Protein AF-0000000067531380 (afdb_homodimer)

Structure (mmCIF, N/CA/C/O backbone):
data_AF-0000000067531380-model_v1
#
loop_
_entity.id
_entity.type
_entity.pdbx_description
1 polymer 'Glycerophosphodiester phosphodiesterase 1'
#
loop_
_atom_site.group_PDB
_atom_site.id
_atom_site.type_symbol
_atom_site.label_atom_id
_atom_site.label_alt_id
_atom_site.label_comp_id
_atom_site.label_asym_id
_atom_site.label_entity_id
_atom_site.label_seq_id
_atom_site.pdbx_PDB_ins_code
_atom_site.Cartn_x
_atom_site.Cartn_y
_atom_site.Cartn_z
_atom_site.occupancy
_atom_site.B_iso_or_equiv
_atom_site.auth_seq_id
_atom_site.auth_comp_id
_atom_site.auth_asym_id
_atom_site.auth_atom_id
_atom_site.pdbx_PDB_model_num
ATOM 1 N N . MET A 1 1 ? -0.054 -13.461 19.922 1 54.12 1 MET A N 1
ATOM 2 C CA . MET A 1 1 ? -1.195 -12.734 20.469 1 54.12 1 MET A CA 1
ATOM 3 C C . MET A 1 1 ? -1.823 -11.828 19.422 1 54.12 1 MET A C 1
ATOM 5 O O . MET A 1 1 ? -3.039 -11.844 19.219 1 54.12 1 MET A O 1
ATOM 9 N N . HIS A 1 2 ? -1.004 -11.156 18.625 1 65.19 2 HIS A N 1
ATOM 10 C CA . HIS A 1 2 ? -1.51 -10.219 17.625 1 65.19 2 HIS A CA 1
ATOM 11 C C . HIS A 1 2 ? -2.289 -10.945 16.531 1 65.19 2 HIS A C 1
ATOM 13 O O . HIS A 1 2 ? -3.359 -10.492 16.125 1 65.19 2 HIS A O 1
ATOM 19 N N . ARG A 1 3 ? -1.945 -12.219 16.359 1 79.62 3 ARG A N 1
ATOM 20 C CA . ARG A 1 3 ? -2.572 -12.977 15.281 1 79.62 3 ARG A CA 1
ATOM 21 C C . ARG A 1 3 ? -3.961 -13.461 15.688 1 79.62 3 ARG A C 1
ATOM 23 O O . ARG A 1 3 ? -4.906 -13.391 14.898 1 79.62 3 ARG A O 1
ATOM 30 N N . ILE A 1 4 ? -4.055 -13.734 16.953 1 83.81 4 ILE A N 1
ATOM 31 C CA . ILE A 1 4 ? -5.328 -14.266 17.406 1 83.81 4 ILE A CA 1
ATOM 32 C C . ILE A 1 4 ? -6.359 -13.141 17.5 1 83.81 4 ILE A C 1
ATOM 34 O O . ILE A 1 4 ? -7.52 -13.328 17.125 1 83.81 4 ILE A O 1
ATOM 38 N N . ILE A 1 5 ? -5.887 -12.016 17.953 1 88 5 ILE A N 1
ATOM 39 C CA . ILE A 1 5 ? -6.777 -10.867 18.078 1 88 5 ILE A CA 1
ATOM 40 C C . ILE A 1 5 ? -7.258 -10.445 16.688 1 88 5 ILE A C 1
ATOM 42 O O . ILE A 1 5 ? -8.445 -10.164 16.5 1 88 5 ILE A O 1
ATOM 46 N N . GLU A 1 6 ? -6.359 -10.477 15.789 1 90.88 6 GLU A N 1
ATOM 47 C CA . GLU A 1 6 ? -6.723 -10.117 14.422 1 90.88 6 GLU A CA 1
ATOM 48 C C . GLU A 1 6 ? -7.738 -11.102 13.844 1 90.88 6 GLU A C 1
ATOM 50 O O . GLU A 1 6 ? -8.688 -10.695 13.164 1 90.88 6 GLU A O 1
ATOM 55 N N . LEU A 1 7 ? -7.574 -12.352 14.164 1 93 7 LEU A N 1
ATOM 56 C CA . LEU A 1 7 ? -8.484 -13.383 13.68 1 93 7 LEU A CA 1
ATOM 57 C C . LEU A 1 7 ? -9.883 -13.203 14.258 1 93 7 LEU A C 1
ATOM 59 O O . LEU A 1 7 ? -10.875 -13.336 13.547 1 93 7 LEU A O 1
ATOM 63 N N . ILE A 1 8 ? -9.922 -12.867 15.531 1 94.5 8 ILE A N 1
ATOM 64 C CA . ILE A 1 8 ? -11.203 -12.664 16.203 1 94.5 8 ILE A CA 1
ATOM 65 C C . ILE A 1 8 ? -11.914 -11.453 15.602 1 94.5 8 ILE A C 1
ATOM 67 O O . ILE A 1 8 ? -13.102 -11.516 15.297 1 94.5 8 ILE A O 1
ATOM 71 N N . LEU A 1 9 ? -11.148 -10.398 15.391 1 93.69 9 LEU A N 1
ATOM 72 C CA . LEU A 1 9 ? -11.719 -9.18 14.836 1 93.69 9 LEU A CA 1
ATOM 73 C C . LEU A 1 9 ? -12.211 -9.414 13.406 1 93.69 9 LEU A C 1
ATOM 75 O O . LEU A 1 9 ? -13.289 -8.938 13.031 1 93.69 9 LEU A O 1
ATOM 79 N N . ASN A 1 10 ? -11.453 -10.141 12.641 1 96 10 ASN A N 1
ATOM 80 C CA . ASN A 1 10 ? -11.859 -10.461 11.273 1 96 10 ASN A CA 1
ATOM 81 C C . ASN A 1 10 ? -13.094 -11.359 11.25 1 96 10 ASN A C 1
ATOM 83 O O . ASN A 1 10 ? -13.953 -11.219 10.383 1 96 10 ASN A O 1
ATOM 87 N N . SER A 1 11 ? -13.164 -12.266 12.203 1 97.25 11 SER A N 1
ATOM 88 C CA . SER A 1 11 ? -14.32 -13.148 12.297 1 97.25 11 SER A CA 1
ATOM 89 C C . SER A 1 11 ? -15.578 -12.375 12.672 1 97.25 11 SER A C 1
ATOM 91 O O . SER A 1 11 ? -16.656 -12.656 12.156 1 97.25 11 SER A O 1
ATOM 93 N N . ALA A 1 12 ? -15.398 -11.422 13.578 1 96.69 12 ALA A N 1
ATOM 94 C CA . ALA A 1 12 ? -16.516 -10.547 13.93 1 96.69 12 ALA A CA 1
ATOM 95 C C . ALA A 1 12 ? -17 -9.773 12.711 1 96.69 12 ALA A C 1
ATOM 97 O O . ALA A 1 12 ? -18.219 -9.648 12.492 1 96.69 12 ALA A O 1
ATOM 98 N N . LEU A 1 13 ? -16.078 -9.289 11.961 1 95.88 13 LEU A N 1
ATOM 99 C CA . LEU A 1 13 ? -16.422 -8.539 10.758 1 95.88 13 LEU A CA 1
ATOM 100 C C . LEU A 1 13 ? -17.172 -9.43 9.766 1 95.88 13 LEU A C 1
ATOM 102 O O . LEU A 1 13 ? -18.156 -9 9.164 1 95.88 13 LEU A O 1
ATOM 106 N N . LEU A 1 14 ? -16.688 -10.648 9.602 1 96.94 14 LEU A N 1
ATOM 107 C CA . LEU A 1 14 ? -17.359 -11.586 8.719 1 96.94 14 LEU A CA 1
ATOM 108 C C . LEU A 1 14 ? -18.781 -11.867 9.203 1 96.94 14 LEU A C 1
ATOM 110 O O . LEU A 1 14 ? -19.719 -11.898 8.406 1 96.94 14 LEU A O 1
ATOM 114 N N . TRP A 1 15 ? -18.922 -12.008 10.484 1 96.62 15 TRP A N 1
ATOM 115 C CA . TRP A 1 15 ? -20.25 -12.25 11.047 1 96.62 15 TRP A CA 1
ATOM 116 C C . TRP A 1 15 ? -21.188 -11.086 10.75 1 96.62 15 TRP A C 1
ATOM 118 O O . TRP A 1 15 ? -22.344 -11.297 10.375 1 96.62 15 TRP A O 1
ATOM 128 N N . ILE A 1 16 ? -20.672 -9.891 10.922 1 96.44 16 ILE A N 1
ATOM 129 C CA . ILE A 1 16 ? -21.469 -8.695 10.672 1 96.44 16 ILE A CA 1
ATOM 130 C C . ILE A 1 16 ? -21.984 -8.711 9.234 1 96.44 16 ILE A C 1
ATOM 132 O O . ILE A 1 16 ? -23.188 -8.523 9 1 96.44 16 ILE A O 1
ATOM 136 N N . PHE A 1 17 ? -21.172 -9.008 8.305 1 95.75 17 PHE A N 1
ATOM 137 C CA . PHE A 1 17 ? -21.562 -8.992 6.902 1 95.75 17 PHE A CA 1
ATOM 138 C C . PHE A 1 17 ? -22.531 -10.125 6.598 1 95.75 17 PHE A C 1
ATOM 140 O O . PHE A 1 17 ? -23.484 -9.945 5.832 1 95.75 17 PHE A O 1
ATOM 147 N N . LEU A 1 18 ? -22.312 -11.297 7.199 1 95.38 18 LEU A N 1
ATOM 148 C CA . LEU A 1 18 ? -23.203 -12.422 6.992 1 95.38 18 LEU A CA 1
ATOM 149 C C . LEU A 1 18 ? -24.594 -12.125 7.551 1 95.38 18 LEU A C 1
ATOM 151 O O . LEU A 1 18 ? -25.609 -12.453 6.922 1 95.38 18 LEU A O 1
ATOM 155 N N . GLN A 1 19 ? -24.609 -11.5 8.672 1 94.12 19 GLN A N 1
ATOM 156 C CA . GLN A 1 19 ? -25.875 -11.148 9.297 1 94.12 19 GLN A CA 1
ATOM 157 C C . GLN A 1 19 ? -26.641 -10.117 8.469 1 94.12 19 GLN A C 1
ATOM 159 O O . GLN A 1 19 ? -27.859 -10.203 8.32 1 94.12 19 GLN A O 1
ATOM 164 N N . VAL A 1 20 ? -25.938 -9.156 8.008 1 93.81 20 VAL A N 1
ATOM 165 C CA . VAL A 1 20 ? -26.547 -8.125 7.18 1 93.81 20 VAL A CA 1
ATOM 166 C C . VAL A 1 20 ? -27.078 -8.75 5.891 1 93.81 20 VAL A C 1
ATOM 168 O O . VAL A 1 20 ? -28.203 -8.43 5.457 1 93.81 20 VAL A O 1
ATOM 171 N N . LEU A 1 21 ? -26.266 -9.602 5.305 1 94.5 21 LEU A N 1
ATOM 172 C CA . LEU A 1 21 ? -26.703 -10.273 4.082 1 94.5 21 LEU A CA 1
ATOM 173 C C . LEU A 1 21 ? -27.984 -11.055 4.312 1 94.5 21 LEU A C 1
ATOM 175 O O . LEU A 1 21 ? -28.922 -10.984 3.506 1 94.5 21 LEU A O 1
ATOM 179 N N . LEU A 1 22 ? -28.047 -11.758 5.391 1 94.12 22 LEU A N 1
ATOM 180 C CA . LEU A 1 22 ? -29.234 -12.547 5.719 1 94.12 22 LEU A CA 1
ATOM 181 C C . LEU A 1 22 ? -30.438 -11.641 5.949 1 94.12 22 LEU A C 1
ATOM 183 O O . LEU A 1 22 ? -31.531 -11.93 5.465 1 94.12 22 LEU A O 1
ATOM 187 N N . SER A 1 23 ? -30.172 -10.555 6.676 1 93.06 23 SER A N 1
ATOM 188 C CA . SER A 1 23 ? -31.25 -9.609 6.957 1 93.06 23 SER A CA 1
ATOM 189 C C . SER A 1 23 ? -31.797 -8.984 5.676 1 93.06 23 SER A C 1
ATOM 191 O O . SER A 1 23 ? -33 -8.812 5.52 1 93.06 23 SER A O 1
ATOM 193 N N . VAL A 1 24 ? -30.953 -8.664 4.801 1 94.12 24 VAL A N 1
ATOM 194 C CA . VAL A 1 24 ? -31.344 -8.07 3.529 1 94.12 24 VAL A CA 1
ATOM 195 C C . VAL A 1 24 ? -32.156 -9.078 2.707 1 94.12 24 VAL A C 1
ATOM 197 O O . VAL A 1 24 ? -33.188 -8.742 2.123 1 94.12 24 VAL A O 1
ATOM 200 N N . LEU A 1 25 ? -31.641 -10.32 2.721 1 95.25 25 LEU A N 1
ATOM 201 C CA . LEU A 1 25 ? -32.312 -11.367 1.969 1 95.25 25 LEU A CA 1
ATOM 202 C C . LEU A 1 25 ? -33.719 -11.602 2.518 1 95.25 25 LEU A C 1
ATOM 204 O O . LEU A 1 25 ? -34.688 -11.734 1.75 1 95.25 25 LEU A O 1
ATOM 208 N N . ILE A 1 26 ? -33.844 -11.578 3.787 1 95.25 26 ILE A N 1
ATOM 209 C CA . ILE A 1 26 ? -35.156 -11.781 4.418 1 95.25 26 ILE A CA 1
ATOM 210 C C . ILE A 1 26 ? -36.062 -10.609 4.082 1 95.25 26 ILE A C 1
ATOM 212 O O . ILE A 1 26 ? -37.219 -10.812 3.713 1 95.25 26 ILE A O 1
ATOM 216 N N . THR A 1 27 ? -35.562 -9.422 4.152 1 94.69 27 THR A N 1
ATOM 217 C CA . THR A 1 27 ? -36.344 -8.227 3.904 1 94.69 27 THR A CA 1
ATOM 218 C C . THR A 1 27 ? -36.812 -8.18 2.453 1 94.69 27 THR A C 1
ATOM 220 O O . THR A 1 27 ? -37.969 -7.836 2.182 1 94.69 27 THR A O 1
ATOM 223 N N . VAL A 1 28 ? -35.969 -8.594 1.572 1 94.94 28 VAL A N 1
ATOM 224 C CA . VAL A 1 28 ? -36.281 -8.484 0.152 1 94.94 28 VAL A CA 1
ATOM 225 C C . VAL A 1 28 ? -37.156 -9.68 -0.283 1 94.94 28 VAL A C 1
ATOM 227 O O . VAL A 1 28 ? -38.156 -9.508 -0.953 1 94.94 28 VAL A O 1
ATOM 230 N N . LEU A 1 29 ? -36.781 -10.852 0.151 1 95.12 29 LEU A N 1
ATOM 231 C CA . LEU A 1 29 ? -37.375 -12.055 -0.412 1 95.12 29 LEU A CA 1
ATOM 232 C C . LEU A 1 29 ? -38.594 -12.492 0.403 1 95.12 29 LEU A C 1
ATOM 234 O O . LEU A 1 29 ? -39.469 -13.148 -0.121 1 95.12 29 LEU A O 1
ATOM 238 N N . TYR A 1 30 ? -38.562 -12.148 1.627 1 94.25 30 TYR A N 1
ATOM 239 C CA . TYR A 1 30 ? -39.656 -12.609 2.484 1 94.25 30 TYR A CA 1
ATOM 240 C C . TYR A 1 30 ? -40.625 -11.484 2.791 1 94.25 30 TYR A C 1
ATOM 242 O O . TYR A 1 30 ? -41.844 -11.656 2.691 1 94.25 30 TYR A O 1
ATOM 250 N N . GLU A 1 31 ? -40.094 -10.305 3.045 1 95 31 GLU A N 1
ATOM 251 C CA . GLU A 1 31 ? -40.938 -9.172 3.422 1 95 31 GLU A CA 1
ATOM 252 C C . GLU A 1 31 ? -41.281 -8.312 2.211 1 95 31 GLU A C 1
ATOM 254 O O . GLU A 1 31 ? -42.188 -7.484 2.268 1 95 31 GLU A O 1
ATOM 259 N N . PHE A 1 32 ? -40.594 -8.445 1.207 1 95.44 32 PHE A N 1
ATOM 260 C CA . PHE A 1 32 ? -40.812 -7.699 -0.028 1 95.44 32 PHE A CA 1
ATOM 261 C C . PHE A 1 32 ? -40.781 -6.195 0.232 1 95.44 32 PHE A C 1
ATOM 263 O O . PHE A 1 32 ? -41.656 -5.461 -0.225 1 95.44 32 PHE A O 1
ATOM 270 N N . CYS A 1 33 ? -39.812 -5.809 1.093 1 94.69 33 CYS A N 1
ATOM 271 C CA . CYS A 1 33 ? -39.594 -4.406 1.426 1 94.69 33 CYS A CA 1
ATOM 272 C C . CYS A 1 33 ? -38.156 -3.984 1.072 1 94.69 33 CYS A C 1
ATOM 274 O O . CYS A 1 33 ? -37.312 -4.832 0.823 1 94.69 33 CYS A O 1
ATOM 276 N N . ILE A 1 34 ? -38.094 -2.688 0.989 1 94.62 34 ILE A N 1
ATOM 277 C CA . ILE A 1 34 ? -36.75 -2.139 0.806 1 94.62 34 ILE A CA 1
ATOM 278 C C . ILE A 1 34 ? -35.969 -2.184 2.129 1 94.62 34 ILE A C 1
ATOM 280 O O . ILE A 1 34 ? -36.438 -1.633 3.133 1 94.62 34 ILE A O 1
ATOM 284 N N . PRO A 1 35 ? -34.844 -2.824 2.096 1 94.19 35 PRO A N 1
ATOM 285 C CA . PRO A 1 35 ? -34.094 -2.939 3.346 1 94.19 35 PRO A CA 1
ATOM 286 C C . PRO A 1 35 ? -33.625 -1.588 3.875 1 94.19 35 PRO A C 1
ATOM 288 O O . PRO A 1 35 ? -33.312 -0.686 3.09 1 94.19 35 PRO A O 1
ATOM 291 N N . TRP A 1 36 ? -33.469 -1.487 5.137 1 92.62 36 TRP A N 1
ATOM 292 C CA . TRP A 1 36 ? -33.094 -0.243 5.805 1 92.62 36 TRP A CA 1
ATOM 293 C C . TRP A 1 36 ? -31.688 0.198 5.391 1 92.62 36 TRP A C 1
ATOM 295 O O . TRP A 1 36 ? -31.344 1.379 5.496 1 92.62 36 TRP A O 1
ATOM 305 N N . ILE A 1 37 ? -30.875 -0.721 4.969 1 94.5 37 ILE A N 1
ATOM 306 C CA . ILE A 1 37 ? -29.531 -0.368 4.527 1 94.5 37 ILE A CA 1
ATOM 307 C C . ILE A 1 37 ? -29.609 0.636 3.379 1 94.5 37 ILE A C 1
ATOM 309 O O . ILE A 1 37 ? -28.75 1.514 3.252 1 94.5 37 ILE A O 1
ATOM 313 N N . VAL A 1 38 ? -30.625 0.581 2.547 1 95.44 38 VAL A N 1
ATOM 314 C CA . VAL A 1 38 ? -30.797 1.504 1.432 1 95.44 38 VAL A CA 1
ATOM 315 C C . VAL A 1 38 ? -31.141 2.896 1.962 1 95.44 38 VAL A C 1
ATOM 317 O O . VAL A 1 38 ? -30.5 3.883 1.579 1 95.44 38 VAL A O 1
ATOM 320 N N . TRP A 1 39 ? -32.062 2.941 2.904 1 95.44 39 TRP A N 1
ATOM 321 C CA . TRP A 1 39 ? -32.5 4.219 3.465 1 95.44 39 TRP A CA 1
ATOM 322 C C . TRP A 1 39 ? -31.391 4.848 4.297 1 95.44 39 TRP A C 1
ATOM 324 O O . TRP A 1 39 ? -31.125 6.051 4.195 1 95.44 39 TRP A O 1
ATOM 334 N N . GLY A 1 40 ? -30.781 3.984 5.141 1 96.12 40 GLY A N 1
ATOM 335 C CA . GLY A 1 40 ? -29.688 4.48 5.949 1 96.12 40 GLY A CA 1
ATOM 336 C C . GLY A 1 40 ? -28.531 5.031 5.121 1 96.12 40 GLY A C 1
ATOM 337 O O . GLY A 1 40 ? -27.984 6.082 5.441 1 96.12 40 GLY A O 1
ATOM 338 N N . SER A 1 41 ? -28.219 4.344 4.074 1 96.38 41 SER A N 1
ATOM 339 C CA . SER A 1 41 ? -27.156 4.797 3.182 1 96.38 41 SER A CA 1
ATOM 340 C C . SER A 1 41 ? -27.516 6.125 2.525 1 96.38 41 SER A C 1
ATOM 342 O O . SER A 1 41 ? -26.672 7.008 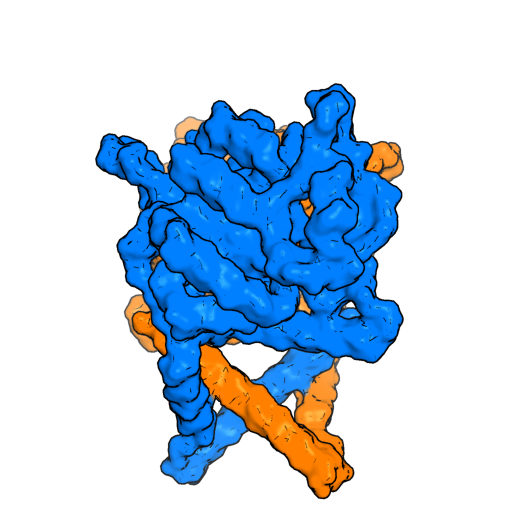2.393 1 96.38 41 SER A O 1
ATOM 344 N N . LEU A 1 42 ? -28.766 6.223 2.1 1 96.75 42 LEU A N 1
ATOM 345 C CA . LEU A 1 42 ? -29.234 7.453 1.463 1 96.75 42 LEU A CA 1
ATOM 346 C C . LEU A 1 42 ? -29.141 8.633 2.428 1 96.75 42 LEU A C 1
ATOM 348 O O . LEU A 1 42 ? -28.719 9.727 2.045 1 96.75 42 LEU A O 1
ATOM 352 N N . ILE A 1 43 ? -29.516 8.398 3.645 1 97.44 43 ILE A N 1
ATOM 353 C CA . ILE A 1 43 ? -29.453 9.438 4.664 1 97.44 43 ILE A CA 1
ATOM 354 C C . ILE A 1 43 ? -28.016 9.891 4.867 1 97.44 43 ILE A C 1
ATOM 356 O O . ILE A 1 43 ? -27.734 11.086 4.941 1 97.44 43 ILE A O 1
ATOM 360 N N . ILE A 1 44 ? -27.125 8.938 4.898 1 97.25 44 ILE A N 1
ATOM 361 C CA . ILE A 1 44 ? -25.703 9.242 5.117 1 97.25 44 ILE A CA 1
ATOM 362 C C . ILE A 1 44 ? -25.156 10.016 3.924 1 97.25 44 ILE A C 1
ATOM 364 O O . ILE A 1 44 ? -24.453 11.008 4.094 1 97.25 44 ILE A O 1
ATOM 368 N N . VAL A 1 45 ? -25.547 9.586 2.73 1 96.75 45 VAL A N 1
ATOM 369 C CA . VAL A 1 45 ? -25.062 10.266 1.528 1 96.75 45 VAL A CA 1
ATOM 370 C C . VAL A 1 45 ? -25.547 11.711 1.527 1 96.75 45 VAL A C 1
ATOM 372 O O . VAL A 1 45 ? -24.781 12.625 1.225 1 96.75 45 VAL A O 1
ATOM 375 N N . ILE A 1 46 ? -26.781 11.906 1.878 1 96.81 46 ILE A N 1
ATOM 376 C CA . ILE A 1 46 ? -27.359 13.25 1.908 1 96.81 46 ILE A CA 1
ATOM 377 C C . ILE A 1 46 ? -26.656 14.086 2.971 1 96.81 46 ILE A C 1
ATOM 379 O O . ILE A 1 46 ? -26.297 15.242 2.725 1 96.81 46 ILE A O 1
ATOM 383 N N . ALA A 1 47 ? -26.422 13.5 4.09 1 97.06 47 ALA A N 1
ATOM 384 C CA . ALA A 1 47 ? -25.719 14.203 5.164 1 97.06 47 ALA A CA 1
ATOM 385 C C . ALA A 1 47 ? -24.312 14.602 4.73 1 97.06 47 ALA A C 1
ATOM 387 O O . ALA A 1 47 ? -23.844 15.711 5.027 1 97.06 47 ALA A O 1
ATOM 388 N N . LEU A 1 48 ? -23.656 13.727 4.043 1 96 48 LEU A N 1
ATOM 389 C CA . LEU A 1 48 ? -22.297 13.992 3.557 1 96 48 LEU A CA 1
ATOM 390 C C . LEU A 1 48 ? -22.312 15.133 2.543 1 96 48 LEU A C 1
ATOM 392 O O . LEU A 1 48 ? -21.438 16.016 2.582 1 96 48 LEU A O 1
ATOM 396 N N . ARG A 1 49 ? -23.281 15.148 1.7 1 94.5 49 ARG A N 1
ATOM 397 C CA . ARG A 1 49 ? -23.375 16.203 0.688 1 94.5 49 ARG A CA 1
ATOM 398 C C . ARG A 1 49 ? -23.672 17.547 1.327 1 94.5 49 ARG A C 1
ATOM 400 O O . ARG A 1 49 ? -23.188 18.578 0.857 1 94.5 49 ARG A O 1
ATOM 407 N N . LEU A 1 50 ? -24.375 17.5 2.385 1 96.19 50 LEU A N 1
ATOM 408 C CA . LEU A 1 50 ? -24.766 18.75 3.057 1 96.19 50 LEU A CA 1
ATOM 409 C C . LEU A 1 50 ? -23.594 19.297 3.871 1 96.19 50 LEU A C 1
ATOM 411 O O . LEU A 1 50 ? -23.5 20.516 4.066 1 96.19 50 LEU A O 1
ATOM 415 N N . THR A 1 51 ? -22.719 18.438 4.281 1 96.44 51 THR A N 1
ATOM 416 C CA . THR A 1 51 ? -21.641 18.859 5.176 1 96.44 51 THR A CA 1
ATOM 417 C C . THR A 1 51 ? -20.359 19.125 4.398 1 96.44 51 THR A C 1
ATOM 419 O O . THR A 1 51 ? -19.438 19.766 4.906 1 96.44 51 THR A O 1
ATOM 422 N N . ARG A 1 52 ? -20.328 18.688 3.27 1 97 52 ARG A N 1
ATOM 423 C CA . ARG A 1 52 ? -19.109 18.734 2.482 1 97 52 ARG A CA 1
ATOM 424 C C . ARG A 1 52 ? -18.781 20.172 2.072 1 97 52 ARG A C 1
ATOM 426 O O . ARG A 1 52 ? -19.688 20.969 1.825 1 97 52 ARG A O 1
ATOM 433 N N . VAL A 1 53 ? -17.484 20.484 2.084 1 98 53 VAL A N 1
ATOM 434 C CA . VAL A 1 53 ? -16.953 21.688 1.44 1 98 53 VAL A CA 1
ATOM 435 C C . VAL A 1 53 ? -16.438 21.344 0.046 1 98 53 VAL A C 1
ATOM 437 O O . VAL A 1 53 ? -15.594 20.453 -0.108 1 98 53 VAL A O 1
ATOM 440 N N . SER A 1 54 ? -16.969 21.953 -0.973 1 96.12 54 SER A N 1
ATOM 441 C CA . SER A 1 54 ? -16.547 21.672 -2.338 1 96.12 54 SER A CA 1
ATOM 442 C C . SER A 1 54 ? -15.055 21.922 -2.516 1 96.12 54 SER A C 1
ATOM 444 O O . SER A 1 54 ? -14.508 22.875 -1.969 1 96.12 54 SER A O 1
ATOM 446 N N . PRO A 1 55 ? -14.453 21.016 -3.277 1 96.69 55 PRO A N 1
ATOM 447 C CA . PRO A 1 55 ? -13.055 21.312 -3.59 1 96.69 55 PRO A CA 1
ATOM 448 C C . PRO A 1 55 ? -12.867 22.656 -4.281 1 96.69 55 PRO A C 1
ATOM 450 O O . PRO A 1 55 ? -13.797 23.156 -4.918 1 96.69 55 PRO A O 1
ATOM 453 N N . PRO A 1 56 ? -11.68 23.219 -4.105 1 97.88 56 PRO A N 1
ATOM 454 C CA . PRO A 1 56 ? -11.445 24.469 -4.816 1 97.88 56 PRO A CA 1
ATOM 455 C C . PRO A 1 56 ? -11.508 24.312 -6.332 1 97.88 56 PRO A C 1
ATOM 457 O O . PRO A 1 56 ? -11.219 23.234 -6.859 1 97.88 56 PRO A O 1
ATOM 460 N N . PRO A 1 57 ? -11.945 25.406 -7.008 1 96.19 57 PRO A N 1
ATOM 461 C CA . PRO A 1 57 ? -11.891 25.359 -8.469 1 96.19 57 PRO A CA 1
ATOM 462 C C . PRO A 1 57 ? -10.508 24.984 -8.992 1 96.19 57 PRO A C 1
ATOM 464 O O . PRO A 1 57 ? -9.492 25.375 -8.406 1 96.19 57 PRO A O 1
ATOM 467 N N . MET A 1 58 ? -10.5 24.344 -10.039 1 94.12 58 MET A N 1
ATOM 468 C CA . MET A 1 58 ? -9.273 23.781 -10.609 1 94.12 58 MET A CA 1
ATOM 469 C C . MET A 1 58 ? -8.273 24.875 -10.93 1 94.12 58 MET A C 1
ATOM 471 O O . MET A 1 58 ? -7.062 24.672 -10.852 1 94.12 58 MET A O 1
ATOM 475 N N . LYS A 1 59 ? -8.758 26 -11.25 1 95.06 59 LYS A N 1
ATOM 476 C CA . LYS A 1 59 ? -7.859 27.109 -11.555 1 95.06 59 LYS A CA 1
ATOM 477 C C . LYS A 1 59 ? -6.949 27.422 -10.367 1 95.06 59 LYS A C 1
ATOM 479 O O . LYS A 1 59 ? -5.762 27.703 -10.547 1 95.06 59 LYS A O 1
ATOM 484 N N . PHE A 1 60 ? -7.492 27.359 -9.133 1 96.12 60 PHE A N 1
ATOM 485 C CA . PHE A 1 60 ? -6.707 27.625 -7.938 1 96.12 60 PHE A CA 1
ATOM 486 C C . PHE A 1 60 ? -5.707 26.5 -7.688 1 96.12 60 PHE A C 1
ATOM 488 O O . PHE A 1 60 ? -4.543 26.766 -7.363 1 96.12 60 PHE A O 1
ATOM 495 N N . VAL A 1 61 ? -6.168 25.297 -7.891 1 97.19 61 VAL A N 1
ATOM 496 C CA . VAL A 1 61 ? -5.309 24.141 -7.676 1 97.19 61 VAL A CA 1
ATOM 497 C C . VAL A 1 61 ? -4.141 24.172 -8.656 1 97.19 61 VAL A C 1
ATOM 499 O O . VAL A 1 61 ? -2.992 23.938 -8.273 1 97.19 61 VAL A O 1
ATOM 502 N N . GLN A 1 62 ? -4.391 24.531 -9.867 1 95.25 62 GLN A N 1
ATOM 503 C CA . GLN A 1 62 ? -3.363 24.578 -10.898 1 95.25 62 GLN A CA 1
ATOM 504 C C . GLN A 1 62 ? -2.359 25.688 -10.625 1 95.25 62 GLN A C 1
ATOM 506 O O . GLN A 1 62 ? -1.167 25.547 -10.898 1 95.25 62 GLN A O 1
ATOM 511 N N . GLU A 1 63 ? -2.857 26.75 -10.133 1 95.94 63 GLU A N 1
ATOM 512 C CA . GLU A 1 63 ? -1.966 27.859 -9.812 1 95.94 63 GLU A CA 1
ATOM 513 C C . GLU A 1 63 ? -1.025 27.5 -8.672 1 95.94 63 GLU A C 1
ATOM 515 O O . GLU A 1 63 ? 0.142 27.906 -8.664 1 95.94 63 GLU A O 1
ATOM 520 N N . VAL A 1 64 ? -1.492 26.75 -7.711 1 97.62 64 VAL A N 1
ATOM 521 C CA . VAL A 1 64 ? -0.723 26.438 -6.512 1 97.62 64 VAL A CA 1
ATOM 522 C C . VAL A 1 64 ? 0.157 25.219 -6.773 1 97.62 64 VAL A C 1
ATOM 524 O O . VAL A 1 64 ? 1.369 25.25 -6.551 1 97.62 64 VAL A O 1
ATOM 527 N N . LEU A 1 65 ? -0.427 24.141 -7.359 1 97.19 65 LEU A N 1
ATOM 528 C CA . LEU A 1 65 ? 0.259 22.859 -7.453 1 97.19 65 LEU A CA 1
ATOM 529 C C . LEU A 1 65 ? 0.864 22.672 -8.844 1 97.19 65 LEU A C 1
ATOM 531 O O . LEU A 1 65 ? 1.752 21.844 -9.023 1 97.19 65 LEU A O 1
ATOM 535 N N . GLY A 1 66 ? 0.402 23.391 -9.797 1 96.38 66 GLY A N 1
ATOM 536 C CA . GLY A 1 66 ? 0.833 23.172 -11.164 1 96.38 66 GLY A CA 1
ATOM 537 C C . GLY A 1 66 ? 0.266 21.891 -11.766 1 96.38 66 GLY A C 1
ATOM 538 O O . GLY A 1 66 ? -0.733 21.359 -11.273 1 96.38 66 GLY A O 1
ATOM 539 N N . VAL A 1 67 ? 0.884 21.484 -12.789 1 94.25 67 VAL A N 1
ATOM 540 C CA . VAL A 1 67 ? 0.433 20.266 -13.477 1 94.25 67 VAL A CA 1
ATOM 541 C C . VAL A 1 67 ? 0.719 19.047 -12.609 1 94.25 67 VAL A C 1
ATOM 543 O O . VAL A 1 67 ? 1.702 19.016 -11.867 1 94.25 67 VAL A O 1
ATOM 546 N N . ASN A 1 68 ? -0.162 18.125 -12.719 1 93.94 68 ASN A N 1
ATOM 547 C CA . ASN A 1 68 ? 0.047 16.844 -12.039 1 93.94 68 ASN A CA 1
ATOM 548 C C . ASN A 1 68 ? 1.191 16.047 -12.664 1 93.94 68 ASN A C 1
ATOM 550 O O . ASN A 1 68 ? 1.142 15.719 -13.852 1 93.94 68 ASN A O 1
ATOM 554 N N . PRO A 1 69 ? 2.17 15.805 -11.875 1 93.31 69 PRO A N 1
ATOM 555 C CA . PRO A 1 69 ? 3.303 15.07 -12.438 1 93.31 69 PRO A CA 1
ATOM 556 C C . PRO A 1 69 ? 2.895 13.727 -13.047 1 93.31 69 PRO A C 1
ATOM 558 O O . PRO A 1 69 ? 3.559 13.234 -13.961 1 93.31 69 PRO A O 1
ATOM 561 N N . LEU A 1 70 ? 1.898 13.141 -12.625 1 90.5 70 LEU A N 1
ATOM 562 C CA . LEU A 1 70 ? 1.409 11.859 -13.125 1 90.5 70 LEU A CA 1
ATOM 563 C C . LEU A 1 70 ? 1.004 11.961 -14.586 1 90.5 70 LEU A C 1
ATOM 565 O O . LEU A 1 70 ? 1.025 10.969 -15.312 1 90.5 70 LEU A O 1
ATOM 569 N N . LEU A 1 71 ? 0.625 13.125 -14.977 1 87.5 71 LEU A N 1
ATOM 570 C CA . LEU A 1 71 ? 0.052 13.328 -16.297 1 87.5 71 LEU A CA 1
ATOM 571 C C . LEU A 1 71 ? 1.105 13.836 -17.281 1 87.5 71 LEU A C 1
ATOM 573 O O . LEU A 1 71 ? 0.816 14.039 -18.469 1 87.5 71 LEU A O 1
ATOM 577 N N . LEU A 1 72 ? 2.168 14.078 -16.75 1 81.94 72 LEU A N 1
ATOM 578 C CA . LEU A 1 72 ? 3.223 14.586 -17.625 1 81.94 72 LEU A CA 1
ATOM 579 C C . LEU A 1 72 ? 3.775 13.477 -18.516 1 81.94 72 LEU A C 1
ATOM 581 O O . LEU A 1 72 ? 4.023 12.359 -18.047 1 81.94 72 LEU A O 1
ATOM 585 N N . ASN A 1 73 ? 3.176 13.352 -19.797 1 63.03 73 ASN A N 1
ATOM 586 C CA . ASN A 1 73 ? 3.633 12.383 -20.797 1 63.03 73 ASN A CA 1
ATOM 587 C C . ASN A 1 73 ? 5.141 12.477 -21.016 1 63.03 73 ASN A C 1
ATOM 589 O O . ASN A 1 73 ? 5.727 13.547 -20.875 1 63.03 73 ASN A O 1
ATOM 593 N N . LYS A 1 74 ? 5.832 11.227 -21 1 53.69 74 LYS A N 1
ATOM 594 C CA . LYS A 1 74 ? 7.246 11.195 -21.375 1 53.69 74 LYS A CA 1
ATOM 595 C C . LYS A 1 74 ? 7.523 12.07 -22.578 1 53.69 74 LYS A C 1
ATOM 597 O O . LYS A 1 74 ? 8.68 12.297 -22.953 1 53.69 74 LYS A O 1
ATOM 602 N N . ASP A 1 75 ? 6.57 12.164 -23.469 1 48.38 75 ASP A N 1
ATOM 603 C CA . ASP A 1 75 ? 6.922 12.828 -24.719 1 48.38 75 ASP A CA 1
ATOM 604 C C . ASP A 1 75 ? 7.195 14.312 -24.5 1 48.38 75 ASP A C 1
ATOM 606 O O . ASP A 1 75 ? 6.359 15.031 -23.938 1 48.38 75 ASP A O 1
ATOM 610 N N . ASN A 1 76 ? 8.297 14.711 -24.219 1 45.28 76 ASN A N 1
ATOM 611 C CA . ASN A 1 76 ? 8.945 16.016 -24.266 1 45.28 76 ASN A CA 1
ATOM 612 C C . ASN A 1 76 ? 8.227 16.969 -25.219 1 45.28 76 ASN A C 1
ATOM 614 O O . ASN A 1 76 ? 8.82 17.438 -26.188 1 45.28 76 ASN A O 1
ATOM 618 N N . SER A 1 77 ? 7.035 16.828 -25.516 1 43.38 77 SER A N 1
ATOM 619 C CA . SER A 1 77 ? 6.652 17.859 -26.484 1 43.38 77 SER A CA 1
ATOM 620 C C . SER A 1 77 ? 6.805 19.25 -25.891 1 43.38 77 SER A C 1
ATOM 622 O O . SER A 1 77 ? 6.723 19.438 -24.672 1 43.38 77 SER A O 1
ATOM 624 N N . GLU A 1 78 ? 7.281 20.234 -26.578 1 49 78 GLU A N 1
ATOM 625 C CA . GLU A 1 78 ? 7.633 21.641 -26.406 1 49 78 GLU A CA 1
ATOM 626 C C . GLU A 1 78 ? 6.602 22.359 -25.547 1 49 78 GLU A C 1
ATOM 628 O O . GLU A 1 78 ? 6.902 23.391 -24.953 1 49 78 GLU A O 1
ATOM 633 N N . LYS A 1 79 ? 5.418 22.031 -25.734 1 48.66 79 LYS A N 1
ATOM 634 C CA . LYS A 1 79 ? 4.383 22.891 -25.141 1 48.66 79 LYS A CA 1
ATOM 635 C C . LYS A 1 79 ? 4.344 22.75 -23.625 1 48.66 79 LYS A C 1
ATOM 637 O O . LYS A 1 79 ? 3.992 23.688 -22.922 1 48.66 79 LYS A O 1
ATOM 642 N N . HIS A 1 80 ? 4.52 21.516 -23.031 1 55.06 80 HIS A N 1
ATOM 643 C CA . HIS A 1 80 ? 4.344 21.297 -21.594 1 55.06 80 HIS A CA 1
ATOM 644 C C . HIS A 1 80 ? 5.543 21.812 -20.797 1 55.06 80 HIS A C 1
ATOM 646 O O . HIS A 1 80 ? 5.52 21.812 -19.578 1 55.06 80 HIS A O 1
ATOM 652 N N . LYS A 1 81 ? 6.621 22.109 -21.531 1 54.66 81 LYS A N 1
ATOM 653 C CA . LYS A 1 81 ? 7.855 22.578 -20.922 1 54.66 81 LYS A CA 1
ATOM 654 C C . LYS A 1 81 ? 7.625 23.906 -20.188 1 54.66 81 LYS A C 1
ATOM 656 O O . LYS A 1 81 ? 8.32 24.203 -19.219 1 54.66 81 LYS A O 1
ATOM 661 N N . GLU A 1 82 ? 6.527 24.484 -20.5 1 65.81 82 GLU A N 1
ATOM 662 C CA . GLU A 1 82 ? 6.453 25.828 -19.938 1 65.81 82 GLU A CA 1
ATOM 663 C C . GLU A 1 82 ? 5.539 25.875 -18.719 1 65.81 82 GLU A C 1
ATOM 665 O O . GLU A 1 82 ? 5.531 26.859 -17.984 1 65.81 82 GLU A O 1
ATOM 670 N N . GLN A 1 83 ? 4.945 24.688 -18.344 1 83.44 83 GLN A N 1
ATOM 671 C CA . GLN A 1 83 ? 3.979 24.812 -17.25 1 83.44 83 GLN A CA 1
ATOM 672 C C . GLN A 1 83 ? 4.59 24.359 -15.93 1 83.44 83 GLN A C 1
ATOM 674 O O . GLN A 1 83 ? 5.371 23.406 -15.891 1 83.44 83 GLN A O 1
ATOM 679 N N . TYR A 1 84 ? 4.312 25.094 -14.859 1 91.81 84 TYR A N 1
ATOM 680 C CA . TYR A 1 84 ? 4.816 24.797 -13.523 1 91.81 84 TYR A CA 1
ATOM 681 C C . TYR A 1 84 ? 4.359 23.406 -13.07 1 91.81 84 TYR A C 1
ATOM 683 O O . TYR A 1 84 ? 3.211 23.031 -13.297 1 91.81 84 TYR A O 1
ATOM 691 N N . CYS A 1 85 ? 5.352 22.625 -12.562 1 93.25 85 CYS A N 1
ATOM 692 C CA . CYS A 1 85 ? 5.094 21.328 -11.953 1 93.25 85 CYS A CA 1
ATOM 693 C C . CYS A 1 85 ? 5.82 21.203 -10.617 1 93.25 85 CYS A C 1
ATOM 695 O O . CYS A 1 85 ? 7.043 21.328 -10.562 1 93.25 85 CYS A O 1
ATOM 697 N N . MET A 1 86 ? 5.062 21.094 -9.602 1 94.75 86 MET A N 1
ATOM 698 C CA . MET A 1 86 ? 5.672 20.922 -8.289 1 94.75 86 MET A CA 1
ATOM 699 C C . MET A 1 86 ? 6.246 19.516 -8.133 1 94.75 86 MET A C 1
ATOM 701 O O . MET A 1 86 ? 5.512 18.562 -7.84 1 94.75 86 MET A O 1
ATOM 705 N N . ARG A 1 87 ? 7.508 19.391 -8.25 1 93.38 87 ARG A N 1
ATOM 706 C CA . ARG A 1 87 ? 8.133 18.078 -8.195 1 93.38 87 ARG A CA 1
ATOM 707 C C . ARG A 1 87 ? 8.773 17.828 -6.836 1 93.38 87 ARG A C 1
ATOM 709 O O . ARG A 1 87 ? 8.68 16.734 -6.281 1 93.38 87 ARG A O 1
ATOM 716 N N . VAL A 1 88 ? 9.375 18.922 -6.375 1 96.56 88 VAL A N 1
ATOM 717 C CA . VAL A 1 88 ? 10.141 18.812 -5.137 1 96.56 88 VAL A CA 1
ATOM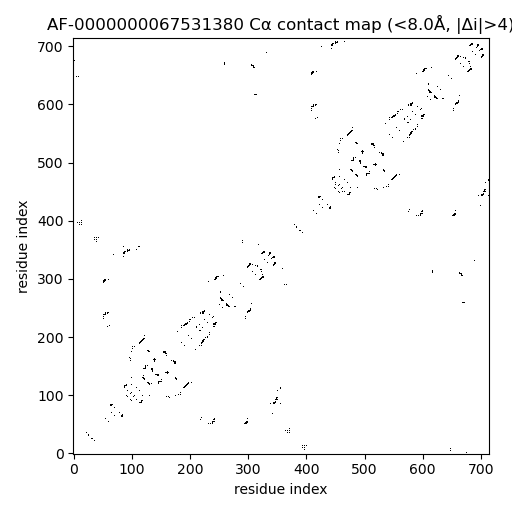 718 C C . VAL A 1 88 ? 9.727 19.938 -4.184 1 96.56 88 VAL A C 1
ATOM 720 O O . VAL A 1 88 ? 9.547 21.078 -4.605 1 96.56 88 VAL A O 1
ATOM 723 N N . VAL A 1 89 ? 9.531 19.594 -2.965 1 98.06 89 VAL A N 1
ATOM 724 C CA . VAL A 1 89 ? 9.25 20.562 -1.907 1 98.06 89 VAL A CA 1
ATOM 725 C C . VAL A 1 89 ? 10.312 20.453 -0.819 1 98.06 89 VAL A C 1
ATOM 727 O O . VAL A 1 89 ? 10.625 19.359 -0.345 1 98.06 89 VAL A O 1
ATOM 730 N N . ALA A 1 90 ? 10.883 21.578 -0.472 1 98.12 90 ALA A N 1
ATOM 731 C CA . ALA A 1 90 ? 11.852 21.594 0.623 1 98.12 90 ALA A CA 1
ATOM 732 C C . ALA A 1 90 ? 11.148 21.484 1.975 1 98.12 90 ALA A C 1
ATOM 734 O O . ALA A 1 90 ? 10.602 22.469 2.484 1 98.12 90 ALA A O 1
ATOM 735 N N . HIS A 1 91 ? 11.203 20.281 2.557 1 98.56 91 HIS A N 1
ATOM 736 C CA . HIS A 1 91 ? 10.578 20 3.842 1 98.56 91 HIS A CA 1
ATOM 737 C C . HIS A 1 91 ? 11.234 20.781 4.965 1 98.56 91 HIS A C 1
ATOM 739 O O . HIS A 1 91 ? 12.438 20.688 5.188 1 98.56 91 HIS A O 1
ATOM 745 N N . ARG A 1 92 ? 10.461 21.641 5.574 1 98.31 92 ARG A N 1
ATOM 746 C CA . ARG A 1 92 ? 10.953 22.562 6.598 1 98.31 92 ARG A CA 1
ATOM 747 C C . ARG A 1 92 ? 12.078 23.438 6.059 1 98.31 92 ARG A C 1
ATOM 749 O O . ARG A 1 92 ? 13.023 23.75 6.781 1 98.31 92 ARG A O 1
ATOM 756 N N . GLY A 1 93 ? 12.086 23.656 4.777 1 97.06 93 GLY A N 1
ATOM 757 C CA . GLY A 1 93 ? 13.102 24.453 4.105 1 97.06 93 GLY A CA 1
ATOM 758 C C . GLY A 1 93 ? 14.375 23.688 3.811 1 97.06 93 GLY A C 1
ATOM 759 O O . GLY A 1 93 ? 15.43 24.281 3.594 1 97.06 93 GLY A O 1
ATOM 760 N N . GLY A 1 94 ? 14.32 22.375 3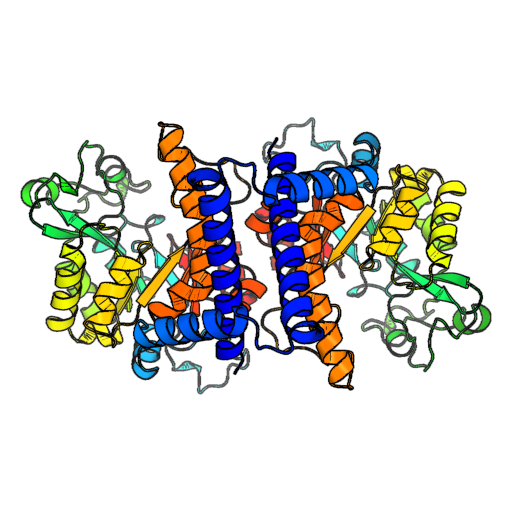.838 1 96.31 94 GLY A N 1
ATOM 761 C CA . GLY A 1 94 ? 15.539 21.594 3.713 1 96.31 94 GLY A CA 1
ATOM 762 C C . GLY A 1 94 ? 16.297 21.438 5.023 1 96.31 94 GLY A C 1
ATOM 763 O O . GLY A 1 94 ? 17.469 21.781 5.109 1 96.31 94 GLY A O 1
ATOM 764 N N . GLY A 1 95 ? 15.688 20.875 5.957 1 94.38 95 GLY A N 1
ATOM 765 C CA . GLY A 1 95 ? 16.094 20.891 7.352 1 94.38 95 GLY A CA 1
ATOM 766 C C . GLY A 1 95 ? 17.422 20.203 7.602 1 94.38 95 GLY A C 1
ATOM 767 O O . GLY A 1 95 ? 18.047 20.391 8.641 1 94.38 95 GLY A O 1
ATOM 768 N N . LEU A 1 96 ? 17.891 19.391 6.672 1 94.5 96 LEU A N 1
ATOM 769 C CA . LEU A 1 96 ? 19.188 18.75 6.828 1 94.5 96 LEU A CA 1
ATOM 770 C C . LEU A 1 96 ? 20.312 19.656 6.348 1 94.5 96 LEU A C 1
ATOM 772 O O . LEU A 1 96 ? 21.469 19.516 6.773 1 94.5 96 LEU A O 1
ATOM 776 N N . ASP A 1 97 ? 20.016 20.641 5.52 1 94.69 97 ASP A N 1
ATOM 777 C CA . ASP A 1 97 ? 21 21.516 4.918 1 94.69 97 ASP A CA 1
ATOM 778 C C . ASP A 1 97 ? 21.156 22.812 5.715 1 94.69 97 ASP A C 1
ATOM 780 O O . ASP A 1 97 ? 22.25 23.359 5.828 1 94.69 97 ASP A O 1
ATOM 784 N N . TYR A 1 98 ? 20.094 23.359 6.227 1 96.25 98 TYR A N 1
ATOM 785 C CA . TYR A 1 98 ? 20 24.609 6.984 1 96.25 98 TYR A CA 1
ATOM 786 C C . TYR A 1 98 ? 19.078 24.453 8.18 1 96.25 98 TYR A C 1
ATOM 788 O O . TYR A 1 98 ? 18.328 23.484 8.273 1 96.25 98 TYR A O 1
ATOM 796 N N . PRO A 1 99 ? 19.172 25.406 9.117 1 97.12 99 PRO A N 1
ATOM 797 C CA . PRO A 1 99 ? 18.234 25.312 10.234 1 97.12 99 PRO A CA 1
ATOM 798 C C . PRO A 1 99 ? 16.766 25.266 9.781 1 97.12 99 PRO A C 1
ATOM 800 O O . PRO A 1 99 ? 16.328 26.141 9.031 1 97.12 99 PRO A O 1
ATOM 803 N N . GLU A 1 100 ? 16.078 24.203 10.203 1 98 100 GLU A N 1
ATOM 804 C CA . GLU A 1 100 ? 14.711 23.984 9.742 1 98 100 GLU A CA 1
ATOM 805 C C . GLU A 1 100 ? 13.82 25.172 10.07 1 98 100 GLU A C 1
ATOM 807 O O . GLU A 1 100 ? 14.016 25.859 11.078 1 98 100 GLU A O 1
ATOM 812 N N . ASN A 1 101 ? 12.859 25.453 9.195 1 98.25 101 ASN A N 1
ATOM 813 C CA . ASN A 1 101 ? 11.828 26.469 9.43 1 98.25 101 ASN A CA 1
ATOM 814 C C . ASN A 1 101 ? 12.43 27.844 9.68 1 98.25 101 ASN A C 1
ATOM 816 O O . ASN A 1 101 ? 12.008 28.547 10.586 1 98.25 101 ASN A O 1
ATOM 820 N N . SER A 1 102 ? 13.453 28.172 8.852 1 97.69 102 SER A N 1
ATOM 821 C CA . SER A 1 102 ? 14.141 29.453 8.984 1 97.69 102 SER A CA 1
ATOM 822 C C . SER A 1 102 ? 14.148 30.219 7.66 1 97.69 102 SER A C 1
ATOM 824 O O . SER A 1 102 ? 14.023 29.609 6.594 1 97.69 102 SER A O 1
ATOM 826 N N . LEU A 1 103 ? 14.289 31.516 7.809 1 97.12 103 LEU A N 1
ATOM 827 C CA . LEU A 1 103 ? 14.383 32.344 6.605 1 97.12 103 LEU A CA 1
ATOM 828 C C . LEU A 1 103 ? 15.625 31.984 5.797 1 97.12 103 LEU A C 1
ATOM 830 O O . LEU A 1 103 ? 15.594 31.984 4.566 1 97.12 103 LEU A O 1
ATOM 834 N N . LEU A 1 104 ? 16.656 31.641 6.512 1 96.06 104 LEU A N 1
ATOM 835 C CA . LEU A 1 104 ? 17.891 31.234 5.855 1 96.06 104 LEU A CA 1
ATOM 836 C C . LEU A 1 104 ? 17.656 29.984 5.004 1 96.06 104 LEU A C 1
ATOM 838 O O . LEU A 1 104 ? 18.141 29.906 3.871 1 96.06 104 LEU A O 1
ATOM 842 N N . ALA A 1 105 ? 16.984 29.031 5.551 1 96.88 105 ALA A N 1
ATOM 843 C CA . ALA A 1 105 ? 16.688 27.797 4.824 1 96.88 105 ALA A CA 1
ATOM 844 C C . ALA A 1 105 ? 15.852 28.094 3.582 1 96.88 105 ALA A C 1
ATOM 846 O O . ALA A 1 105 ? 16.062 27.5 2.525 1 96.88 105 ALA A O 1
ATOM 847 N N . PHE A 1 106 ? 14.914 29.031 3.686 1 97.44 106 PHE A N 1
ATOM 848 C CA . PHE A 1 106 ? 14.039 29.375 2.572 1 97.44 106 PHE A CA 1
ATOM 849 C C . PHE A 1 106 ? 14.812 30.078 1.464 1 97.44 106 PHE A C 1
ATOM 851 O O . PHE A 1 106 ? 14.625 29.766 0.282 1 97.44 106 PHE A O 1
ATOM 858 N N . ARG A 1 107 ? 15.664 30.938 1.868 1 95.44 107 ARG A N 1
ATOM 859 C CA . ARG A 1 107 ? 16.516 31.609 0.891 1 95.44 107 ARG A CA 1
ATOM 860 C C . ARG A 1 107 ? 17.422 30.609 0.184 1 95.44 107 ARG A C 1
ATOM 862 O O . ARG A 1 107 ? 17.625 30.703 -1.029 1 95.44 107 ARG A O 1
ATOM 869 N N . ASN A 1 108 ? 17.938 29.688 0.964 1 94.31 108 ASN A N 1
ATOM 870 C CA . ASN A 1 108 ? 18.781 28.656 0.364 1 94.31 108 ASN A CA 1
ATOM 871 C C . ASN A 1 108 ? 18 27.812 -0.641 1 94.31 108 ASN A C 1
ATOM 873 O O . ASN A 1 108 ? 18.531 27.484 -1.707 1 94.31 108 ASN A O 1
ATOM 877 N N . SER A 1 109 ? 16.812 27.406 -0.261 1 94.75 109 SER A N 1
ATOM 878 C CA . SER A 1 109 ? 15.977 26.609 -1.155 1 94.75 109 SER A CA 1
ATOM 879 C C . SER A 1 109 ? 15.758 27.328 -2.484 1 94.75 109 SER A C 1
ATOM 881 O O . SER A 1 109 ? 15.875 26.719 -3.551 1 94.75 109 SER A O 1
ATOM 883 N N . LYS A 1 110 ? 15.484 28.578 -2.408 1 94 110 LYS A N 1
ATOM 884 C CA . LYS A 1 110 ? 15.32 29.375 -3.617 1 94 110 LYS A CA 1
ATOM 885 C C . LYS A 1 110 ? 16.609 29.406 -4.43 1 94 110 LYS A C 1
ATOM 887 O O . LYS A 1 110 ? 16.594 29.25 -5.652 1 94 110 LYS A O 1
ATOM 892 N N . GLY A 1 111 ? 17.641 29.656 -3.746 1 93.19 111 GLY A N 1
ATOM 893 C CA . GLY A 1 111 ? 18.938 29.719 -4.402 1 93.19 111 GLY A CA 1
ATOM 894 C C . GLY A 1 111 ? 19.297 28.438 -5.137 1 93.19 111 GLY A C 1
ATOM 895 O O . GLY A 1 111 ? 19.969 28.469 -6.164 1 93.19 111 GLY A O 1
ATOM 896 N N . LYS A 1 112 ? 18.797 27.344 -4.656 1 93 112 LYS A N 1
ATOM 897 C CA . LYS A 1 112 ? 19.094 26.047 -5.254 1 93 112 LYS A CA 1
ATOM 898 C C . LYS A 1 112 ? 18.094 25.719 -6.359 1 93 112 LYS A C 1
ATOM 900 O O . LYS A 1 112 ? 18.172 24.641 -6.961 1 93 112 LYS A O 1
ATOM 905 N N . GLY A 1 113 ? 17.125 26.547 -6.5 1 92.06 113 GLY A N 1
ATOM 906 C CA . GLY A 1 113 ? 16.172 26.359 -7.578 1 92.06 113 GLY A CA 1
ATOM 907 C C . GLY A 1 113 ? 14.914 25.641 -7.145 1 92.06 113 GLY A C 1
ATOM 908 O O . GLY A 1 113 ? 14.07 25.297 -7.977 1 92.06 113 GLY A O 1
ATOM 909 N N . CYS A 1 114 ? 14.805 25.391 -5.898 1 93.81 114 CYS A N 1
ATOM 910 C CA . CYS A 1 114 ? 13.586 24.766 -5.383 1 93.81 114 CYS A CA 1
ATOM 911 C C . CYS A 1 114 ? 12.508 25.828 -5.133 1 93.81 114 CYS A C 1
ATOM 913 O O . CYS A 1 114 ? 12.633 26.641 -4.227 1 93.81 114 CYS A O 1
ATOM 915 N N . ASN A 1 115 ? 11.445 25.75 -5.824 1 93.5 115 ASN A N 1
ATOM 916 C CA . ASN A 1 115 ? 10.453 26.828 -5.809 1 93.5 115 ASN A CA 1
ATOM 917 C C . ASN A 1 115 ? 9.266 26.469 -4.918 1 93.5 115 ASN A C 1
ATOM 919 O O . ASN A 1 115 ? 8.219 27.141 -4.98 1 93.5 115 ASN A O 1
ATOM 923 N N . ALA A 1 116 ? 9.398 25.406 -4.16 1 97.69 116 ALA A N 1
ATOM 924 C CA . ALA A 1 116 ? 8.352 25.047 -3.203 1 97.69 116 ALA A CA 1
ATOM 925 C C . ALA A 1 116 ? 8.953 24.688 -1.847 1 97.69 116 ALA A C 1
ATOM 927 O O . ALA A 1 116 ? 9.945 23.953 -1.77 1 97.69 116 ALA A O 1
ATOM 928 N N . ILE A 1 117 ? 8.383 25.234 -0.826 1 98.12 117 ILE A N 1
ATOM 929 C CA . ILE A 1 117 ? 8.859 24.969 0.526 1 98.12 117 ILE A CA 1
ATOM 930 C C . ILE A 1 117 ? 7.684 24.547 1.409 1 98.12 117 ILE A C 1
ATOM 932 O O . ILE A 1 117 ? 6.531 24.875 1.121 1 98.12 117 ILE A O 1
ATOM 936 N N . GLU A 1 118 ? 7.953 23.75 2.367 1 98.81 118 GLU A N 1
ATOM 937 C CA . GLU A 1 118 ? 7.012 23.453 3.439 1 98.81 118 GLU A CA 1
ATOM 938 C C . GLU A 1 118 ? 7.48 24.031 4.77 1 98.81 118 GLU A C 1
ATOM 940 O O . GLU A 1 118 ? 8.664 23.953 5.109 1 98.81 118 GLU A O 1
ATOM 945 N N . LEU A 1 119 ? 6.656 24.703 5.441 1 98.75 119 LEU A N 1
ATOM 946 C CA . LEU A 1 119 ? 6.973 25.234 6.758 1 98.75 119 LEU A CA 1
ATOM 947 C C . LEU A 1 119 ? 5.953 24.781 7.793 1 98.75 119 LEU A C 1
ATOM 949 O O . LEU A 1 119 ? 4.812 24.469 7.449 1 98.75 119 LEU A O 1
ATOM 953 N N . ASP A 1 120 ? 6.344 24.734 9.062 1 98.81 120 ASP A N 1
ATOM 954 C CA . ASP A 1 120 ? 5.496 24.359 10.195 1 98.81 120 ASP A CA 1
ATOM 955 C C . ASP A 1 120 ? 5.094 25.578 11.016 1 98.81 120 ASP A C 1
ATOM 957 O O . ASP A 1 120 ? 5.906 26.469 11.25 1 98.81 120 ASP A O 1
ATOM 961 N N . ILE A 1 121 ? 3.861 25.578 11.453 1 98.69 121 ILE A N 1
ATOM 962 C CA . ILE A 1 121 ? 3.412 26.734 12.211 1 98.69 121 ILE A CA 1
ATOM 963 C C . ILE A 1 121 ? 2.871 26.281 13.57 1 98.69 121 ILE A C 1
ATOM 965 O O . ILE A 1 121 ? 2.193 25.25 13.664 1 98.69 121 ILE A O 1
ATOM 969 N N . ARG A 1 122 ? 3.215 27.016 14.562 1 98.69 122 ARG A N 1
ATOM 970 C CA . ARG A 1 122 ? 2.668 26.922 15.914 1 98.69 122 ARG A CA 1
ATOM 971 C C . ARG A 1 122 ? 2.371 28.312 16.469 1 98.69 122 ARG A C 1
ATOM 973 O O . ARG A 1 122 ? 2.857 29.312 15.953 1 98.69 122 ARG A O 1
ATOM 980 N N . LEU A 1 123 ? 1.584 28.312 17.516 1 98.69 123 LEU A N 1
ATOM 981 C CA . LEU A 1 123 ? 1.267 29.562 18.188 1 98.69 123 LEU A CA 1
ATOM 982 C C . LEU A 1 123 ? 1.979 29.672 19.531 1 98.69 123 LEU A C 1
ATOM 984 O O . LEU A 1 123 ? 2.049 28.688 20.281 1 98.69 123 LEU A O 1
ATOM 988 N N . THR A 1 124 ? 2.504 30.844 19.75 1 98.62 124 THR A N 1
ATOM 989 C CA . THR A 1 124 ? 3.033 31.156 21.078 1 98.62 124 THR A CA 1
ATOM 990 C C . THR A 1 124 ? 1.901 31.328 22.078 1 98.62 124 THR A C 1
ATOM 992 O O . THR A 1 124 ? 0.725 31.312 21.719 1 98.62 124 THR A O 1
ATOM 995 N N . LYS A 1 125 ? 2.295 31.484 23.312 1 98.25 125 LYS A N 1
ATOM 996 C CA . LYS A 1 125 ? 1.328 31.719 24.391 1 98.25 125 LYS A CA 1
ATOM 997 C C . LYS A 1 125 ? 0.457 32.938 24.078 1 98.25 125 LYS A C 1
ATOM 999 O O . LYS A 1 125 ? -0.743 32.938 24.375 1 98.25 125 LYS A O 1
ATOM 1004 N N . ASP A 1 126 ? 0.966 33.938 23.469 1 97.94 126 ASP A N 1
ATOM 1005 C CA . ASP A 1 126 ? 0.271 35.188 23.156 1 97.94 126 ASP A CA 1
ATOM 1006 C C . ASP A 1 126 ? -0.304 35.156 21.75 1 97.94 126 ASP A C 1
ATOM 1008 O O . ASP A 1 126 ? -0.522 36.219 21.141 1 97.94 126 ASP A O 1
ATOM 1012 N N . ASN A 1 127 ? -0.417 34 21.109 1 97.88 127 ASN A N 1
ATOM 1013 C CA . ASN A 1 127 ? -1.121 33.719 19.859 1 97.88 127 ASN A CA 1
ATOM 1014 C C . ASN A 1 127 ? -0.385 34.312 18.656 1 97.88 127 ASN A C 1
ATOM 1016 O O . ASN A 1 127 ? -1.014 34.781 17.703 1 97.88 127 ASN A O 1
ATOM 1020 N N . ILE A 1 128 ? 0.891 34.406 18.797 1 98.44 128 ILE A N 1
ATOM 1021 C CA . ILE A 1 128 ? 1.711 34.844 17.656 1 98.44 128 ILE A CA 1
ATOM 1022 C C . ILE A 1 128 ? 2.143 33.625 16.859 1 98.44 128 ILE A C 1
ATOM 1024 O O . ILE A 1 128 ? 2.732 32.688 17.406 1 98.44 128 ILE A O 1
ATOM 1028 N N . PRO A 1 129 ? 1.783 33.594 15.547 1 98.75 129 PRO A N 1
ATOM 1029 C CA . PRO A 1 129 ? 2.191 32.438 14.719 1 98.75 129 PRO A CA 1
ATOM 1030 C C . PRO A 1 129 ? 3.684 32.469 14.398 1 98.75 129 PRO A C 1
ATOM 1032 O O . PRO A 1 129 ? 4.191 33.438 13.836 1 98.75 129 PRO A O 1
ATOM 1035 N N . ILE A 1 130 ? 4.395 31.391 14.734 1 98.81 130 ILE A N 1
ATOM 1036 C CA . ILE A 1 130 ? 5.828 31.25 14.492 1 98.81 130 ILE A CA 1
ATOM 1037 C C . ILE A 1 130 ? 6.094 29.953 13.711 1 98.81 130 ILE A C 1
ATOM 1039 O O . ILE A 1 130 ? 5.246 29.062 13.664 1 98.81 130 ILE A O 1
ATOM 1043 N N . LEU A 1 131 ? 7.215 29.922 13.039 1 98.75 131 LEU A N 1
ATOM 1044 C CA . LEU A 1 131 ? 7.652 28.703 12.375 1 98.75 131 LEU A CA 1
ATOM 1045 C C . LEU A 1 131 ? 8.359 27.766 13.352 1 98.75 131 LEU A C 1
ATOM 1047 O O . LEU A 1 131 ? 9.469 28.062 13.805 1 98.75 131 LEU A O 1
ATOM 1051 N N . PHE A 1 132 ? 7.695 26.719 13.664 1 98.62 132 PHE A N 1
ATOM 1052 C CA . PHE A 1 132 ? 8.242 25.75 14.609 1 98.62 132 PHE A CA 1
ATOM 1053 C C . PHE A 1 132 ? 7.527 24.406 14.5 1 98.62 132 PHE A C 1
ATOM 1055 O O . PHE A 1 132 ? 6.297 24.359 14.438 1 98.62 132 PHE A O 1
ATOM 1062 N N . HIS A 1 133 ? 8.281 23.344 14.5 1 98.06 133 HIS A N 1
ATOM 1063 C CA . HIS A 1 133 ? 7.699 22.016 14.273 1 98.06 133 HIS A CA 1
ATOM 1064 C C . HIS A 1 133 ? 7.262 21.375 15.586 1 98.06 133 HIS A C 1
ATOM 1066 O O . HIS A 1 133 ? 6.113 20.953 15.719 1 98.06 133 HIS A O 1
ATOM 1072 N N . ASP A 1 134 ? 8.148 21.344 16.578 1 97 134 ASP A N 1
ATOM 1073 C CA . ASP A 1 134 ? 7.945 20.594 17.812 1 97 134 ASP A CA 1
ATOM 1074 C C . ASP A 1 134 ? 7.109 21.391 18.812 1 97 134 ASP A C 1
ATOM 1076 O O . ASP A 1 134 ? 7.129 22.609 18.812 1 97 134 ASP A O 1
ATOM 1080 N N . PRO A 1 135 ? 6.484 20.656 19.719 1 97.12 135 PRO A N 1
ATOM 1081 C CA . PRO A 1 135 ? 5.773 21.391 20.781 1 97.12 135 PRO A CA 1
ATOM 1082 C C . PRO A 1 135 ? 6.719 21.969 21.828 1 97.12 135 PRO A C 1
ATOM 1084 O O . PRO A 1 135 ? 6.352 22.906 22.547 1 97.12 135 PRO A O 1
ATOM 1087 N N . THR A 1 136 ? 7.895 21.391 21.844 1 97.56 136 THR A N 1
ATOM 1088 C CA . THR A 1 136 ? 8.898 21.844 22.812 1 97.56 136 THR A CA 1
ATOM 1089 C C . THR A 1 136 ? 10.141 22.359 22.078 1 97.56 136 THR A C 1
ATOM 1091 O O . THR A 1 136 ? 10.367 22.016 20.922 1 97.56 136 THR A O 1
ATOM 1094 N N . ILE A 1 137 ? 10.969 23.141 22.781 1 97.88 137 ILE A N 1
ATOM 1095 C CA . ILE A 1 137 ? 12.031 23.844 22.094 1 97.88 137 ILE A CA 1
ATOM 1096 C C . ILE A 1 137 ? 13.367 23.141 22.328 1 97.88 137 ILE A C 1
ATOM 1098 O O . ILE A 1 137 ? 14.398 23.547 21.797 1 97.88 137 ILE A O 1
ATOM 1102 N N . GLU A 1 138 ? 13.383 22.031 23.062 1 96.94 138 GLU A N 1
ATOM 1103 C CA . GLU A 1 138 ? 14.609 21.375 23.516 1 96.94 138 GLU A CA 1
ATOM 1104 C C . GLU A 1 138 ? 15.445 20.891 22.344 1 96.94 138 GLU A C 1
ATOM 1106 O O . GLU A 1 138 ? 16.656 21.094 22.312 1 96.94 138 GLU A O 1
ATOM 1111 N N . ARG A 1 139 ? 14.812 20.266 21.375 1 95.81 139 ARG A N 1
ATOM 1112 C CA . ARG A 1 139 ? 15.539 19.641 20.266 1 95.81 139 ARG A CA 1
ATOM 1113 C C . ARG A 1 139 ? 16.359 20.672 19.5 1 95.81 139 ARG A C 1
ATOM 1115 O O . ARG A 1 139 ? 17.516 20.422 19.156 1 95.81 139 ARG A O 1
ATOM 1122 N N . LEU A 1 140 ? 15.828 21.875 19.281 1 96.69 140 LEU A N 1
ATOM 1123 C CA . LEU A 1 140 ? 16.469 22.859 18.406 1 96.69 140 LEU A CA 1
ATOM 1124 C C . LEU A 1 140 ? 17.359 23.797 19.219 1 96.69 140 LEU A C 1
ATOM 1126 O O . LEU A 1 140 ? 18.375 24.297 18.703 1 96.69 140 LEU A O 1
ATOM 1130 N N . THR A 1 141 ? 17.016 24.078 20.484 1 96.31 141 THR A N 1
ATOM 1131 C CA . THR A 1 141 ? 17.656 25.188 21.172 1 96.31 141 THR A CA 1
ATOM 1132 C C . THR A 1 141 ? 18.469 24.688 22.375 1 96.31 141 THR A C 1
ATOM 1134 O O . THR A 1 141 ? 19.25 25.438 22.953 1 96.31 141 THR A O 1
ATOM 1137 N N . GLY A 1 142 ? 18.266 23.469 22.797 1 95.19 142 GLY A N 1
ATOM 1138 C CA . GLY A 1 142 ? 18.938 22.938 23.969 1 95.19 142 GLY A CA 1
ATOM 1139 C C . GLY A 1 142 ? 18.297 23.406 25.281 1 95.19 142 GLY A C 1
ATOM 1140 O O . GLY A 1 142 ? 18.672 22.922 26.359 1 95.19 142 GLY A O 1
ATOM 1141 N N . GLN A 1 143 ? 17.359 24.234 25.125 1 95.94 143 GLN A N 1
ATOM 1142 C CA . GLN A 1 143 ? 16.656 24.734 26.312 1 95.94 143 GLN A CA 1
ATOM 1143 C C . GLN A 1 143 ? 15.328 24.016 26.516 1 95.94 143 GLN A C 1
ATOM 1145 O O . GLN A 1 143 ? 14.82 23.375 25.594 1 95.94 143 GLN A O 1
ATOM 1150 N N . THR A 1 144 ? 14.844 24.125 27.734 1 96.81 144 THR A N 1
ATOM 1151 C CA . THR A 1 144 ? 13.57 23.484 28.031 1 96.81 144 THR A CA 1
ATOM 1152 C C . THR A 1 144 ? 12.43 24.5 27.938 1 96.81 144 THR A C 1
ATOM 1154 O O . THR A 1 144 ? 12.57 25.656 28.328 1 96.81 144 THR A O 1
ATOM 1157 N N . GLY A 1 145 ? 11.328 24.047 27.359 1 97.56 145 GLY A N 1
ATOM 1158 C CA . GLY A 1 145 ? 10.141 24.891 27.266 1 97.56 145 GLY A CA 1
ATOM 1159 C C . GLY A 1 145 ? 9.117 24.359 26.281 1 97.56 145 GLY A C 1
ATOM 1160 O O . GLY A 1 145 ? 9.445 23.547 25.406 1 97.56 145 GLY A O 1
ATOM 1161 N N . THR A 1 146 ? 7.906 24.797 26.547 1 98.12 146 THR A N 1
ATOM 1162 C CA . THR A 1 146 ? 6.801 24.469 25.641 1 98.12 146 THR A CA 1
ATOM 1163 C C . THR A 1 146 ? 6.363 25.719 24.875 1 98.12 146 THR A C 1
ATOM 1165 O O . THR A 1 146 ? 6.078 26.75 25.469 1 98.12 146 THR A O 1
ATOM 1168 N N . VAL A 1 147 ? 6.281 25.609 23.578 1 98.5 147 VAL A N 1
ATOM 1169 C CA . VAL A 1 147 ? 6.016 26.75 22.703 1 98.5 147 VAL A CA 1
ATOM 1170 C C . VAL A 1 147 ? 4.703 27.422 23.109 1 98.5 147 VAL A C 1
ATOM 1172 O O . VAL A 1 147 ? 4.645 28.641 23.266 1 98.5 147 VAL A O 1
ATOM 1175 N N . SER A 1 148 ? 3.658 26.625 23.406 1 98.12 148 SER A N 1
ATOM 1176 C CA . SER A 1 148 ? 2.326 27.141 23.688 1 98.12 148 SER A CA 1
ATOM 1177 C C . SER A 1 148 ? 2.283 27.844 25.047 1 98.12 148 SER A C 1
ATOM 1179 O O . SER A 1 148 ? 1.314 28.531 25.375 1 98.12 148 SER A O 1
ATOM 1181 N N . GLU A 1 149 ? 3.359 27.703 25.828 1 98.31 149 GLU A N 1
ATOM 1182 C CA . GLU A 1 149 ? 3.418 28.297 27.156 1 98.31 149 GLU A CA 1
ATOM 1183 C C . GLU A 1 149 ? 4.438 29.422 27.219 1 98.31 149 GLU A C 1
ATOM 1185 O O . GLU A 1 149 ? 4.715 29.953 28.297 1 98.31 149 GLU A O 1
ATOM 1190 N N . MET A 1 150 ? 5.023 29.719 26.078 1 98.44 150 MET A N 1
ATOM 1191 C CA . MET A 1 150 ? 6.035 30.766 26.031 1 98.44 150 MET A CA 1
ATOM 1192 C C . MET A 1 150 ? 5.586 31.906 25.109 1 98.44 150 MET A C 1
ATOM 1194 O O . MET A 1 150 ? 4.957 31.656 24.078 1 98.44 150 MET A O 1
ATOM 1198 N N . THR A 1 151 ? 5.926 33.094 25.516 1 98.44 151 THR A N 1
ATOM 1199 C CA . THR A 1 151 ? 5.586 34.25 24.703 1 98.44 151 THR A CA 1
ATOM 1200 C C . THR A 1 151 ? 6.602 34.438 23.578 1 98.44 151 THR A C 1
ATOM 1202 O O . THR A 1 151 ? 7.676 33.844 23.594 1 98.44 151 THR A O 1
ATOM 1205 N N . TRP A 1 152 ? 6.203 35.344 22.641 1 98.31 152 TRP A N 1
ATOM 1206 C CA . TRP A 1 152 ? 7.117 35.688 21.547 1 98.31 152 TRP A CA 1
ATOM 1207 C C . TRP A 1 152 ? 8.398 36.312 22.094 1 98.31 152 TRP A C 1
ATOM 1209 O O . TRP A 1 152 ? 9.5 35.969 21.641 1 98.31 152 TRP A O 1
ATOM 1219 N N . GLU A 1 153 ? 8.289 37.125 23.062 1 97.94 153 GLU A N 1
ATOM 1220 C CA . GLU A 1 153 ? 9.438 37.812 23.656 1 97.94 153 GLU A CA 1
ATOM 1221 C C . GLU A 1 153 ? 10.438 36.812 24.234 1 97.94 153 GLU A C 1
ATOM 1223 O O . GLU A 1 153 ? 11.648 37.031 24.141 1 97.94 153 GLU A O 1
ATOM 1228 N N . GLU A 1 154 ? 9.945 35.719 24.719 1 97.56 154 GLU A N 1
ATOM 1229 C CA . GLU A 1 154 ? 10.797 34.688 25.297 1 97.56 154 GLU A CA 1
ATOM 1230 C C . GLU A 1 154 ? 11.453 33.844 24.203 1 97.56 154 GLU A C 1
ATOM 1232 O O . GLU A 1 154 ? 12.57 33.375 24.391 1 97.56 154 GLU A O 1
ATOM 1237 N N . LEU A 1 155 ? 10.773 33.719 23.094 1 98.19 155 LEU A N 1
ATOM 1238 C CA . LEU A 1 155 ? 11.188 32.781 22.078 1 98.19 155 LEU A CA 1
ATOM 1239 C C . LEU A 1 155 ? 12.055 33.438 21.016 1 98.19 155 LEU A C 1
ATOM 1241 O O . LEU A 1 155 ? 12.906 32.812 20.406 1 98.19 155 LEU A O 1
ATOM 1245 N N . ARG A 1 156 ? 11.891 34.719 20.797 1 96.81 156 ARG A N 1
ATOM 1246 C CA . ARG A 1 156 ? 12.422 35.438 19.625 1 96.81 156 ARG A CA 1
ATOM 1247 C C . ARG A 1 156 ? 13.945 35.469 19.656 1 96.81 156 ARG A C 1
ATOM 1249 O O . ARG A 1 156 ? 14.586 35.562 18.609 1 96.81 156 ARG A O 1
ATOM 1256 N N . GLU A 1 157 ? 14.539 35.281 20.828 1 93.81 157 GLU A N 1
ATOM 1257 C CA . GLU A 1 157 ? 15.992 35.406 20.938 1 93.81 157 GLU A CA 1
ATOM 1258 C C . GLU A 1 157 ? 16.672 34.031 20.891 1 93.81 157 GLU A C 1
ATOM 1260 O O . GLU A 1 157 ? 17.891 33.969 20.844 1 93.81 157 GLU A O 1
ATOM 1265 N N . LEU A 1 158 ? 15.898 33.031 20.844 1 96.56 158 LEU A N 1
ATOM 1266 C CA . LEU A 1 158 ? 16.453 31.672 20.891 1 96.56 158 LEU A CA 1
ATOM 1267 C C . LEU A 1 158 ? 17.141 31.328 19.562 1 96.56 158 LEU A C 1
ATOM 1269 O O . LEU A 1 158 ? 16.641 31.688 18.5 1 96.56 158 LEU A O 1
ATOM 1273 N N . ASP A 1 159 ? 18.25 30.625 19.719 1 96.69 159 ASP A N 1
ATOM 1274 C CA . ASP A 1 159 ? 19.016 30.156 18.562 1 96.69 159 ASP A CA 1
ATOM 1275 C C . ASP A 1 159 ? 18.625 28.75 18.172 1 96.69 159 ASP A C 1
ATOM 1277 O O . ASP A 1 159 ? 18.828 27.797 18.922 1 96.69 159 ASP A O 1
ATOM 1281 N N . ILE A 1 160 ? 18.188 28.531 16.922 1 97.25 160 ILE A N 1
ATOM 1282 C CA . ILE A 1 160 ? 17.672 27.25 16.5 1 97.25 160 ILE A CA 1
ATOM 1283 C C . ILE A 1 160 ? 18.75 26.453 15.781 1 97.25 160 ILE A C 1
ATOM 1285 O O . ILE A 1 160 ? 18.484 25.375 15.25 1 97.25 160 ILE A O 1
ATOM 1289 N N . THR A 1 161 ? 19.969 26.953 15.75 1 96.19 161 THR A N 1
ATOM 1290 C CA . THR A 1 161 ? 21.078 26.234 15.133 1 96.19 161 THR A CA 1
ATOM 1291 C C . THR A 1 161 ? 21.812 25.391 16.156 1 96.19 161 THR A C 1
ATOM 1293 O O . THR A 1 161 ? 22.719 24.609 15.805 1 96.19 161 THR A O 1
ATOM 1296 N N . TYR A 1 162 ? 21.422 25.484 17.359 1 92.44 162 TYR A N 1
ATOM 1297 C CA . TYR A 1 162 ? 22.172 24.938 18.484 1 92.44 162 TYR A CA 1
ATOM 1298 C C . TYR A 1 162 ? 22.484 23.469 18.266 1 92.44 162 TYR A C 1
ATOM 1300 O O . TYR A 1 162 ? 23.625 23.031 18.422 1 92.44 162 TYR A O 1
ATOM 1308 N N . ASN A 1 163 ? 21.547 22.688 17.828 1 91.38 163 ASN A N 1
ATOM 1309 C CA . ASN A 1 163 ? 21.719 21.25 17.703 1 91.38 163 ASN A CA 1
ATOM 1310 C C . ASN A 1 163 ? 21.781 20.812 16.234 1 91.38 163 ASN A C 1
ATOM 1312 O O . ASN A 1 163 ? 21.656 19.641 15.922 1 91.38 163 ASN A O 1
ATOM 1316 N N . HIS A 1 164 ? 21.906 21.75 15.391 1 93.62 164 HIS A N 1
ATOM 1317 C CA . HIS A 1 164 ? 21.969 21.406 13.977 1 93.62 164 HIS A CA 1
ATOM 1318 C C . HIS A 1 164 ? 23.281 20.672 13.648 1 93.62 164 HIS A C 1
ATOM 1320 O O . HIS A 1 164 ? 24.344 21.031 14.156 1 93.62 164 HIS A O 1
ATOM 1326 N N . PRO A 1 165 ? 23.203 19.703 12.82 1 90.31 165 PRO A N 1
ATOM 1327 C CA . PRO A 1 165 ? 24.422 18.938 12.484 1 90.31 165 PRO A CA 1
ATOM 1328 C C . PRO A 1 165 ? 25.516 19.812 11.875 1 90.31 165 PRO A C 1
ATOM 1330 O O . PRO A 1 165 ? 26.703 19.516 12.023 1 90.31 165 PRO A O 1
ATOM 1333 N N . LEU A 1 166 ? 25.141 20.891 11.203 1 92.56 166 LEU A N 1
ATOM 1334 C CA . LEU A 1 166 ? 26.094 21.797 10.578 1 92.56 166 LEU A CA 1
ATOM 1335 C C . LEU A 1 166 ? 26.172 23.109 11.336 1 92.56 166 LEU A C 1
ATOM 1337 O O . LEU A 1 166 ? 26.328 24.172 10.734 1 92.56 166 LEU A O 1
ATOM 1341 N N . ARG A 1 167 ? 26.047 23.094 12.547 1 91.56 167 ARG A N 1
ATOM 1342 C CA . ARG A 1 167 ? 25.984 24.281 13.383 1 91.56 167 ARG A CA 1
ATOM 1343 C C . ARG A 1 167 ? 27.188 25.188 13.141 1 91.56 167 ARG A C 1
ATOM 1345 O O . ARG A 1 167 ? 27.062 26.422 13.18 1 91.56 167 ARG A O 1
ATOM 1352 N N . ASP A 1 168 ? 28.312 24.641 12.812 1 92.31 168 ASP A N 1
ATOM 1353 C CA . ASP A 1 168 ? 29.547 25.406 12.641 1 92.31 168 ASP A CA 1
ATOM 1354 C C . ASP A 1 168 ? 29.469 26.312 11.414 1 92.31 168 ASP A C 1
ATOM 1356 O O . ASP A 1 168 ? 30.203 27.281 11.312 1 92.31 168 ASP A O 1
ATOM 1360 N N . LYS A 1 169 ? 28.531 25.984 10.562 1 92.44 169 LYS A N 1
ATOM 1361 C CA . LYS A 1 169 ? 28.359 26.781 9.352 1 92.44 169 LYS A CA 1
ATOM 1362 C C . LYS A 1 169 ? 27.5 28.016 9.617 1 92.44 169 LYS A C 1
ATOM 1364 O O . LYS A 1 169 ? 27.453 28.922 8.789 1 92.44 169 LYS A O 1
ATOM 1369 N N . PHE A 1 170 ? 26.859 28 10.766 1 93.69 170 PHE A N 1
ATOM 1370 C CA . PHE A 1 170 ? 25.938 29.078 11.094 1 93.69 170 PHE A CA 1
ATOM 1371 C C . PHE A 1 170 ? 26.406 29.844 12.312 1 93.69 170 PHE A C 1
ATOM 1373 O O . PHE A 1 170 ? 25.719 29.891 13.336 1 93.69 170 PHE A O 1
ATOM 1380 N N . SER A 1 171 ? 27.5 30.547 12.164 1 89.44 171 SER A N 1
ATOM 1381 C CA . SER A 1 171 ? 28.172 31.203 13.273 1 89.44 171 SER A CA 1
ATOM 1382 C C . SER A 1 171 ? 27.312 32.312 13.867 1 89.44 171 SER A C 1
ATOM 1384 O O . SER A 1 171 ? 27.359 32.562 15.07 1 89.44 171 SER A O 1
ATOM 1386 N N . ASP A 1 172 ? 26.484 32.938 13.055 1 91.56 172 ASP A N 1
ATOM 1387 C CA . ASP A 1 172 ? 25.656 34.031 13.531 1 91.56 172 ASP A CA 1
ATOM 1388 C C . ASP A 1 172 ? 24.359 33.5 14.141 1 91.56 172 ASP A C 1
ATOM 1390 O O . ASP A 1 172 ? 23.562 34.281 14.688 1 91.56 172 ASP A O 1
ATOM 1394 N N . GLY A 1 173 ? 24.172 32.219 13.984 1 93.25 173 GLY A N 1
ATOM 1395 C CA . GLY A 1 173 ? 22.938 31.641 14.477 1 93.25 173 GLY A CA 1
ATOM 1396 C C . GLY A 1 173 ? 21.734 31.938 13.594 1 93.25 173 GLY A C 1
ATOM 1397 O O . GLY A 1 173 ? 21.891 32.531 12.516 1 93.25 173 GLY A O 1
ATOM 1398 N N . GLU A 1 174 ? 20.625 31.406 13.953 1 96 174 GLU A N 1
ATOM 1399 C CA . GLU A 1 174 ? 19.344 31.656 13.305 1 96 174 GLU A CA 1
ATOM 1400 C C . GLU A 1 174 ? 18.203 31.703 14.336 1 96 174 GLU A C 1
ATOM 1402 O O . GLU A 1 174 ? 18.188 30.906 15.273 1 96 174 GLU A O 1
ATOM 1407 N N . ARG A 1 175 ? 17.344 32.688 14.148 1 96.38 175 ARG A N 1
ATOM 1408 C CA . ARG A 1 175 ? 16.234 32.844 15.094 1 96.38 175 ARG A CA 1
ATOM 1409 C C . ARG A 1 175 ? 14.953 32.219 14.547 1 96.38 175 ARG A C 1
ATOM 1411 O O . ARG A 1 175 ? 14.867 31.906 13.367 1 96.38 175 ARG A O 1
ATOM 1418 N N . ILE A 1 176 ? 14.062 32.062 15.469 1 98.25 176 ILE A N 1
ATOM 1419 C CA . ILE A 1 176 ? 12.727 31.609 15.086 1 98.25 176 ILE A CA 1
ATOM 1420 C C . ILE A 1 176 ? 12.047 32.656 14.219 1 98.25 176 ILE A C 1
ATOM 1422 O O . ILE A 1 176 ? 12.094 33.844 14.523 1 98.25 176 ILE A O 1
ATOM 1426 N N . ALA A 1 177 ? 11.516 32.25 13.156 1 98.38 177 ALA A N 1
ATOM 1427 C CA . ALA A 1 177 ? 10.883 33.156 12.219 1 98.38 177 ALA A CA 1
ATOM 1428 C C . ALA A 1 177 ? 9.398 33.344 12.531 1 98.38 177 ALA A C 1
ATOM 1430 O O . ALA A 1 177 ? 8.742 32.375 12.977 1 98.38 177 ALA A O 1
ATOM 1431 N N . LEU A 1 178 ? 8.914 34.531 12.289 1 98.56 178 LEU A N 1
ATOM 1432 C CA . LEU A 1 178 ? 7.477 34.781 12.273 1 98.56 178 LEU A CA 1
ATOM 1433 C C . LEU A 1 178 ? 6.852 34.281 10.977 1 98.56 178 LEU A C 1
ATOM 1435 O O . LEU A 1 178 ? 7.477 34.375 9.914 1 98.56 178 LEU A O 1
ATOM 1439 N N . LEU A 1 179 ? 5.609 33.844 11.055 1 98.75 179 LEU A N 1
ATOM 1440 C CA . LEU A 1 179 ? 4.906 33.406 9.852 1 98.75 179 LEU A CA 1
ATOM 1441 C C . LEU A 1 179 ? 4.875 34.531 8.812 1 98.75 179 LEU A C 1
ATOM 1443 O O . LEU A 1 179 ? 5.137 34.312 7.633 1 98.75 179 LEU A O 1
ATOM 1447 N N . GLU A 1 180 ? 4.602 35.688 9.258 1 98 180 GLU A N 1
ATOM 1448 C CA . GLU A 1 180 ? 4.469 36.844 8.344 1 98 180 GLU A CA 1
ATOM 1449 C C . GLU A 1 180 ? 5.773 37.094 7.594 1 98 180 GLU A C 1
ATOM 1451 O O . GLU A 1 180 ? 5.762 37.344 6.387 1 98 180 GLU A O 1
ATOM 1456 N N . ASP A 1 181 ? 6.863 37.062 8.305 1 98 181 ASP A N 1
ATOM 1457 C CA . ASP A 1 181 ? 8.164 37.281 7.672 1 98 181 ASP A CA 1
ATOM 1458 C C . ASP A 1 181 ? 8.438 36.188 6.617 1 98 181 ASP A C 1
ATOM 1460 O O . ASP A 1 181 ? 8.953 36.5 5.539 1 98 181 ASP A O 1
ATOM 1464 N N . ALA A 1 182 ? 8.125 35 6.965 1 98.31 182 ALA A N 1
ATOM 1465 C CA . ALA A 1 182 ? 8.328 33.906 6.043 1 98.31 182 ALA A CA 1
ATOM 1466 C C . ALA A 1 182 ? 7.465 34.062 4.793 1 98.31 182 ALA A C 1
ATOM 1468 O O . ALA A 1 182 ? 7.93 33.812 3.676 1 98.31 182 ALA A O 1
ATOM 1469 N N . LEU A 1 183 ? 6.211 34.438 4.977 1 98.5 183 LEU A N 1
ATOM 1470 C CA . LEU A 1 183 ? 5.305 34.594 3.85 1 98.5 183 LEU A CA 1
ATOM 1471 C C . LEU A 1 183 ? 5.812 35.719 2.918 1 98.5 183 LEU A C 1
ATOM 1473 O O . LEU A 1 183 ? 5.824 35.531 1.696 1 98.5 183 LEU A O 1
ATOM 1477 N N . GLN A 1 184 ? 6.23 36.75 3.506 1 97.56 184 GLN A N 1
ATOM 1478 C CA . GLN A 1 184 ? 6.758 37.844 2.701 1 97.56 184 GLN A CA 1
ATOM 1479 C C . GLN A 1 184 ? 7.973 37.406 1.895 1 97.56 184 GLN A C 1
ATOM 1481 O O . GLN A 1 184 ? 8.062 37.688 0.696 1 97.56 184 GLN A O 1
ATOM 1486 N N . GLU A 1 185 ? 8.828 36.719 2.568 1 96.31 185 GLU A N 1
ATOM 1487 C CA . GLU A 1 185 ? 10.039 36.219 1.912 1 96.31 185 GLU A CA 1
ATOM 1488 C C . GLU A 1 185 ? 9.688 35.312 0.74 1 96.31 185 GLU A C 1
ATOM 1490 O O . GLU A 1 185 ? 10.211 35.469 -0.365 1 96.31 185 GLU A O 1
ATOM 1495 N N . CYS A 1 186 ? 8.82 34.375 0.924 1 97 186 CYS A N 1
ATOM 1496 C CA . CYS A 1 186 ? 8.492 33.375 -0.067 1 97 186 CYS A CA 1
ATOM 1497 C C . CYS A 1 186 ? 7.668 33.938 -1.204 1 97 186 CYS A C 1
ATOM 1499 O O . CYS A 1 186 ? 7.902 33.625 -2.373 1 97 186 CYS A O 1
ATOM 1501 N N . LEU A 1 187 ? 6.73 34.812 -0.88 1 97.06 187 LEU A N 1
ATOM 1502 C CA . LEU A 1 187 ? 5.871 35.406 -1.9 1 97.06 187 LEU A CA 1
ATOM 1503 C C . LEU A 1 187 ? 6.66 36.375 -2.787 1 97.06 187 LEU A C 1
ATOM 1505 O O . LEU A 1 187 ? 6.43 36.438 -3.996 1 97.06 187 LEU A O 1
ATOM 1509 N N . ASN A 1 188 ? 7.562 37.062 -2.166 1 95.12 188 ASN A N 1
ATOM 1510 C CA . ASN A 1 188 ? 8.414 37.969 -2.934 1 95.12 188 ASN A CA 1
ATOM 1511 C C . ASN A 1 188 ? 9.297 37.188 -3.914 1 95.12 188 ASN A C 1
ATOM 1513 O O . ASN A 1 188 ? 9.656 37.719 -4.969 1 95.12 188 ASN A O 1
ATOM 1517 N N . SER A 1 189 ? 9.586 36 -3.6 1 94.12 189 SER A N 1
ATOM 1518 C CA . SER A 1 189 ? 10.445 35.188 -4.449 1 94.12 189 SER A CA 1
ATOM 1519 C C . SER A 1 189 ? 9.617 34.219 -5.316 1 94.12 189 SER A C 1
ATOM 1521 O O . SER A 1 189 ? 10.164 33.312 -5.938 1 94.12 189 SER A O 1
ATOM 1523 N N . GLU A 1 190 ? 8.375 34.281 -5.262 1 94.38 190 GLU A N 1
ATOM 1524 C CA . GLU A 1 190 ? 7.43 33.531 -6.078 1 94.38 190 GLU A CA 1
ATOM 1525 C C . GLU A 1 190 ? 7.484 32.031 -5.754 1 94.38 190 GLU A C 1
ATOM 1527 O O . GLU A 1 190 ? 7.262 31.203 -6.633 1 94.38 190 GLU A O 1
ATOM 1532 N N . GLN A 1 191 ? 7.875 31.75 -4.574 1 96.06 191 GLN A N 1
ATOM 1533 C CA . GLN A 1 191 ? 7.898 30.359 -4.152 1 96.06 191 GLN A CA 1
ATOM 1534 C C . GLN A 1 191 ? 6.504 29.875 -3.754 1 96.06 191 GLN A C 1
ATOM 1536 O O . GLN A 1 191 ? 5.707 30.656 -3.223 1 96.06 191 GLN A O 1
ATOM 1541 N N . ARG A 1 192 ? 6.223 28.641 -4.059 1 98.06 192 ARG A N 1
ATOM 1542 C CA . ARG A 1 192 ? 5.043 28 -3.498 1 98.06 192 ARG A CA 1
ATOM 1543 C C . ARG A 1 192 ? 5.281 27.594 -2.049 1 98.06 192 ARG A C 1
ATOM 1545 O O . ARG A 1 192 ? 6.402 27.25 -1.672 1 98.06 192 ARG A O 1
ATOM 1552 N N . ILE A 1 193 ? 4.211 27.688 -1.263 1 98.69 193 ILE A N 1
ATOM 1553 C CA . ILE A 1 193 ? 4.355 27.469 0.173 1 98.69 193 ILE A CA 1
ATOM 1554 C C . ILE A 1 193 ? 3.324 26.453 0.648 1 98.69 193 ILE A C 1
ATOM 1556 O O . ILE A 1 193 ? 2.121 26.625 0.446 1 98.69 193 ILE A O 1
ATOM 1560 N N . ILE A 1 194 ? 3.801 25.344 1.222 1 98.88 194 ILE A N 1
ATOM 1561 C CA . ILE A 1 194 ? 2.93 24.484 2.014 1 98.88 194 ILE A CA 1
ATOM 1562 C C . ILE A 1 194 ? 2.969 24.906 3.477 1 98.88 194 ILE A C 1
ATOM 1564 O O . ILE A 1 194 ? 4 24.797 4.141 1 98.88 194 ILE A O 1
ATOM 1568 N N . ILE A 1 195 ? 1.917 25.453 3.934 1 98.88 195 ILE A N 1
ATOM 1569 C CA . ILE A 1 195 ? 1.772 25.859 5.324 1 98.88 195 ILE A CA 1
ATOM 1570 C C . ILE A 1 195 ? 1.234 24.703 6.152 1 98.88 195 ILE A C 1
ATOM 1572 O O . ILE A 1 195 ? 0.028 24.438 6.168 1 98.88 195 ILE A O 1
ATOM 1576 N N . ASP A 1 196 ? 2.121 24.031 6.809 1 98.88 196 ASP A N 1
ATOM 1577 C CA . ASP A 1 196 ? 1.729 22.875 7.602 1 98.88 196 ASP A CA 1
ATOM 1578 C C . ASP A 1 196 ? 1.398 23.266 9.039 1 98.88 196 ASP A C 1
ATOM 1580 O O . ASP A 1 196 ? 2.291 23.641 9.805 1 98.88 196 ASP A O 1
ATOM 1584 N N . ILE A 1 197 ? 0.182 23.125 9.391 1 98.88 197 ILE A N 1
ATOM 1585 C CA . ILE A 1 197 ? -0.303 23.578 10.688 1 98.88 197 ILE A CA 1
ATOM 1586 C C . ILE A 1 197 ? -0.098 22.484 11.727 1 98.88 197 ILE A C 1
ATOM 1588 O O . ILE A 1 197 ? -0.738 21.422 11.656 1 98.88 197 ILE A O 1
ATOM 1592 N N . LYS A 1 198 ? 0.793 22.781 12.641 1 98.19 198 LYS A N 1
ATOM 1593 C CA . LYS A 1 198 ? 1.06 21.859 13.742 1 98.19 198 LYS A CA 1
ATOM 1594 C C . LYS A 1 198 ? 0.25 22.234 14.977 1 98.19 198 LYS A C 1
ATOM 1596 O O . LYS A 1 198 ? 0.126 21.438 15.906 1 98.19 198 LYS A O 1
ATOM 1601 N N . GLU A 1 199 ? -0.344 23.391 14.914 1 94.38 199 GLU A N 1
ATOM 1602 C CA . GLU A 1 199 ? -1.108 23.938 16.031 1 94.38 199 GLU A CA 1
ATOM 1603 C C . GLU A 1 199 ? -2.443 23.203 16.188 1 94.38 199 GLU A C 1
ATOM 1605 O O . GLU A 1 199 ? -3.105 22.891 15.195 1 94.38 199 GLU A O 1
ATOM 1610 N N . ALA A 1 200 ? -2.855 23.062 17.484 1 92.75 200 ALA A N 1
ATOM 1611 C CA . ALA A 1 200 ? -4.121 22.375 17.766 1 92.75 200 ALA A CA 1
ATOM 1612 C C . ALA A 1 200 ? -5.199 23.391 18.172 1 92.75 200 ALA A C 1
ATOM 1614 O O . ALA A 1 200 ? -6.395 23.094 18.078 1 92.75 200 ALA A O 1
ATOM 1615 N N . ARG A 1 201 ? -4.781 24.531 18.625 1 96.06 201 ARG A N 1
ATOM 1616 C CA . ARG A 1 201 ? -5.754 25.531 19.031 1 96.06 201 ARG A CA 1
ATOM 1617 C C . ARG A 1 201 ? -6.5 26.094 17.828 1 96.06 201 ARG A C 1
ATOM 1619 O O . ARG A 1 201 ? -5.898 26.328 16.766 1 96.06 201 ARG A O 1
ATOM 1626 N N . MET A 1 202 ? -7.711 26.375 18 1 96.88 202 MET A N 1
ATOM 1627 C CA . MET A 1 202 ? -8.578 26.766 16.891 1 96.88 202 MET A CA 1
ATOM 1628 C C . MET A 1 202 ? -8.32 28.219 16.5 1 96.88 202 MET A C 1
ATOM 1630 O O . MET A 1 202 ? -8.75 28.672 15.438 1 96.88 202 MET A O 1
ATOM 1634 N N . ASP A 1 203 ? -7.605 28.938 17.281 1 97.88 203 ASP A N 1
ATOM 1635 C CA . ASP A 1 203 ? -7.242 30.312 16.953 1 97.88 203 ASP A CA 1
ATOM 1636 C C . ASP A 1 203 ? -6.465 30.375 15.641 1 97.88 203 ASP A C 1
ATOM 1638 O O . ASP A 1 203 ? -6.504 31.391 14.938 1 97.88 203 ASP A O 1
ATOM 1642 N N . ILE A 1 204 ? -5.855 29.281 15.359 1 98.56 204 ILE A N 1
ATOM 1643 C CA . ILE A 1 204 ? -5.02 29.219 14.164 1 98.56 204 ILE A CA 1
ATOM 1644 C C . ILE A 1 204 ? -5.879 29.391 12.914 1 98.56 204 ILE A C 1
ATOM 1646 O O . ILE A 1 204 ? -5.406 29.891 11.891 1 98.56 204 ILE A O 1
ATOM 1650 N N . VAL A 1 205 ? -7.141 29.031 12.984 1 98.75 205 VAL A N 1
ATOM 1651 C CA . VAL A 1 205 ? -8.047 29.109 11.844 1 98.75 205 VAL A CA 1
ATOM 1652 C C . VAL A 1 205 ? -8.18 30.562 11.391 1 98.75 205 VAL A C 1
ATOM 1654 O O . VAL A 1 205 ? -7.945 30.875 10.227 1 98.75 205 VAL A O 1
ATOM 1657 N N . GLN A 1 206 ? -8.469 31.438 12.32 1 98.56 206 GLN A N 1
ATOM 1658 C CA . GLN A 1 206 ? -8.633 32.844 11.984 1 98.56 206 GLN A CA 1
ATOM 1659 C C . GLN A 1 206 ? -7.312 33.469 11.531 1 98.56 206 GLN A C 1
ATOM 1661 O O . GLN A 1 206 ? -7.289 34.312 10.641 1 98.56 206 GLN A O 1
ATOM 1666 N N . ILE A 1 207 ? -6.266 33.062 12.117 1 98.56 207 ILE A N 1
ATOM 1667 C CA . ILE A 1 207 ? -4.945 33.562 11.781 1 98.56 207 ILE A CA 1
ATOM 1668 C C . ILE A 1 207 ? -4.621 33.25 10.328 1 98.56 207 ILE A C 1
ATOM 1670 O O . ILE A 1 207 ? -4.164 34.125 9.578 1 98.56 207 ILE A O 1
ATOM 1674 N N . ILE A 1 208 ? -4.883 32.031 9.906 1 98.81 208 ILE A N 1
ATOM 1675 C CA . ILE A 1 208 ? -4.637 31.625 8.523 1 98.81 208 ILE A CA 1
ATOM 1676 C C . ILE A 1 208 ? -5.531 32.438 7.586 1 98.81 208 ILE A C 1
ATOM 1678 O O . ILE A 1 208 ? -5.07 32.938 6.559 1 98.81 208 ILE A O 1
ATOM 1682 N N . LEU A 1 209 ? -6.789 32.594 7.961 1 98.75 209 LEU A N 1
ATOM 1683 C CA . LEU A 1 209 ? -7.727 33.375 7.141 1 98.75 209 LEU A CA 1
ATOM 1684 C C . LEU A 1 209 ? -7.281 34.812 7.016 1 98.75 209 LEU A C 1
ATOM 1686 O O . LEU A 1 209 ? -7.352 35.406 5.934 1 98.75 209 LEU A O 1
ATOM 1690 N N . ASP A 1 210 ? -6.785 35.344 8.094 1 98.62 210 ASP A N 1
ATOM 1691 C CA . ASP A 1 210 ? -6.289 36.719 8.086 1 98.62 210 ASP A CA 1
ATOM 1692 C C . ASP A 1 210 ? -5.062 36.844 7.184 1 98.62 210 ASP A C 1
ATOM 1694 O O . ASP A 1 210 ? -4.883 37.875 6.516 1 98.62 210 ASP A O 1
ATOM 1698 N N . MET A 1 211 ? -4.184 35.875 7.195 1 98.69 211 MET A N 1
ATOM 1699 C CA . MET A 1 211 ? -3.014 35.875 6.32 1 98.69 211 MET A CA 1
ATOM 1700 C C . MET A 1 211 ? -3.43 35.906 4.852 1 98.69 211 MET A C 1
ATOM 1702 O O . MET A 1 211 ? -2.859 36.625 4.047 1 98.69 211 MET A O 1
ATOM 1706 N N . TYR A 1 212 ? -4.441 35.062 4.48 1 98.56 212 TYR A N 1
ATOM 1707 C CA . TYR A 1 212 ? -4.914 35.031 3.104 1 98.56 212 TYR A CA 1
ATOM 1708 C C . TYR A 1 212 ? -5.566 36.344 2.709 1 98.56 212 TYR A C 1
ATOM 1710 O O . TYR A 1 212 ? -5.504 36.75 1.546 1 98.56 212 TYR A O 1
ATOM 1718 N N . LYS A 1 213 ? -6.203 37 3.656 1 98.5 213 LYS A N 1
ATOM 1719 C CA . LYS A 1 213 ? -6.785 38.312 3.402 1 98.5 213 LYS A CA 1
ATOM 1720 C C . LYS A 1 213 ? -5.695 39.375 3.189 1 98.5 213 LYS A C 1
ATOM 1722 O O . LYS A 1 213 ? -5.781 40.188 2.266 1 98.5 213 LYS A O 1
ATOM 1727 N N . LYS A 1 214 ? -4.723 39.281 3.988 1 98.38 214 LYS A N 1
ATOM 1728 C CA . LYS A 1 214 ? -3.635 40.281 3.941 1 98.38 214 LYS A CA 1
ATOM 1729 C C . LYS A 1 214 ? -2.75 40.031 2.719 1 98.38 214 LYS A C 1
ATOM 1731 O O . LYS A 1 214 ? -2.258 41 2.121 1 98.38 214 LYS A O 1
ATOM 1736 N N . TYR A 1 215 ? -2.521 38.781 2.357 1 98.31 215 TYR A N 1
ATOM 1737 C CA . TYR A 1 215 ? -1.69 38.406 1.219 1 98.31 215 TYR A CA 1
ATOM 1738 C C . TYR A 1 215 ? -2.48 37.594 0.215 1 98.31 215 TYR A C 1
ATOM 1740 O O . TYR A 1 215 ? -2.312 36.375 0.141 1 98.31 215 TYR A O 1
ATOM 1748 N N . PRO A 1 216 ? -3.162 38.188 -0.666 1 97.81 216 PRO A N 1
ATOM 1749 C CA . PRO A 1 216 ? -4.031 37.469 -1.601 1 97.81 216 PRO A CA 1
ATOM 1750 C C . PRO A 1 216 ? -3.254 36.531 -2.539 1 97.81 216 PRO A C 1
ATOM 1752 O O . PRO A 1 216 ? -3.818 35.562 -3.074 1 97.81 216 PRO A O 1
ATOM 1755 N N . LYS A 1 217 ? -2.01 36.812 -2.686 1 98.06 217 LYS A N 1
ATOM 1756 C CA . LYS A 1 217 ? -1.166 35.969 -3.535 1 98.06 217 LYS A CA 1
ATOM 1757 C C . LYS A 1 217 ? -1.094 34.531 -3.002 1 98.06 217 LYS A C 1
ATOM 1759 O O . LYS A 1 217 ? -0.706 33.625 -3.727 1 98.06 217 LYS A O 1
ATOM 1764 N N . LEU A 1 218 ? -1.505 34.344 -1.803 1 98.5 218 LEU A N 1
ATOM 1765 C CA . LEU A 1 218 ? -1.525 33.031 -1.195 1 98.5 218 LEU A CA 1
ATOM 1766 C C . LEU A 1 218 ? -2.512 32.125 -1.915 1 98.5 218 LEU A C 1
ATOM 1768 O O . LEU A 1 218 ? -2.316 30.906 -1.967 1 98.5 218 LEU A O 1
ATOM 1772 N N . PHE A 1 219 ? -3.521 32.656 -2.514 1 98.12 219 PHE A N 1
ATOM 1773 C CA . PHE A 1 219 ? -4.484 31.859 -3.252 1 98.12 219 PHE A CA 1
ATOM 1774 C C . PHE A 1 219 ? -3.838 31.234 -4.484 1 98.12 219 PHE A C 1
ATOM 1776 O O . PHE A 1 219 ? -4.344 30.266 -5.031 1 98.12 219 PHE A O 1
ATOM 1783 N N . GLU A 1 220 ? -2.688 31.766 -4.836 1 97.62 220 GLU A N 1
ATOM 1784 C CA . GLU A 1 220 ? -1.985 31.281 -6.02 1 97.62 220 GLU A CA 1
ATOM 1785 C C . GLU A 1 220 ? -0.738 30.484 -5.641 1 97.62 220 GLU A C 1
ATOM 1787 O O . GLU A 1 220 ? -0.224 29.703 -6.445 1 97.62 220 GLU A O 1
ATOM 1792 N N . ARG A 1 221 ? -0.336 30.703 -4.41 1 98.25 221 ARG A N 1
ATOM 1793 C CA . ARG A 1 221 ? 0.982 30.172 -4.074 1 98.25 221 ARG A CA 1
ATOM 1794 C C . ARG A 1 221 ? 0.919 29.297 -2.82 1 98.25 221 ARG A C 1
ATOM 1796 O O . ARG A 1 221 ? 1.856 28.562 -2.529 1 98.25 221 ARG A O 1
ATOM 1803 N N . GLY A 1 222 ? -0.158 29.312 -2.154 1 98.62 222 GLY A N 1
ATOM 1804 C CA . GLY A 1 222 ? -0.209 28.688 -0.846 1 98.62 222 GLY A CA 1
ATOM 1805 C C . GLY A 1 222 ? -1.067 27.438 -0.82 1 98.62 222 GLY A C 1
ATOM 1806 O O . GLY A 1 222 ? -2.115 27.391 -1.468 1 98.62 222 GLY A O 1
ATOM 1807 N N . LEU A 1 223 ? -0.678 26.422 -0.138 1 98.69 223 LEU A N 1
ATOM 1808 C CA . LEU A 1 223 ? -1.388 25.203 0.234 1 98.69 223 LEU A CA 1
ATOM 1809 C C . LEU A 1 223 ? -1.393 25.016 1.748 1 98.69 223 LEU A C 1
ATOM 1811 O O . LEU A 1 223 ? -0.34 25.078 2.389 1 98.69 223 LEU A O 1
ATOM 1815 N N . VAL A 1 224 ? -2.559 24.906 2.33 1 98.94 224 VAL A N 1
ATOM 1816 C CA . VAL A 1 224 ? -2.648 24.703 3.773 1 98.94 224 VAL A CA 1
ATOM 1817 C C . VAL A 1 224 ? -2.781 23.203 4.074 1 98.94 224 VAL A C 1
ATOM 1819 O O . VAL A 1 224 ? -3.621 22.516 3.488 1 98.94 224 VAL A O 1
ATOM 1822 N N . SER A 1 225 ? -1.938 22.719 4.941 1 98.88 225 SER A N 1
ATOM 1823 C CA . SER A 1 225 ? -1.902 21.312 5.273 1 98.88 225 SER A CA 1
ATOM 1824 C C . SER A 1 225 ? -1.915 21.094 6.785 1 98.88 225 SER A C 1
ATOM 1826 O O . SER A 1 225 ? -1.507 21.969 7.547 1 98.88 225 SER A O 1
ATOM 1828 N N . SER A 1 226 ? -2.418 19.953 7.227 1 98.81 226 SER A N 1
ATOM 1829 C CA . SER A 1 226 ? -2.4 19.578 8.633 1 98.81 226 SER A CA 1
ATOM 1830 C C . SER A 1 226 ? -2.666 18.078 8.805 1 98.81 226 SER A C 1
ATOM 1832 O O . SER A 1 226 ? -3.246 17.453 7.93 1 98.81 226 SER A O 1
ATOM 1834 N N . PHE A 1 227 ? -2.252 17.547 9.898 1 98.25 227 PHE A N 1
ATOM 1835 C CA . PHE A 1 227 ? -2.666 16.203 10.312 1 98.25 227 PHE A CA 1
ATOM 1836 C C . PHE A 1 227 ? -4.055 16.234 10.93 1 98.25 227 PHE A C 1
ATOM 1838 O O . PHE A 1 227 ? -4.695 15.195 11.094 1 98.25 227 PHE A O 1
ATOM 1845 N N . ASN A 1 228 ? -4.492 17.422 11.312 1 98 228 ASN A N 1
ATOM 1846 C CA . ASN A 1 228 ? -5.789 17.594 11.961 1 98 228 ASN A CA 1
ATOM 1847 C C . ASN A 1 228 ? -6.867 17.984 10.953 1 98 228 ASN A C 1
ATOM 1849 O O . ASN A 1 228 ? -6.93 19.141 10.516 1 98 228 ASN A O 1
ATOM 1853 N N . PRO A 1 229 ? -7.754 17.078 10.633 1 98.31 229 PRO A N 1
ATOM 1854 C CA . PRO A 1 229 ? -8.75 17.359 9.594 1 98.31 229 PRO A CA 1
ATOM 1855 C C . PRO A 1 229 ? -9.742 18.438 10.016 1 98.31 229 PRO A C 1
ATOM 1857 O O . PRO A 1 229 ? -10.305 19.125 9.164 1 98.31 229 PRO A O 1
ATOM 1860 N N . ILE A 1 230 ? -9.922 18.609 11.281 1 98.44 230 ILE A N 1
ATOM 1861 C CA . ILE A 1 230 ? -10.898 19.578 11.766 1 98.44 230 ILE A CA 1
ATOM 1862 C C . ILE A 1 230 ? -10.422 21 11.445 1 98.44 230 ILE A C 1
ATOM 1864 O O . ILE A 1 230 ? -11.219 21.844 11.023 1 98.44 230 ILE A O 1
ATOM 1868 N N . ILE A 1 231 ? -9.141 21.219 11.586 1 98.62 231 ILE A N 1
ATOM 1869 C CA . ILE A 1 231 ? -8.562 22.531 11.32 1 98.62 231 ILE A CA 1
ATOM 1870 C C . ILE A 1 231 ? -8.734 22.891 9.844 1 98.62 231 ILE A C 1
ATOM 1872 O O . ILE A 1 231 ? -9.18 23.984 9.516 1 98.62 231 ILE A O 1
ATOM 1876 N N . ILE A 1 232 ? -8.445 21.969 8.984 1 98.88 232 ILE A N 1
ATOM 1877 C CA . ILE A 1 232 ? -8.555 22.219 7.551 1 98.88 232 ILE A CA 1
ATOM 1878 C C . ILE A 1 232 ? -10.016 22.422 7.18 1 98.88 232 ILE A C 1
ATOM 1880 O O . ILE A 1 232 ? -10.336 23.328 6.391 1 98.88 232 ILE A O 1
ATOM 1884 N N . TYR A 1 233 ? -10.906 21.656 7.738 1 98.81 233 TYR A N 1
ATOM 1885 C CA . TYR A 1 233 ? -12.336 21.797 7.469 1 98.81 233 TYR A CA 1
ATOM 1886 C C . TYR A 1 233 ? -12.828 23.172 7.848 1 98.81 233 TYR A C 1
ATOM 1888 O O . TYR A 1 233 ? -13.547 23.812 7.074 1 98.81 233 TYR A O 1
ATOM 1896 N N . MET A 1 234 ? -12.391 23.609 9 1 98.75 234 MET A N 1
ATOM 1897 C CA . MET A 1 234 ? -12.859 24.906 9.5 1 98.75 234 MET A CA 1
ATOM 1898 C C . MET A 1 234 ? -12.336 26.031 8.633 1 98.75 234 MET A C 1
ATOM 1900 O O . MET A 1 234 ? -13.039 27.016 8.391 1 98.75 234 MET A O 1
ATOM 1904 N N . ILE A 1 235 ? -11.133 25.906 8.203 1 98.81 235 ILE A N 1
ATOM 1905 C CA . ILE A 1 235 ? -10.547 26.922 7.328 1 98.81 235 ILE A CA 1
ATOM 1906 C C . ILE A 1 235 ? -11.305 26.953 6 1 98.81 235 ILE A C 1
ATOM 1908 O O . ILE A 1 235 ? -11.727 28.016 5.551 1 98.81 235 ILE A O 1
ATOM 1912 N N . ARG A 1 236 ? -11.578 25.844 5.461 1 98.75 236 ARG A N 1
ATOM 1913 C CA . ARG A 1 236 ? -12.18 25.781 4.133 1 98.75 236 ARG A CA 1
ATOM 1914 C C . ARG A 1 236 ? -13.664 26.125 4.188 1 98.75 236 ARG A C 1
ATOM 1916 O O . ARG A 1 236 ? -14.219 26.688 3.238 1 98.75 236 ARG A O 1
ATOM 1923 N N . LYS A 1 237 ? -14.273 25.75 5.25 1 98.31 237 LYS A N 1
ATOM 1924 C CA . LYS A 1 237 ? -15.68 26.125 5.402 1 98.31 237 LYS A CA 1
ATOM 1925 C C . LYS A 1 237 ? -15.867 27.625 5.293 1 98.31 237 LYS A C 1
ATOM 1927 O O . LYS A 1 237 ? -16.859 28.094 4.738 1 98.31 237 LYS A O 1
ATOM 1932 N N . LYS A 1 238 ? -14.898 28.344 5.727 1 98.44 238 LYS A N 1
ATOM 1933 C CA . LYS A 1 238 ? -14.961 29.797 5.707 1 98.44 238 LYS A CA 1
ATOM 1934 C C . LYS A 1 238 ? -14.414 30.359 4.395 1 98.44 238 LYS A C 1
ATOM 1936 O O . LYS A 1 238 ? -14.844 31.422 3.943 1 98.44 238 LYS A O 1
ATOM 1941 N N . GLU A 1 239 ? -13.438 29.703 3.803 1 98.5 239 GLU A N 1
ATOM 1942 C CA . GLU A 1 239 ? -12.836 30.125 2.539 1 98.5 239 GLU A CA 1
ATOM 1943 C C . GLU A 1 239 ? -12.555 28.922 1.635 1 98.5 239 GLU A C 1
ATOM 1945 O O . GLU A 1 239 ? -11.422 28.453 1.564 1 98.5 239 GLU A O 1
ATOM 1950 N N . PRO A 1 240 ? -13.492 28.469 0.915 1 98.06 240 PRO A N 1
ATOM 1951 C CA . PRO A 1 240 ? -13.398 27.234 0.13 1 98.06 240 PRO A CA 1
ATOM 1952 C C . PRO A 1 240 ? -12.398 27.328 -1.019 1 98.06 240 PRO A C 1
ATOM 1954 O O . PRO A 1 240 ? -12.008 26.312 -1.595 1 98.06 240 PRO A O 1
ATOM 1957 N N . ARG A 1 241 ? -11.945 28.578 -1.369 1 97.75 241 ARG A N 1
ATOM 1958 C CA . ARG A 1 241 ? -10.984 28.75 -2.453 1 97.75 241 ARG A CA 1
ATOM 1959 C C . ARG A 1 241 ? -9.586 28.297 -2.031 1 97.75 241 ARG A C 1
ATOM 1961 O O . ARG A 1 241 ? -8.703 28.125 -2.873 1 97.75 241 ARG A O 1
ATOM 1968 N N . ILE A 1 242 ? -9.336 28.047 -0.776 1 98.81 242 ILE A N 1
ATOM 1969 C CA . ILE A 1 242 ? -8.023 27.672 -0.266 1 98.81 242 ILE A CA 1
ATOM 1970 C C . ILE A 1 242 ? -7.703 26.234 -0.659 1 98.81 242 ILE A C 1
ATOM 1972 O O . ILE A 1 242 ? -8.477 25.312 -0.365 1 98.81 242 ILE A O 1
ATOM 1976 N N . VAL A 1 243 ? -6.582 26.094 -1.38 1 98.81 243 VAL A N 1
ATOM 1977 C CA . VAL A 1 243 ? -6.07 24.75 -1.685 1 98.81 243 VAL A CA 1
ATOM 1978 C C . VAL A 1 243 ? -5.512 24.109 -0.416 1 98.81 243 VAL A C 1
ATOM 1980 O O . VAL A 1 243 ? -4.727 24.734 0.306 1 98.81 243 VAL A O 1
ATOM 1983 N N . SER A 1 244 ? -5.988 22.891 -0.092 1 98.81 244 SER A N 1
ATOM 1984 C CA . SER A 1 244 ? -5.602 22.297 1.182 1 98.81 244 SER A CA 1
ATOM 1985 C C . SER A 1 244 ? -5.227 20.828 1.014 1 98.81 244 SER A C 1
ATOM 1987 O O . SER A 1 244 ? -5.512 20.219 -0.023 1 98.81 244 SER A O 1
ATOM 1989 N N . SER A 1 245 ? -4.508 20.328 1.958 1 98.81 245 SER A N 1
ATOM 1990 C CA . SER A 1 245 ? -4.117 18.922 2.029 1 98.81 245 SER A CA 1
ATOM 1991 C C . SER A 1 245 ? -4.195 18.391 3.459 1 98.81 245 SER A C 1
ATOM 1993 O O . SER A 1 245 ? -4.25 19.172 4.41 1 98.81 245 SER A O 1
ATOM 1995 N N . LEU A 1 246 ? -4.324 17.125 3.574 1 98.81 246 LEU A N 1
ATOM 1996 C CA . LEU A 1 246 ? -4.121 16.406 4.832 1 98.81 246 LEU A CA 1
ATOM 1997 C C . LEU A 1 246 ? -2.836 15.586 4.789 1 98.81 246 LEU A C 1
ATOM 1999 O O . LEU A 1 246 ? -2.441 15.102 3.727 1 98.81 246 LEU A O 1
ATOM 2003 N N . ALA A 1 247 ? -2.195 15.562 5.871 1 98.62 247 ALA A N 1
ATOM 2004 C CA . ALA A 1 247 ? -1.06 14.664 6.039 1 98.62 247 ALA A CA 1
ATOM 2005 C C . ALA A 1 247 ? -1.457 13.422 6.844 1 98.62 247 ALA A C 1
ATOM 2007 O O . ALA A 1 247 ? -2.322 13.5 7.719 1 98.62 247 ALA A O 1
ATOM 2008 N N . TRP A 1 248 ? -0.851 12.328 6.508 1 98.38 248 TRP A N 1
ATOM 2009 C CA . TRP A 1 248 ? -1.195 11.117 7.238 1 98.38 248 TRP A CA 1
ATOM 2010 C C . TRP A 1 248 ? -0.018 10.148 7.27 1 98.38 248 TRP A C 1
ATOM 2012 O O . TRP A 1 248 ? 0.74 10.047 6.301 1 98.38 248 TRP A O 1
ATOM 2022 N N . ARG A 1 249 ? 0.14 9.477 8.336 1 97.88 249 ARG A N 1
ATOM 2023 C CA . ARG A 1 249 ? 1.06 8.359 8.539 1 97.88 249 ARG A CA 1
ATOM 2024 C C . ARG A 1 249 ? 0.441 7.297 9.445 1 97.88 249 ARG A C 1
ATOM 2026 O O . ARG A 1 249 ? -0.488 7.586 10.203 1 97.88 249 ARG A O 1
ATOM 2033 N N . PRO A 1 250 ? 0.99 6.066 9.367 1 96.69 250 PRO A N 1
ATOM 2034 C CA . PRO A 1 250 ? 0.548 5.062 10.336 1 96.69 250 PRO A CA 1
ATOM 2035 C C . PRO A 1 250 ? 0.927 5.414 11.773 1 96.69 250 PRO A C 1
ATOM 2037 O O . PRO A 1 250 ? 1.953 6.059 12 1 96.69 250 PRO A O 1
ATOM 2040 N N . TYR A 1 251 ? 0.014 5.09 12.734 1 96.5 251 TYR A N 1
ATOM 2041 C CA . TYR A 1 251 ? 0.262 5.16 14.172 1 96.5 251 TYR A CA 1
ATOM 2042 C C . TYR A 1 251 ? 0.487 6.602 14.617 1 96.5 251 TYR A C 1
ATOM 2044 O O . TYR A 1 251 ? 1.299 6.863 15.508 1 96.5 251 TYR A O 1
ATOM 2052 N N . TYR A 1 252 ? -0.13 7.523 13.953 1 96.25 252 TYR A N 1
ATOM 2053 C CA . TYR A 1 252 ? 0.03 8.938 14.289 1 96.25 252 TYR A CA 1
ATOM 2054 C C . TYR A 1 252 ? -0.466 9.219 15.703 1 96.25 252 TYR A C 1
ATOM 2056 O O . TYR A 1 252 ? 0.182 9.945 16.453 1 96.25 252 TYR A O 1
ATOM 2064 N N . PHE A 1 253 ? -1.582 8.594 16.094 1 96.81 253 PHE A N 1
ATOM 2065 C CA . PHE A 1 253 ? -2.203 8.922 17.375 1 96.81 253 PHE A CA 1
ATOM 2066 C C . PHE A 1 253 ? -1.527 8.164 18.5 1 96.81 253 PHE A C 1
ATOM 2068 O O . PHE A 1 253 ? -1.504 8.633 19.641 1 96.81 253 PHE A O 1
ATOM 2075 N N . SER A 1 254 ? -0.922 7.023 18.219 1 96.88 254 SER A N 1
ATOM 2076 C CA . SER A 1 254 ? -0.487 6.145 19.297 1 96.88 254 SER A CA 1
ATOM 2077 C C . SER A 1 254 ? 1.022 6.227 19.5 1 96.88 254 SER A C 1
ATOM 2079 O O . SER A 1 254 ? 1.524 5.934 20.594 1 96.88 254 SER A O 1
ATOM 2081 N N . ARG A 1 255 ? 1.712 6.645 18.406 1 97 255 ARG A N 1
ATOM 2082 C CA . ARG A 1 255 ? 3.168 6.605 18.484 1 97 255 ARG A CA 1
ATOM 2083 C C . ARG A 1 255 ? 3.771 7.961 18.109 1 97 255 ARG A C 1
ATOM 2085 O O . ARG A 1 255 ? 3.166 8.734 17.375 1 97 255 ARG A O 1
ATOM 2092 N N . VAL A 1 256 ? 5.02 8.18 18.531 1 94.5 256 VAL A N 1
ATOM 2093 C CA . VAL A 1 256 ? 5.688 9.469 18.375 1 94.5 256 VAL A CA 1
ATOM 2094 C C . VAL A 1 256 ? 6.207 9.617 16.953 1 94.5 256 VAL A C 1
ATOM 2096 O O . VAL A 1 256 ? 6.184 10.719 16.391 1 94.5 256 VAL A O 1
ATOM 2099 N N . SER A 1 257 ? 6.66 8.586 16.375 1 93.88 257 SER A N 1
ATOM 2100 C CA . SER A 1 257 ? 7.191 8.578 15.016 1 93.88 257 SER A CA 1
ATOM 2101 C C . SER A 1 257 ? 6.871 7.266 14.305 1 93.88 257 SER A C 1
ATOM 2103 O O . SER A 1 257 ? 6.309 6.348 14.906 1 93.88 257 SER A O 1
ATOM 2105 N N . TYR A 1 258 ? 7.145 7.277 13.094 1 95.75 258 TYR A N 1
ATOM 2106 C CA . TYR A 1 258 ? 6.898 6.078 12.297 1 95.75 258 TYR A CA 1
ATOM 2107 C C . TYR A 1 258 ? 7.977 5.898 11.234 1 95.75 258 TYR A C 1
ATOM 2109 O O . TYR A 1 258 ? 8.336 6.852 10.547 1 95.75 258 TYR A O 1
ATOM 2117 N N . THR A 1 259 ? 8.516 4.758 11.156 1 93.06 259 THR A N 1
ATOM 2118 C CA . THR A 1 259 ? 9.383 4.273 10.094 1 93.06 259 THR A CA 1
ATOM 2119 C C . THR A 1 259 ? 9.055 2.826 9.742 1 93.06 259 THR A C 1
ATOM 2121 O O . THR A 1 259 ? 9.078 1.948 10.602 1 93.06 259 THR A O 1
ATOM 2124 N N . GLY A 1 260 ? 8.789 2.664 8.5 1 91.81 260 GLY A N 1
ATOM 2125 C CA . GLY A 1 260 ? 8.469 1.312 8.078 1 91.81 260 GLY A CA 1
ATOM 2126 C C . GLY A 1 260 ? 9.602 0.333 8.289 1 91.81 260 GLY A C 1
ATOM 2127 O O . GLY A 1 260 ? 10.773 0.697 8.156 1 91.81 260 GLY A O 1
ATOM 2128 N N . LEU A 1 261 ? 9.281 -0.925 8.641 1 91.19 261 LEU A N 1
ATOM 2129 C CA . LEU A 1 261 ? 10.203 -2.053 8.719 1 91.19 261 LEU A CA 1
ATOM 2130 C C . LEU A 1 261 ? 11.148 -1.896 9.906 1 91.19 261 LEU A C 1
ATOM 2132 O O . LEU A 1 261 ? 12.203 -2.539 9.953 1 91.19 261 LEU A O 1
ATOM 2136 N N . VAL A 1 262 ? 10.805 -0.904 10.742 1 87.88 262 VAL A N 1
ATOM 2137 C CA . VAL A 1 262 ? 11.539 -0.717 11.992 1 87.88 262 VAL A CA 1
ATOM 2138 C C . VAL A 1 262 ? 10.594 -0.893 13.18 1 87.88 262 VAL A C 1
ATOM 2140 O O . VAL A 1 262 ? 9.375 -0.763 13.031 1 87.88 262 VAL A O 1
ATOM 2143 N N . ALA A 1 263 ? 11.148 -1.188 14.242 1 85.56 263 ALA A N 1
ATOM 2144 C CA . ALA A 1 263 ? 10.352 -1.37 15.453 1 85.56 263 ALA A CA 1
ATOM 2145 C C . ALA A 1 263 ? 9.57 -0.107 15.789 1 85.56 263 ALA A C 1
ATOM 2147 O O . ALA A 1 263 ? 10.008 1.005 15.484 1 85.56 263 ALA A O 1
ATOM 2148 N N . PRO A 1 264 ? 8.438 -0.329 16.391 1 87.5 264 PRO A N 1
ATOM 2149 C CA . PRO A 1 264 ? 7.609 0.827 16.734 1 87.5 264 PRO A CA 1
ATOM 2150 C C . PRO A 1 264 ? 8.32 1.806 17.672 1 87.5 264 PRO A C 1
ATOM 2152 O O . PRO A 1 264 ? 9.07 1.387 18.562 1 87.5 264 PRO A O 1
ATOM 2155 N N . SER A 1 265 ? 8.016 3.014 17.406 1 92.69 265 SER A N 1
ATOM 2156 C CA . SER A 1 265 ? 8.562 4.059 18.266 1 92.69 265 SER A CA 1
ATOM 2157 C C . SER A 1 265 ? 7.836 4.102 19.609 1 92.69 265 SER A C 1
ATOM 2159 O O . SER A 1 265 ? 6.934 3.303 19.859 1 92.69 265 SER A O 1
ATOM 2161 N N . ALA A 1 266 ? 8.305 5 20.438 1 93.69 266 ALA A N 1
ATOM 2162 C CA . ALA A 1 266 ? 7.707 5.141 21.766 1 93.69 266 ALA A CA 1
ATOM 2163 C C . ALA A 1 266 ? 6.23 5.516 21.672 1 93.69 266 ALA A C 1
ATOM 2165 O O . ALA A 1 266 ? 5.828 6.234 20.75 1 93.69 266 ALA A O 1
ATOM 2166 N N . ALA A 1 267 ? 5.457 4.977 22.641 1 95.94 267 ALA A N 1
ATOM 2167 C CA . ALA A 1 267 ? 4.043 5.336 22.719 1 95.94 267 ALA A CA 1
ATOM 2168 C C . ALA A 1 267 ? 3.873 6.797 23.125 1 95.94 267 ALA A C 1
ATOM 2170 O O . ALA A 1 267 ? 4.625 7.305 23.953 1 95.94 267 ALA A O 1
ATOM 2171 N N . ARG A 1 268 ? 2.84 7.426 22.594 1 95.31 268 ARG A N 1
ATOM 2172 C CA . ARG A 1 268 ? 2.564 8.812 22.969 1 95.31 268 ARG A CA 1
ATOM 2173 C C . ARG A 1 268 ? 2.033 8.906 24.391 1 95.31 268 ARG A C 1
ATOM 2175 O O . ARG A 1 268 ? 2.26 9.906 25.078 1 95.31 268 ARG A O 1
ATOM 2182 N N . PHE A 1 269 ? 1.317 7.793 24.75 1 96.56 269 PHE A N 1
ATOM 2183 C CA . PHE A 1 269 ? 0.702 7.789 26.062 1 96.56 269 PHE A CA 1
ATOM 2184 C C . PHE A 1 269 ? 1.251 6.648 26.906 1 96.56 269 PHE A C 1
ATOM 2186 O O . PHE A 1 269 ? 1.298 5.5 26.469 1 96.56 269 PHE A O 1
ATOM 2193 N N . HIS A 1 270 ? 1.577 6.926 28.125 1 95.44 270 HIS A N 1
ATOM 2194 C CA . HIS A 1 270 ? 2.049 5.91 29.062 1 95.44 270 HIS A CA 1
ATOM 2195 C C . HIS A 1 270 ? 0.881 5.184 29.719 1 95.44 270 HIS A C 1
ATOM 2197 O O . HIS A 1 270 ? 0.985 3.996 30.047 1 95.44 270 HIS A O 1
ATOM 2203 N N . ASN A 1 271 ? -0.157 5.938 29.891 1 97.12 271 ASN A N 1
ATOM 2204 C CA . ASN A 1 271 ? -1.376 5.336 30.422 1 97.12 271 ASN A CA 1
ATOM 2205 C C . ASN A 1 271 ? -1.968 4.32 29.453 1 97.12 271 ASN A C 1
ATOM 2207 O O . ASN A 1 271 ? -2.277 4.652 28.297 1 97.12 271 ASN A O 1
ATOM 2211 N N . PRO A 1 272 ? -2.098 3.125 29.938 1 96.06 272 PRO A N 1
ATOM 2212 C CA . PRO A 1 272 ? -2.549 2.07 29.031 1 96.06 272 PRO A CA 1
ATOM 2213 C C . PRO A 1 272 ? -3.939 2.338 28.453 1 96.06 272 PRO A C 1
ATOM 2215 O O . PRO A 1 272 ? -4.227 1.964 27.312 1 96.06 272 PRO A O 1
ATOM 2218 N N . PHE A 1 273 ? -4.77 2.945 29.188 1 97.31 273 PHE A N 1
ATOM 2219 C CA . PHE A 1 273 ? -6.117 3.234 28.703 1 97.31 273 PHE A CA 1
ATOM 2220 C C . PHE A 1 273 ? -6.094 4.324 27.641 1 97.31 273 PHE A C 1
ATOM 2222 O O . PHE A 1 273 ? -6.809 4.234 26.641 1 97.31 273 PHE A O 1
ATOM 2229 N N . LYS A 1 274 ? -5.281 5.316 27.812 1 97.31 274 LYS A N 1
ATOM 2230 C CA . LYS A 1 274 ? -5.133 6.371 26.812 1 97.31 274 LYS A CA 1
ATOM 2231 C C . LYS A 1 274 ? -4.48 5.832 25.531 1 97.31 274 LYS A C 1
ATOM 2233 O O . LYS A 1 274 ? -4.852 6.227 24.422 1 97.31 274 LYS A O 1
ATOM 2238 N N . HIS A 1 275 ? -3.543 4.957 25.812 1 97.19 275 HIS A N 1
ATOM 2239 C CA . HIS A 1 275 ? -2.883 4.34 24.656 1 97.19 275 HIS A CA 1
ATOM 2240 C C . HIS A 1 275 ? -3.861 3.504 23.844 1 97.19 275 HIS A C 1
ATOM 2242 O O . HIS A 1 275 ? -3.873 3.578 22.609 1 97.19 275 HIS A O 1
ATOM 2248 N N . LEU A 1 276 ? -4.68 2.766 24.547 1 96.25 276 LEU A N 1
ATOM 2249 C CA . LEU A 1 276 ? -5.676 1.946 23.859 1 96.25 276 LEU A CA 1
ATOM 2250 C C . LEU A 1 276 ? -6.664 2.818 23.094 1 96.25 276 LEU A C 1
ATOM 2252 O O . LEU A 1 276 ? -7.027 2.502 21.969 1 96.25 276 LEU A O 1
ATOM 2256 N N . ALA A 1 277 ? -7.051 3.857 23.719 1 97.44 277 ALA A N 1
ATOM 2257 C CA . ALA A 1 277 ? -7.961 4.797 23.062 1 97.44 277 ALA A CA 1
ATOM 2258 C C . ALA A 1 277 ? -7.332 5.379 21.797 1 97.44 277 ALA A C 1
ATOM 2260 O O . ALA A 1 277 ? -7.996 5.516 20.781 1 97.44 277 ALA A O 1
ATOM 2261 N N . ALA A 1 278 ? -6.07 5.688 21.891 1 97.69 278 ALA A N 1
ATOM 2262 C CA . ALA A 1 278 ? -5.34 6.211 20.734 1 97.69 278 ALA A CA 1
ATOM 2263 C C . ALA A 1 278 ? -5.273 5.184 19.609 1 97.69 278 ALA A C 1
ATOM 2265 O O . ALA A 1 278 ? -5.434 5.523 18.438 1 97.69 278 ALA A O 1
ATOM 2266 N N . CYS A 1 279 ? -5.113 3.977 19.969 1 96.12 279 CYS A N 1
ATOM 2267 C CA . CYS A 1 279 ? -5.051 2.896 19 1 96.12 279 CYS A CA 1
ATOM 2268 C C . CYS A 1 279 ? -6.391 2.73 18.281 1 96.12 279 CYS A C 1
ATOM 2270 O O . CYS A 1 279 ? -6.434 2.562 17.062 1 96.12 279 CYS A O 1
ATOM 2272 N N . VAL A 1 280 ? -7.457 2.826 19.031 1 95.31 280 VAL A N 1
ATOM 2273 C CA . VAL A 1 280 ? -8.797 2.695 18.469 1 95.31 280 VAL A CA 1
ATOM 2274 C C . VAL A 1 280 ? -9.078 3.867 17.531 1 95.31 280 VAL A C 1
ATOM 2276 O O . VAL A 1 280 ? -9.578 3.674 16.422 1 95.31 280 VAL A O 1
ATOM 2279 N N . LEU A 1 281 ? -8.68 5.035 17.984 1 97.06 281 LEU A N 1
ATOM 2280 C CA . LEU A 1 281 ? -8.875 6.23 17.172 1 97.06 281 LEU A CA 1
ATOM 2281 C C . LEU A 1 281 ? -8.102 6.133 15.867 1 97.06 281 LEU A C 1
ATOM 2283 O O . LEU A 1 281 ? -8.57 6.594 14.828 1 97.06 281 LEU A O 1
ATOM 2287 N N . GLU A 1 282 ? -6.98 5.547 15.984 1 96.25 282 GLU A N 1
ATOM 2288 C CA . GLU A 1 282 ? -6.121 5.34 14.82 1 96.25 282 GLU A CA 1
ATOM 2289 C C . GLU A 1 282 ? -6.824 4.488 13.766 1 96.25 282 GLU A C 1
ATOM 2291 O O . GLU A 1 282 ? -6.844 4.848 12.586 1 96.25 282 GLU A O 1
ATOM 2296 N N . ILE A 1 283 ? -7.387 3.441 14.148 1 94.81 283 ILE A N 1
ATOM 2297 C CA . ILE A 1 283 ? -8.062 2.51 13.25 1 94.81 283 ILE A CA 1
ATOM 2298 C C . ILE A 1 283 ? -9.281 3.186 12.633 1 94.81 283 ILE A C 1
ATOM 2300 O O . ILE A 1 283 ? -9.484 3.115 11.414 1 94.81 283 ILE A O 1
ATOM 2304 N N . LEU A 1 284 ? -10 3.881 13.422 1 96.06 284 LEU A N 1
ATOM 2305 C CA . LEU A 1 284 ? -11.219 4.559 12.977 1 96.06 284 LEU A CA 1
ATOM 2306 C C . LEU A 1 284 ? -10.883 5.664 11.977 1 96.06 284 LEU A C 1
ATOM 2308 O O . LEU A 1 284 ? -11.508 5.758 10.922 1 96.06 284 LEU A O 1
ATOM 2312 N N . TYR A 1 285 ? -9.883 6.43 12.312 1 97.88 285 TYR A N 1
ATOM 2313 C CA . TYR A 1 285 ? -9.547 7.566 11.461 1 97.88 285 TYR A CA 1
ATOM 2314 C C . TYR A 1 285 ? -8.992 7.098 10.125 1 97.88 285 TYR A C 1
ATOM 2316 O O . TYR A 1 285 ? -9.328 7.66 9.078 1 97.88 285 TYR A O 1
ATOM 2324 N N . GLU A 1 286 ? -8.133 6.121 10.188 1 96.69 286 GLU A N 1
ATOM 2325 C CA . GLU A 1 286 ? -7.613 5.578 8.938 1 96.69 286 GLU A CA 1
ATOM 2326 C C . GLU A 1 286 ? -8.742 5.113 8.023 1 96.69 286 GLU A C 1
ATOM 2328 O O . GLU A 1 286 ? -8.711 5.367 6.812 1 96.69 286 GLU A O 1
ATOM 2333 N N . TRP A 1 287 ? -9.734 4.496 8.602 1 96.44 287 TRP A N 1
ATOM 2334 C CA . TRP A 1 287 ? -10.898 4.02 7.852 1 96.44 287 TRP A CA 1
ATOM 2335 C C . TRP A 1 287 ? -11.711 5.188 7.312 1 96.44 287 TRP A C 1
ATOM 2337 O O . TRP A 1 287 ? -12.172 5.156 6.168 1 96.44 287 TRP A O 1
ATOM 2347 N N . LEU A 1 288 ? -11.836 6.227 8 1 97.69 288 LEU A N 1
ATOM 2348 C CA . LEU A 1 288 ? -12.672 7.367 7.652 1 97.69 288 LEU A CA 1
ATOM 2349 C C . LEU A 1 288 ? -11.977 8.273 6.641 1 97.69 288 LEU A C 1
ATOM 2351 O O . LEU A 1 288 ? -12.625 8.898 5.809 1 97.69 288 LEU A O 1
ATOM 2355 N N . LEU A 1 289 ? -10.664 8.32 6.75 1 98.25 289 LEU A N 1
ATOM 2356 C CA . LEU A 1 289 ? -9.883 9.281 5.977 1 98.25 289 LEU A CA 1
ATOM 2357 C C . LEU A 1 289 ? -10.133 9.102 4.48 1 98.25 289 LEU A C 1
ATOM 2359 O O . LEU A 1 289 ? -10.57 10.039 3.809 1 98.25 289 LEU A O 1
ATOM 2363 N N . SER A 1 290 ? -9.992 7.844 3.998 1 96.38 290 SER A N 1
ATOM 2364 C CA . SER A 1 290 ? -10.078 7.605 2.561 1 96.38 290 SER A CA 1
ATOM 2365 C C . SER A 1 290 ? -11.523 7.375 2.125 1 96.38 290 SER A C 1
ATOM 2367 O O . SER A 1 290 ? -11.805 7.273 0.93 1 96.38 290 SER A O 1
ATOM 2369 N N . ARG A 1 291 ? -12.469 7.348 3.066 1 96.94 291 ARG A N 1
ATOM 2370 C CA . ARG A 1 291 ? -13.844 7.023 2.689 1 96.94 291 ARG A CA 1
ATOM 2371 C C . ARG A 1 291 ? -14.742 8.258 2.785 1 96.94 291 ARG A C 1
ATOM 2373 O O . ARG A 1 291 ? -15.656 8.43 1.976 1 96.94 291 ARG A O 1
ATOM 2380 N N . PHE A 1 292 ? -14.375 9.133 3.773 1 97.56 292 PHE A N 1
ATOM 2381 C CA . PHE A 1 292 ? -15.328 10.211 3.998 1 97.56 292 PHE A CA 1
ATOM 2382 C C . PHE A 1 292 ? -14.609 11.531 4.227 1 97.56 292 PHE A C 1
ATOM 2384 O O . PHE A 1 292 ? -15 12.562 3.676 1 97.56 292 PHE A O 1
ATOM 2391 N N . VAL A 1 293 ? -13.523 11.547 5.008 1 98.31 293 VAL A N 1
ATOM 2392 C CA . VAL A 1 293 ? -12.914 12.773 5.504 1 98.31 293 VAL A CA 1
ATOM 2393 C C . VAL A 1 293 ? -12.398 13.609 4.328 1 98.31 293 VAL A C 1
ATOM 2395 O O . VAL A 1 293 ? -12.664 14.812 4.258 1 98.31 293 VAL A O 1
ATOM 2398 N N . TYR A 1 294 ? -11.695 12.977 3.43 1 98.06 294 TYR A N 1
ATOM 2399 C CA . TYR A 1 294 ? -11.172 13.711 2.285 1 98.06 294 TYR A CA 1
ATOM 2400 C C . TYR A 1 294 ? -12.305 14.383 1.507 1 98.06 294 TYR A C 1
ATOM 2402 O O . TYR A 1 294 ? -12.148 15.508 1.021 1 98.06 294 TYR A O 1
ATOM 2410 N N . TYR A 1 295 ? -13.477 13.719 1.397 1 97.19 295 TYR A N 1
ATOM 2411 C CA . TYR A 1 295 ? -14.633 14.172 0.638 1 97.19 295 TYR A CA 1
ATOM 2412 C C . TYR A 1 295 ? -15.32 15.336 1.341 1 97.19 295 TYR A C 1
ATOM 2414 O O . TYR A 1 295 ? -15.656 16.344 0.709 1 97.19 295 TYR A O 1
ATOM 2422 N N . ILE A 1 296 ? -15.453 15.203 2.645 1 98 296 ILE A N 1
ATOM 2423 C CA . ILE A 1 296 ? -16.156 16.203 3.434 1 98 296 ILE A CA 1
ATOM 2424 C C . ILE A 1 296 ? -15.367 17.516 3.406 1 98 296 ILE A C 1
ATOM 2426 O O . ILE A 1 296 ? -15.953 18.594 3.262 1 98 296 ILE A O 1
ATOM 2430 N N . ILE A 1 297 ? -14.047 17.422 3.459 1 98.56 297 ILE A N 1
ATOM 2431 C CA . ILE A 1 297 ? -13.203 18.594 3.543 1 98.56 297 ILE A CA 1
ATOM 2432 C C . ILE A 1 297 ? -12.961 19.172 2.143 1 98.56 297 ILE A C 1
ATOM 2434 O O . ILE A 1 297 ? -12.766 20.375 1.979 1 98.56 297 ILE A O 1
ATOM 2438 N N . GLY A 1 298 ? -12.977 18.328 1.148 1 98 298 GLY A N 1
ATOM 2439 C CA . GLY A 1 298 ? -12.695 18.766 -0.211 1 98 298 GLY A CA 1
ATOM 2440 C C . GLY A 1 298 ? -11.234 19.125 -0.435 1 98 298 GLY A C 1
ATOM 2441 O O . GLY A 1 298 ? -10.922 20.172 -0.992 1 98 298 GLY A O 1
ATOM 2442 N N . ILE A 1 299 ? -10.359 18.156 -0.035 1 98.5 299 ILE A N 1
ATOM 2443 C CA . ILE A 1 299 ? -8.938 18.453 -0.147 1 98.5 299 ILE A CA 1
ATOM 2444 C C . ILE A 1 299 ? -8.477 18.25 -1.591 1 98.5 299 ILE A C 1
ATOM 2446 O O . ILE A 1 299 ? -9.078 17.469 -2.332 1 98.5 299 ILE A O 1
ATOM 2450 N N . SER A 1 300 ? -7.367 18.953 -1.913 1 98.5 300 SER A N 1
ATOM 2451 C CA . SER A 1 300 ? -6.789 18.875 -3.25 1 98.5 300 SER A CA 1
ATOM 2452 C C . SER A 1 300 ? -5.633 17.891 -3.305 1 98.5 300 SER A C 1
ATOM 2454 O O . SER A 1 300 ? -5.316 17.359 -4.371 1 98.5 300 SER A O 1
ATOM 2456 N N . ALA A 1 301 ? -5.031 17.688 -2.168 1 98.69 301 ALA A N 1
ATOM 2457 C CA . ALA A 1 301 ? -3.863 16.812 -2.098 1 98.69 301 ALA A CA 1
ATOM 2458 C C . ALA A 1 301 ? -3.795 16.094 -0.753 1 98.69 301 ALA A C 1
ATOM 2460 O O . ALA A 1 301 ? -4.484 16.484 0.197 1 98.69 301 ALA A O 1
ATOM 2461 N N . ILE A 1 302 ? -3.094 15.047 -0.742 1 98.81 302 ILE A N 1
ATOM 2462 C CA . ILE A 1 302 ? -2.793 14.336 0.496 1 98.81 302 ILE A CA 1
ATOM 2463 C C . ILE A 1 302 ? -1.295 14.055 0.579 1 98.81 302 ILE A C 1
ATOM 2465 O O . ILE A 1 302 ? -0.673 13.672 -0.414 1 98.81 302 ILE A O 1
ATOM 2469 N N . ILE A 1 303 ? -0.732 14.391 1.669 1 98.88 303 ILE A N 1
ATOM 2470 C CA . ILE A 1 303 ? 0.681 14.125 1.917 1 98.88 303 ILE A CA 1
ATOM 2471 C C . ILE A 1 303 ? 0.831 12.859 2.756 1 98.88 303 ILE A C 1
ATOM 2473 O O . ILE A 1 303 ? 0.49 12.844 3.941 1 98.88 303 ILE A O 1
ATOM 2477 N N . LEU A 1 304 ? 1.377 11.82 2.15 1 98.81 304 LEU A N 1
ATOM 2478 C CA . LEU A 1 304 ? 1.472 10.516 2.795 1 98.81 304 LEU A CA 1
ATOM 2479 C C . LEU A 1 304 ? 2.916 10.195 3.164 1 98.81 304 LEU A C 1
ATOM 2481 O O . LEU A 1 304 ? 3.84 10.523 2.418 1 98.81 304 LEU A O 1
ATOM 2485 N N . HIS A 1 305 ? 3.029 9.555 4.328 1 98.62 305 HIS A N 1
ATOM 2486 C CA . HIS A 1 305 ? 4.348 9.023 4.648 1 98.62 305 HIS A CA 1
ATOM 2487 C C . HIS A 1 305 ? 4.863 8.125 3.531 1 98.62 305 HIS A C 1
ATOM 2489 O O . HIS A 1 305 ? 4.109 7.32 2.979 1 98.62 305 HIS A O 1
ATOM 2495 N N . LYS A 1 306 ? 6.113 8.18 3.264 1 97.88 306 LYS A N 1
ATOM 2496 C CA . LYS A 1 306 ? 6.707 7.516 2.107 1 97.88 306 LYS A CA 1
ATOM 2497 C C . LYS A 1 306 ? 6.531 6.004 2.197 1 97.88 306 LYS A C 1
ATOM 2499 O O . LYS A 1 306 ? 6.441 5.324 1.173 1 97.88 306 LYS A O 1
ATOM 2504 N N . ASP A 1 307 ? 6.453 5.469 3.389 1 97.75 307 ASP A N 1
ATOM 2505 C CA . ASP A 1 307 ? 6.496 4.023 3.6 1 97.75 307 ASP A CA 1
ATOM 2506 C C . ASP A 1 307 ? 5.113 3.404 3.426 1 97.75 307 ASP A C 1
ATOM 2508 O O . ASP A 1 307 ? 4.926 2.209 3.67 1 97.75 307 ASP A O 1
ATOM 2512 N N . ILE A 1 308 ? 4.125 4.176 2.949 1 97.88 308 ILE A N 1
ATOM 2513 C CA . ILE A 1 308 ? 2.809 3.605 2.684 1 97.88 308 ILE A CA 1
ATOM 2514 C C . ILE A 1 308 ? 2.416 3.871 1.231 1 97.88 308 ILE A C 1
ATOM 2516 O O . ILE A 1 308 ? 1.29 3.574 0.823 1 97.88 308 ILE A O 1
ATOM 2520 N N . VAL A 1 309 ? 3.342 4.418 0.479 1 98 309 VAL A N 1
ATOM 2521 C CA . VAL A 1 309 ? 3.016 4.828 -0.883 1 98 309 VAL A CA 1
ATOM 2522 C C . VAL A 1 309 ? 3.453 3.744 -1.867 1 98 309 VAL A C 1
ATOM 2524 O O . VAL A 1 309 ? 4.547 3.188 -1.739 1 98 309 VAL A O 1
ATOM 2527 N N . ASN A 1 310 ? 2.639 3.391 -2.729 1 97.38 310 ASN A N 1
ATOM 2528 C CA . ASN A 1 310 ? 2.863 2.561 -3.908 1 97.38 310 ASN A CA 1
ATOM 2529 C C . ASN A 1 310 ? 1.947 2.963 -5.059 1 97.38 310 ASN A C 1
ATOM 2531 O O . ASN A 1 310 ? 1.084 3.828 -4.898 1 97.38 310 ASN A O 1
ATOM 2535 N N . PRO A 1 311 ? 2.146 2.475 -6.27 1 97.19 311 PRO A N 1
ATOM 2536 C CA . PRO A 1 311 ? 1.341 2.896 -7.414 1 97.19 311 PRO A CA 1
ATOM 2537 C C . PRO A 1 311 ? -0.155 2.68 -7.199 1 97.19 311 PRO A C 1
ATOM 2539 O O . PRO A 1 311 ? -0.969 3.506 -7.617 1 97.19 311 PRO A O 1
ATOM 2542 N N . ARG A 1 312 ? -0.517 1.651 -6.535 1 97 312 ARG A N 1
ATOM 2543 C CA . ARG A 1 312 ? -1.93 1.384 -6.285 1 97 312 ARG A CA 1
ATOM 2544 C C . ARG A 1 312 ? -2.541 2.459 -5.395 1 97 312 ARG A C 1
ATOM 2546 O O . ARG A 1 312 ? -3.654 2.926 -5.648 1 97 312 ARG A O 1
ATOM 2553 N N . VAL A 1 313 ? -1.816 2.869 -4.375 1 97.81 313 VAL A N 1
ATOM 2554 C CA . VAL A 1 313 ? -2.266 3.926 -3.475 1 97.81 313 VAL A CA 1
ATOM 2555 C C . VAL A 1 313 ? -2.414 5.234 -4.246 1 97.81 313 VAL A C 1
ATOM 2557 O O . VAL A 1 313 ? -3.406 5.949 -4.086 1 97.81 313 VAL A O 1
ATOM 2560 N N . ILE A 1 314 ? -1.493 5.512 -5.07 1 98.12 314 ILE A N 1
ATOM 2561 C CA . ILE A 1 314 ? -1.52 6.727 -5.879 1 98.12 314 ILE A CA 1
ATOM 2562 C C . ILE A 1 314 ? -2.75 6.715 -6.785 1 98.12 314 ILE A C 1
ATOM 2564 O O . ILE A 1 314 ? -3.471 7.711 -6.875 1 98.12 314 ILE A O 1
ATOM 2568 N N . GLU A 1 315 ? -3.037 5.602 -7.371 1 95.75 315 GLU A N 1
ATOM 2569 C CA . GLU A 1 315 ? -4.184 5.461 -8.266 1 95.75 315 GLU A CA 1
ATOM 2570 C C . GLU A 1 315 ? -5.496 5.66 -7.52 1 95.75 315 GLU A C 1
ATOM 2572 O O . GLU A 1 315 ? -6.406 6.32 -8.016 1 95.75 315 GLU A O 1
ATOM 2577 N N . GLN A 1 316 ? -5.551 5.129 -6.355 1 95 316 GLN A N 1
ATOM 2578 C CA . GLN A 1 316 ? -6.77 5.219 -5.559 1 95 316 GLN A CA 1
ATOM 2579 C C . GLN A 1 316 ? -7.09 6.668 -5.203 1 95 316 GLN A C 1
ATOM 2581 O O . GLN A 1 316 ? -8.25 7.09 -5.27 1 95 316 GLN A O 1
ATOM 2586 N N . TRP A 1 317 ? -6.094 7.395 -4.855 1 96.88 317 TRP A N 1
ATOM 2587 C CA . TRP A 1 317 ? -6.316 8.797 -4.52 1 96.88 317 TRP A CA 1
ATOM 2588 C C . TRP A 1 317 ? -6.57 9.625 -5.777 1 96.88 317 TRP A C 1
ATOM 2590 O O . TRP A 1 317 ? -7.387 10.547 -5.766 1 96.88 317 TRP A O 1
ATOM 2600 N N . TYR A 1 318 ? -5.887 9.289 -6.863 1 95.44 318 TYR A N 1
ATOM 2601 C CA . TYR A 1 318 ? -6.105 9.961 -8.141 1 95.44 318 TYR A CA 1
ATOM 2602 C C . TYR A 1 318 ? -7.559 9.82 -8.586 1 95.44 318 TYR A C 1
ATOM 2604 O O . TYR A 1 318 ? -8.172 10.789 -9.039 1 95.44 318 TYR A O 1
ATOM 2612 N N . ASP A 1 319 ? -8.109 8.656 -8.383 1 92.62 319 ASP A N 1
ATOM 2613 C CA . ASP A 1 319 ? -9.492 8.383 -8.758 1 92.62 319 ASP A CA 1
ATOM 2614 C C . ASP A 1 319 ? -10.461 9.211 -7.918 1 92.62 319 ASP A C 1
ATOM 2616 O O . ASP A 1 319 ? -11.617 9.398 -8.297 1 92.62 319 ASP A O 1
ATOM 2620 N N . ARG A 1 320 ? -9.961 9.695 -6.797 1 93.75 320 ARG A N 1
ATOM 2621 C CA . ARG A 1 320 ? -10.758 10.531 -5.91 1 93.75 320 ARG A CA 1
ATOM 2622 C C . ARG A 1 320 ? -10.508 12.016 -6.188 1 93.75 320 ARG A C 1
ATOM 2624 O O . ARG A 1 320 ? -10.977 12.875 -5.441 1 93.75 320 ARG A O 1
ATOM 2631 N N . ASP A 1 321 ? -9.664 12.289 -7.148 1 94.19 321 ASP A N 1
ATOM 2632 C CA . ASP A 1 321 ? -9.289 13.641 -7.539 1 94.19 321 ASP A CA 1
ATOM 2633 C C . ASP A 1 321 ? -8.461 14.32 -6.449 1 94.19 321 ASP A C 1
ATOM 2635 O O . ASP A 1 321 ? -8.625 15.508 -6.188 1 94.19 321 ASP A O 1
ATOM 2639 N N . VAL A 1 322 ? -7.699 13.57 -5.758 1 97.12 322 VAL A N 1
ATOM 2640 C CA . VAL A 1 322 ? -6.777 14.078 -4.746 1 97.12 322 VAL A CA 1
ATOM 2641 C C . VAL A 1 322 ? -5.34 13.742 -5.145 1 97.12 322 VAL A C 1
ATOM 2643 O O . VAL A 1 322 ? -5.02 12.594 -5.438 1 97.12 322 VAL A O 1
ATOM 2646 N N . ARG A 1 323 ? -4.52 14.711 -5.234 1 97.44 323 ARG A N 1
ATOM 2647 C CA . ARG A 1 323 ? -3.123 14.523 -5.621 1 97.44 323 ARG A CA 1
ATOM 2648 C C . ARG A 1 323 ? -2.299 13.992 -4.457 1 97.44 323 ARG A C 1
ATOM 2650 O O . ARG A 1 323 ? -2.469 14.43 -3.316 1 97.44 323 ARG A O 1
ATOM 2657 N N . VAL A 1 324 ? -1.401 13.008 -4.789 1 98.44 324 VAL A N 1
ATOM 2658 C CA . VAL A 1 324 ? -0.583 12.414 -3.736 1 98.44 324 VAL A CA 1
ATOM 2659 C C . VAL A 1 324 ? 0.787 13.086 -3.703 1 98.44 324 VAL A C 1
ATOM 2661 O O . VAL A 1 324 ? 1.415 13.281 -4.746 1 98.44 324 VAL A O 1
ATOM 2664 N N . MET A 1 325 ? 1.18 13.5 -2.564 1 98.69 325 MET A N 1
ATOM 2665 C CA . MET A 1 325 ? 2.553 13.867 -2.227 1 98.69 325 MET A CA 1
ATOM 2666 C C . MET A 1 325 ? 3.104 12.953 -1.135 1 98.69 325 MET A C 1
ATOM 2668 O O . MET A 1 325 ? 2.342 12.289 -0.43 1 98.69 325 MET A O 1
ATOM 2672 N N . THR A 1 326 ? 4.449 12.875 -1.063 1 98.62 326 THR A N 1
ATOM 2673 C CA . THR A 1 326 ? 4.996 11.945 -0.085 1 98.62 326 THR A CA 1
ATOM 2674 C C . THR A 1 326 ? 6.137 12.586 0.697 1 98.62 326 THR A C 1
ATOM 2676 O O . THR A 1 326 ? 6.797 13.5 0.202 1 98.62 326 THR A O 1
ATOM 2679 N N . TRP A 1 327 ? 6.281 12.242 1.976 1 98.19 327 TRP A N 1
ATOM 2680 C CA . TRP A 1 327 ? 7.344 12.719 2.857 1 98.19 327 TRP A CA 1
ATOM 2681 C C . TRP A 1 327 ? 7.754 11.641 3.852 1 98.19 327 TRP A C 1
ATOM 2683 O O . TRP A 1 327 ? 6.984 10.711 4.121 1 98.19 327 TRP A O 1
ATOM 2693 N N . PRO A 1 328 ? 8.945 11.625 4.324 1 97.25 328 PRO A N 1
ATOM 2694 C CA . PRO A 1 328 ? 10.109 12.375 3.852 1 97.25 328 PRO A CA 1
ATOM 2695 C C . PRO A 1 328 ? 10.969 11.57 2.869 1 97.25 328 PRO A C 1
ATOM 2697 O O . PRO A 1 328 ? 11.148 10.367 3.045 1 97.25 328 PRO A O 1
ATOM 2700 N N . VAL A 1 329 ? 11.422 12.141 1.944 1 96.81 329 VAL A N 1
ATOM 2701 C CA . VAL A 1 329 ? 12.242 11.477 0.938 1 96.81 329 VAL A CA 1
ATOM 2702 C C . VAL A 1 329 ? 13.633 12.117 0.905 1 96.81 329 VAL A C 1
ATOM 2704 O O . VAL A 1 329 ? 13.805 13.203 0.356 1 96.81 329 VAL A O 1
ATOM 2707 N N . ASN A 1 330 ? 14.656 11.383 1.396 1 95.25 330 ASN A N 1
ATOM 2708 C CA . ASN A 1 330 ? 15.969 12.008 1.541 1 95.25 330 ASN A CA 1
ATOM 2709 C C . ASN A 1 330 ? 17.031 11.25 0.757 1 95.25 330 ASN A C 1
ATOM 2711 O O . ASN A 1 330 ? 17.984 11.859 0.249 1 95.25 330 ASN A O 1
ATOM 2715 N N . ARG A 1 331 ? 16.891 9.969 0.579 1 91.31 331 ARG A N 1
ATOM 2716 C CA . ARG A 1 331 ? 17.891 9.172 -0.145 1 91.31 331 ARG A CA 1
ATOM 2717 C C . ARG A 1 331 ? 17.766 9.391 -1.649 1 91.31 331 ARG A C 1
ATOM 2719 O O . ARG A 1 331 ? 16.656 9.453 -2.189 1 91.31 331 ARG A O 1
ATOM 2726 N N . PRO A 1 332 ? 18.891 9.469 -2.264 1 90.5 332 PRO A N 1
ATOM 2727 C CA . PRO A 1 332 ? 18.859 9.695 -3.711 1 90.5 332 PRO A CA 1
ATOM 2728 C C . PRO A 1 332 ? 18.078 8.625 -4.465 1 90.5 332 PRO A C 1
ATOM 2730 O O . PRO A 1 332 ? 17.344 8.938 -5.398 1 90.5 332 PRO A O 1
ATOM 2733 N N . SER A 1 333 ? 18.219 7.426 -4.07 1 87.38 333 SER A N 1
ATOM 2734 C CA . SER A 1 333 ? 17.516 6.34 -4.742 1 87.38 333 SER A CA 1
ATOM 2735 C C . SER A 1 333 ? 16 6.477 -4.578 1 87.38 333 SER A C 1
ATOM 2737 O O . SER A 1 333 ? 15.242 6.215 -5.516 1 87.38 333 SER A O 1
ATOM 2739 N N . GLU A 1 334 ? 15.594 6.945 -3.457 1 92.06 334 GLU A N 1
ATOM 2740 C CA . GLU A 1 334 ? 14.172 7.156 -3.211 1 92.06 334 GLU A CA 1
ATOM 2741 C C . GLU A 1 334 ? 13.641 8.336 -4.02 1 92.06 334 GLU A C 1
ATOM 2743 O O . GLU A 1 334 ? 12.523 8.281 -4.547 1 92.06 334 GLU A O 1
ATOM 2748 N N . LYS A 1 335 ? 14.484 9.352 -4.051 1 93.06 335 LYS A N 1
ATOM 2749 C CA . LYS A 1 335 ? 14.078 10.523 -4.824 1 93.06 335 LYS A CA 1
ATOM 2750 C C . LYS A 1 335 ? 13.789 10.148 -6.273 1 93.06 335 LYS A C 1
ATOM 2752 O O . LYS A 1 335 ? 12.758 10.531 -6.824 1 93.06 335 LYS A O 1
ATOM 2757 N N . THR A 1 336 ? 14.672 9.336 -6.828 1 88.88 336 THR A N 1
ATOM 2758 C CA . THR A 1 336 ? 14.508 8.891 -8.211 1 88.88 336 THR A CA 1
ATOM 2759 C C . THR A 1 336 ? 13.273 8.008 -8.344 1 88.88 336 THR A C 1
ATOM 2761 O O . THR A 1 336 ? 12.508 8.148 -9.305 1 88.88 336 THR A O 1
ATOM 2764 N N . HIS A 1 337 ? 13.102 7.195 -7.398 1 90.81 337 HIS A N 1
ATOM 2765 C CA . HIS A 1 337 ? 11.984 6.258 -7.41 1 90.81 337 HIS A CA 1
ATOM 2766 C C . HIS A 1 337 ? 10.648 6.992 -7.375 1 90.81 337 HIS A C 1
ATOM 2768 O O . HIS A 1 337 ? 9.773 6.754 -8.219 1 90.81 337 HIS A O 1
ATOM 2774 N N . PHE A 1 338 ? 10.477 7.965 -6.543 1 93.81 338 PHE A N 1
ATOM 2775 C CA . PHE A 1 338 ? 9.211 8.664 -6.363 1 93.81 338 PHE A CA 1
ATOM 2776 C C . PHE A 1 338 ? 8.977 9.664 -7.484 1 93.81 338 PHE A C 1
ATOM 2778 O O . PHE A 1 338 ? 7.844 9.875 -7.914 1 93.81 338 PHE A O 1
ATOM 2785 N N . SER A 1 339 ? 10.062 10.266 -7.984 1 91.31 339 SER A N 1
ATOM 2786 C CA . SER A 1 339 ? 9.922 11.297 -9.008 1 91.31 339 SER A CA 1
ATOM 2787 C C . SER A 1 339 ? 9.758 10.68 -10.398 1 91.31 339 SER A C 1
ATOM 2789 O O . SER A 1 339 ? 8.891 11.094 -11.172 1 91.31 339 SER A O 1
ATOM 2791 N N . ARG A 1 340 ? 10.523 9.633 -10.695 1 88.75 340 ARG A N 1
ATOM 2792 C CA . ARG A 1 340 ? 10.562 9.141 -12.07 1 88.75 340 ARG A CA 1
ATOM 2793 C C . ARG A 1 340 ? 9.625 7.953 -12.25 1 88.75 340 ARG A C 1
ATOM 2795 O O . ARG A 1 340 ? 8.984 7.816 -13.289 1 88.75 340 ARG A O 1
ATOM 2802 N N . LEU A 1 341 ? 9.594 7.152 -11.25 1 89.94 341 LEU A N 1
ATOM 2803 C CA . LEU A 1 341 ? 8.781 5.949 -11.391 1 89.94 341 LEU A CA 1
ATOM 2804 C C . LEU A 1 341 ? 7.352 6.203 -10.93 1 89.94 341 LEU A C 1
ATOM 2806 O O . LEU A 1 341 ? 6.398 5.926 -11.664 1 89.94 341 LEU A O 1
ATOM 2810 N N . PHE A 1 342 ? 7.199 6.75 -9.75 1 94.44 342 PHE A N 1
ATOM 2811 C CA . PHE A 1 342 ? 5.859 6.98 -9.219 1 94.44 342 PHE A CA 1
ATOM 2812 C C . PHE A 1 342 ? 5.293 8.297 -9.742 1 94.44 342 PHE A C 1
ATOM 2814 O O . PHE A 1 342 ? 4.078 8.5 -9.727 1 94.44 342 PHE A O 1
ATOM 2821 N N . LYS A 1 343 ? 6.105 9.234 -10.133 1 93.81 343 LYS A N 1
ATOM 2822 C CA . LYS A 1 343 ? 5.723 10.516 -10.719 1 93.81 343 LYS A CA 1
ATOM 2823 C C . LYS A 1 343 ? 4.84 11.32 -9.766 1 93.81 343 LYS A C 1
ATOM 2825 O O . LYS A 1 343 ? 3.77 11.789 -10.148 1 93.81 343 LYS A O 1
ATOM 2830 N N . ILE A 1 344 ? 5.34 11.43 -8.531 1 97 344 ILE A N 1
ATOM 2831 C CA . ILE A 1 344 ? 4.609 12.227 -7.559 1 97 344 ILE A CA 1
ATOM 2832 C C . ILE A 1 344 ? 5.559 13.219 -6.891 1 97 344 ILE A C 1
ATOM 2834 O O . ILE A 1 344 ? 6.777 13.039 -6.926 1 97 344 ILE A O 1
ATOM 2838 N N . THR A 1 345 ? 4.996 14.297 -6.316 1 97.75 345 THR A N 1
ATOM 2839 C CA . THR A 1 345 ? 5.734 15.289 -5.543 1 97.75 345 THR A CA 1
ATOM 2840 C C . THR A 1 345 ? 6.273 14.68 -4.254 1 97.75 345 THR A C 1
ATOM 2842 O O . THR A 1 345 ? 5.57 13.93 -3.578 1 97.75 345 THR A O 1
ATOM 2845 N N . TYR A 1 346 ? 7.543 14.922 -4 1 97.69 346 TYR A N 1
ATOM 2846 C CA . TYR A 1 346 ? 8.055 14.469 -2.713 1 97.69 346 TYR A CA 1
ATOM 2847 C C . TYR A 1 346 ? 8.641 15.633 -1.92 1 97.69 346 TYR A C 1
ATOM 2849 O O . TYR A 1 346 ? 9.094 16.625 -2.5 1 97.69 346 TYR A O 1
ATOM 2857 N N . LEU A 1 347 ? 8.5 15.602 -0.641 1 98.56 347 LEU A N 1
ATOM 2858 C CA . LEU A 1 347 ? 9.117 16.531 0.299 1 98.56 347 LEU A CA 1
ATOM 2859 C C . LEU A 1 347 ? 10.438 15.969 0.832 1 98.56 347 LEU A C 1
ATOM 2861 O O . LEU A 1 347 ? 10.5 14.812 1.238 1 98.56 347 LEU A O 1
ATOM 2865 N N . THR A 1 348 ? 11.492 16.766 0.826 1 97.94 348 THR A N 1
ATOM 2866 C CA . THR A 1 348 ? 12.828 16.297 1.191 1 97.94 348 THR A CA 1
ATOM 2867 C C . THR A 1 348 ? 13.477 17.266 2.18 1 97.94 348 THR A C 1
ATOM 2869 O O . THR A 1 348 ? 13.234 18.469 2.135 1 97.94 348 THR A O 1
ATOM 2872 N N . ASP A 1 349 ? 14.344 16.719 3.008 1 97.19 349 ASP A N 1
ATOM 2873 C CA . ASP A 1 349 ? 15.062 17.516 4 1 97.19 349 ASP A CA 1
ATOM 2874 C C . ASP A 1 349 ? 16.422 17.969 3.463 1 97.19 349 ASP A C 1
ATOM 2876 O O . ASP A 1 349 ? 17.141 18.688 4.137 1 97.19 349 ASP A O 1
ATOM 2880 N N . THR A 1 350 ? 16.734 17.562 2.266 1 96.56 350 THR A N 1
ATOM 2881 C CA . THR A 1 350 ? 18.016 17.938 1.688 1 96.56 350 THR A CA 1
ATOM 2882 C C . THR A 1 350 ? 17.891 18.141 0.18 1 96.56 350 THR A C 1
ATOM 2884 O O . THR A 1 350 ? 17.297 17.328 -0.513 1 96.56 350 THR A O 1
ATOM 2887 N N . LEU A 1 351 ? 18.438 19.203 -0.237 1 94.56 351 LEU A N 1
ATOM 2888 C CA . LEU A 1 351 ? 18.422 19.516 -1.661 1 94.56 351 LEU A CA 1
ATOM 2889 C C . LEU A 1 351 ? 19.766 19.203 -2.307 1 94.56 351 LEU A C 1
ATOM 2891 O O . LEU A 1 351 ? 20.016 19.609 -3.445 1 94.56 351 LEU A O 1
ATOM 2895 N N . HIS A 1 352 ? 20.453 18.422 -1.612 1 84.69 352 HIS A N 1
ATOM 2896 C CA . HIS A 1 352 ? 21.75 18.031 -2.152 1 84.69 352 HIS A CA 1
ATOM 2897 C C . HIS A 1 352 ? 21.594 17.109 -3.361 1 84.69 352 HIS A C 1
ATOM 2899 O O . HIS A 1 352 ? 20.875 16.125 -3.299 1 84.69 352 HIS A O 1
ATOM 2905 N N . LEU A 1 353 ? 22.141 17.328 -4.512 1 69.38 353 LEU A N 1
ATOM 2906 C CA . LEU A 1 353 ? 22.172 16.562 -5.754 1 69.38 353 LEU A CA 1
ATOM 2907 C C . LEU A 1 353 ? 20.797 16.516 -6.41 1 69.38 353 LEU A C 1
ATOM 2909 O O . LEU A 1 353 ? 20.516 15.641 -7.223 1 69.38 353 LEU A O 1
ATOM 2913 N N . GLU A 1 354 ? 20.016 17.422 -6.008 1 70.88 354 GLU A N 1
ATOM 2914 C CA . GLU A 1 354 ? 18.688 17.438 -6.598 1 70.88 354 GLU A CA 1
ATOM 2915 C C . GLU A 1 354 ? 18.734 17.828 -8.07 1 70.88 354 GLU A C 1
ATOM 2917 O O . GLU A 1 354 ? 19.312 18.859 -8.414 1 70.88 354 GLU A O 1
ATOM 2922 N N . LYS A 1 355 ? 18.391 16.906 -8.969 1 61 355 LYS A N 1
ATOM 2923 C CA . LYS A 1 355 ? 18.422 17.172 -10.406 1 61 355 LYS A CA 1
ATOM 2924 C C . LYS A 1 355 ? 17.016 17.516 -10.922 1 61 355 LYS A C 1
ATOM 2926 O O . LYS A 1 355 ? 16.875 18.109 -12 1 61 355 LYS A O 1
ATOM 2931 N N . ASP A 1 356 ? 15.977 17.219 -10.266 1 57.16 356 ASP A N 1
ATOM 2932 C CA . ASP A 1 356 ? 14.617 17.281 -10.789 1 57.16 356 ASP A CA 1
ATOM 2933 C C . ASP A 1 356 ? 13.93 18.578 -10.383 1 57.16 356 ASP A C 1
ATOM 2935 O O . ASP A 1 356 ? 12.695 18.641 -10.328 1 57.16 356 ASP A O 1
ATOM 2939 N N . MET A 1 357 ? 14.734 19.672 -10.18 1 51.28 357 MET A N 1
ATOM 2940 C CA . MET A 1 357 ? 14.062 20.875 -9.719 1 51.28 357 MET A CA 1
ATOM 2941 C C . MET A 1 357 ? 13.695 21.781 -10.891 1 51.28 357 MET A C 1
ATOM 2943 O O . MET A 1 357 ? 14.344 21.734 -11.938 1 51.28 357 MET A O 1
ATOM 2947 N N . MET B 1 1 ? -18.688 9.211 -11.883 1 53.09 1 MET B N 1
ATOM 2948 C CA . MET B 1 1 ? -19.531 8.055 -11.586 1 53.09 1 MET B CA 1
ATOM 2949 C C . MET B 1 1 ? -18.859 7.156 -10.547 1 53.09 1 MET B C 1
ATOM 2951 O O . MET B 1 1 ? -19.5 6.77 -9.562 1 53.09 1 MET B O 1
ATOM 2955 N N . HIS B 1 2 ? -17.562 6.957 -10.664 1 64.62 2 HIS B N 1
ATOM 2956 C CA . HIS B 1 2 ? -16.844 6.07 -9.75 1 64.62 2 HIS B CA 1
ATOM 2957 C C . HIS B 1 2 ? -16.844 6.633 -8.328 1 64.62 2 HIS B C 1
ATOM 2959 O O . HIS B 1 2 ? -17.062 5.898 -7.363 1 64.62 2 HIS B O 1
ATOM 2965 N N . ARG B 1 3 ? -16.969 7.949 -8.266 1 79.81 3 ARG B N 1
ATOM 2966 C CA . ARG B 1 3 ? -16.891 8.594 -6.957 1 79.81 3 ARG B CA 1
ATOM 2967 C C . ARG B 1 3 ? -18.203 8.477 -6.199 1 79.81 3 ARG B C 1
ATOM 2969 O O . ARG B 1 3 ? -18.219 8.195 -5 1 79.81 3 ARG B O 1
ATOM 2976 N N . ILE B 1 4 ? -19.25 8.492 -6.988 1 83.56 4 ILE B N 1
ATOM 2977 C CA . ILE B 1 4 ? -20.547 8.453 -6.34 1 83.56 4 ILE B CA 1
ATOM 2978 C C . ILE B 1 4 ? -20.844 7.035 -5.855 1 83.56 4 ILE B C 1
ATOM 2980 O O . ILE B 1 4 ? -21.375 6.844 -4.762 1 83.56 4 ILE B O 1
ATOM 2984 N N . ILE B 1 5 ? -20.453 6.098 -6.68 1 87.75 5 ILE B N 1
ATOM 2985 C CA . ILE B 1 5 ? -20.672 4.703 -6.32 1 87.75 5 ILE B CA 1
ATOM 2986 C C . ILE B 1 5 ? -19.859 4.355 -5.078 1 87.75 5 ILE B C 1
ATOM 2988 O O . ILE B 1 5 ? -20.359 3.701 -4.16 1 87.75 5 ILE B O 1
ATOM 2992 N N . GLU B 1 6 ? -18.688 4.852 -5.055 1 90.5 6 GLU B N 1
ATOM 2993 C CA . GLU B 1 6 ? -17.828 4.602 -3.898 1 90.5 6 GLU B CA 1
ATOM 2994 C C . GLU B 1 6 ? -18.406 5.23 -2.637 1 90.5 6 GLU B C 1
ATOM 2996 O O . GLU B 1 6 ? -18.391 4.621 -1.563 1 90.5 6 GLU B O 1
ATOM 3001 N N . LEU B 1 7 ? -18.984 6.391 -2.787 1 92.81 7 LEU B N 1
ATOM 3002 C CA . LEU B 1 7 ? -19.578 7.09 -1.653 1 92.81 7 LEU B CA 1
ATOM 3003 C C . LEU B 1 7 ? -20.797 6.332 -1.12 1 92.81 7 LEU B C 1
ATOM 3005 O O . LEU B 1 7 ? -20.969 6.207 0.094 1 92.81 7 LEU B O 1
ATOM 3009 N N . ILE B 1 8 ? -21.594 5.809 -2.041 1 94.38 8 ILE B N 1
ATOM 3010 C CA . ILE B 1 8 ? -22.781 5.059 -1.655 1 94.38 8 ILE B CA 1
ATOM 3011 C C . ILE B 1 8 ? -22.375 3.781 -0.925 1 94.38 8 ILE B C 1
ATOM 3013 O O . ILE B 1 8 ? -22.922 3.457 0.128 1 94.38 8 ILE B O 1
ATOM 3017 N N . LEU B 1 9 ? -21.359 3.123 -1.471 1 93.62 9 LEU B N 1
ATOM 3018 C CA . LEU B 1 9 ? -20.906 1.879 -0.869 1 93.62 9 LEU B CA 1
ATOM 3019 C C . LEU B 1 9 ? -20.297 2.133 0.508 1 93.62 9 LEU B C 1
ATOM 3021 O O . LEU B 1 9 ? -20.531 1.369 1.446 1 93.62 9 LEU B O 1
ATOM 3025 N N . ASN B 1 10 ? -19.547 3.195 0.645 1 96 10 ASN B N 1
ATOM 3026 C CA . ASN B 1 10 ? -18.969 3.557 1.933 1 96 10 ASN B CA 1
ATOM 3027 C C . ASN B 1 10 ? -20.047 3.953 2.941 1 96 10 ASN B C 1
ATOM 3029 O O . ASN B 1 10 ? -19.922 3.648 4.129 1 96 10 ASN B O 1
ATOM 3033 N N . SER B 1 11 ? -21.078 4.617 2.459 1 97.19 11 SER B N 1
ATOM 3034 C CA . SER B 1 11 ? -22.172 5 3.332 1 97.19 11 SER B CA 1
ATOM 3035 C C . SER B 1 11 ? -22.938 3.775 3.826 1 97.19 11 SER B C 1
ATOM 3037 O O . SER B 1 11 ? -23.359 3.727 4.984 1 97.19 11 SER B O 1
ATOM 3039 N N . ALA B 1 12 ? -23.125 2.818 2.91 1 96.69 12 ALA B N 1
ATOM 3040 C CA . ALA B 1 12 ? -23.75 1.562 3.312 1 96.69 12 ALA B CA 1
ATOM 3041 C C . ALA B 1 12 ? -22.922 0.859 4.391 1 96.69 12 ALA B C 1
ATOM 3043 O O . ALA B 1 12 ? -23.484 0.351 5.367 1 96.69 12 ALA B O 1
ATOM 3044 N N . LEU B 1 13 ? -21.656 0.861 4.207 1 95.94 13 LEU B N 1
ATOM 3045 C CA . LEU B 1 13 ? -20.766 0.241 5.176 1 95.94 13 LEU B CA 1
ATOM 3046 C C . LEU B 1 13 ? -20.844 0.943 6.527 1 95.94 13 LEU B C 1
ATOM 3048 O O . LEU B 1 13 ? -20.891 0.287 7.57 1 95.94 13 LEU B O 1
ATOM 3052 N N . LEU B 1 14 ? -20.875 2.262 6.484 1 96.88 14 LEU B N 1
ATOM 3053 C CA . LEU B 1 14 ? -21.016 3.023 7.723 1 96.88 14 LEU B CA 1
ATOM 3054 C C . LEU B 1 14 ? -22.328 2.695 8.414 1 96.88 14 LEU B C 1
ATOM 3056 O O . LEU B 1 14 ? -22.375 2.512 9.633 1 96.88 14 LEU B O 1
ATOM 3060 N N . TRP B 1 15 ? -23.375 2.588 7.641 1 96.56 15 TRP B N 1
ATOM 3061 C CA . TRP B 1 15 ? -24.672 2.25 8.203 1 96.56 15 TRP B CA 1
ATOM 3062 C C . TRP B 1 15 ? -24.641 0.887 8.883 1 96.56 15 TRP B C 1
ATOM 3064 O O . TRP B 1 15 ? -25.156 0.723 9.984 1 96.56 15 TRP B O 1
ATOM 3074 N N . ILE B 1 16 ? -24 -0.058 8.211 1 96.44 16 ILE B N 1
ATOM 3075 C CA . ILE B 1 16 ? -23.891 -1.406 8.758 1 96.44 16 ILE B CA 1
ATOM 3076 C C . ILE B 1 16 ? -23.219 -1.354 10.133 1 96.44 16 ILE B C 1
ATOM 3078 O O . ILE B 1 16 ? -23.719 -1.925 11.102 1 96.44 16 ILE B O 1
ATOM 3082 N N . PHE B 1 17 ? -22.172 -0.644 10.258 1 95.75 17 PHE B N 1
ATOM 3083 C CA . PHE B 1 17 ? -21.422 -0.584 11.508 1 95.75 17 PHE B CA 1
ATOM 3084 C C . PHE B 1 17 ? -22.234 0.151 12.578 1 95.75 17 PHE B C 1
ATOM 3086 O O . PHE B 1 17 ? -22.219 -0.236 13.75 1 95.75 17 PHE B O 1
ATOM 3093 N N . LEU B 1 18 ? -22.922 1.219 12.18 1 95.31 18 LEU B N 1
ATOM 3094 C CA . LEU B 1 18 ? -23.75 1.967 13.125 1 95.31 18 LEU B CA 1
ATOM 3095 C C . LEU B 1 18 ? -24.891 1.106 13.656 1 95.31 18 LEU B C 1
ATOM 3097 O O . LEU B 1 18 ? -25.188 1.137 14.852 1 95.31 18 LEU B O 1
ATOM 3101 N N . GLN B 1 19 ? -25.453 0.363 12.789 1 94.06 19 GLN B N 1
ATOM 3102 C CA . GLN B 1 19 ? -26.562 -0.514 13.18 1 94.06 19 GLN B CA 1
ATOM 3103 C C . GLN B 1 19 ? -26.078 -1.608 14.125 1 94.06 19 GLN B C 1
ATOM 3105 O O . GLN B 1 19 ? -26.766 -1.941 15.094 1 94.06 19 GLN B O 1
ATOM 3110 N N . VAL B 1 20 ? -24.969 -2.176 13.812 1 93.81 20 VAL B N 1
ATOM 3111 C CA . VAL B 1 20 ? -24.422 -3.221 14.664 1 93.81 20 VAL B CA 1
ATOM 3112 C C . VAL B 1 20 ? -24.078 -2.643 16.031 1 93.81 20 VAL B C 1
ATOM 3114 O O . VAL B 1 20 ? -24.344 -3.264 17.062 1 93.81 20 VAL B O 1
ATOM 3117 N N . LEU B 1 21 ? -23.469 -1.476 16 1 94.44 21 LEU B N 1
ATOM 3118 C CA . LEU B 1 21 ? -23.109 -0.828 17.266 1 94.44 21 LEU B CA 1
ATOM 3119 C C . LEU B 1 21 ? -24.359 -0.598 18.125 1 94.44 21 LEU B C 1
ATOM 3121 O O . LEU B 1 21 ? -24.344 -0.875 19.328 1 94.44 21 LEU B O 1
ATOM 3125 N N . LEU B 1 22 ? -25.406 -0.137 17.516 1 94 22 LEU B N 1
ATOM 3126 C CA . LEU B 1 22 ? -26.656 0.112 18.234 1 94 22 LEU B CA 1
ATOM 3127 C C . LEU B 1 22 ? -27.234 -1.188 18.766 1 94 22 LEU B C 1
ATOM 3129 O O . LEU B 1 22 ? -27.688 -1.242 19.906 1 94 22 LEU B O 1
ATOM 3133 N N . SER B 1 23 ? -27.188 -2.211 17.922 1 93 23 SER B N 1
ATOM 3134 C CA . SER B 1 23 ? -27.719 -3.508 18.328 1 93 23 SER B CA 1
ATOM 3135 C C . SER B 1 23 ? -26.938 -4.074 19.5 1 93 23 SER B C 1
ATOM 3137 O O . SER B 1 23 ? -27.516 -4.641 20.438 1 93 23 SER B O 1
ATOM 3139 N N . VAL B 1 24 ? -25.688 -3.934 19.484 1 94.06 24 VAL B N 1
ATOM 3140 C CA . VAL B 1 24 ? -24.828 -4.43 20.547 1 94.06 24 VAL B CA 1
ATOM 3141 C C . VAL B 1 24 ? -25.109 -3.652 21.844 1 94.06 24 VAL B C 1
ATOM 3143 O O . VAL B 1 24 ? -25.234 -4.242 22.922 1 94.06 24 VAL B O 1
ATOM 3146 N N . LEU B 1 25 ? -25.266 -2.334 21.672 1 95.12 25 LEU B N 1
ATOM 3147 C CA . LEU B 1 25 ? -25.531 -1.499 22.844 1 95.12 25 LEU B CA 1
ATOM 3148 C C . LEU B 1 25 ? -26.875 -1.869 23.469 1 95.12 25 LEU B C 1
ATOM 3150 O O . LEU B 1 25 ? -26.984 -1.969 24.688 1 95.12 25 LEU B O 1
ATOM 3154 N N . ILE B 1 26 ? -27.828 -2.129 22.672 1 95.06 26 ILE B N 1
ATOM 3155 C CA . ILE B 1 26 ? -29.141 -2.512 23.156 1 95.06 26 ILE B CA 1
ATOM 3156 C C . ILE B 1 26 ? -29.062 -3.865 23.859 1 95.06 26 ILE B C 1
ATOM 3158 O O . ILE B 1 26 ? -29.594 -4.039 24.953 1 95.06 26 ILE B O 1
ATOM 3162 N N . THR B 1 27 ? -28.375 -4.785 23.266 1 94.56 27 THR B N 1
ATOM 3163 C CA . THR B 1 27 ? -28.25 -6.137 23.797 1 94.56 27 THR B CA 1
ATOM 3164 C C . THR B 1 27 ? -27.516 -6.121 25.141 1 94.56 27 THR B C 1
ATOM 3166 O O . THR B 1 27 ? -27.922 -6.801 26.078 1 94.56 27 THR B O 1
ATOM 3169 N N . VAL B 1 28 ? -26.531 -5.309 25.25 1 94.94 28 VAL B N 1
ATOM 3170 C CA . VAL B 1 28 ? -25.703 -5.301 26.438 1 94.94 28 VAL B CA 1
ATOM 3171 C C . VAL B 1 28 ? -26.344 -4.441 27.516 1 94.94 28 VAL B C 1
ATOM 3173 O O . VAL B 1 28 ? -26.453 -4.863 28.672 1 94.94 28 VAL B O 1
ATOM 3176 N N . LEU B 1 29 ? -26.844 -3.303 27.125 1 95 29 LEU B N 1
ATOM 3177 C CA . LEU B 1 29 ? -27.25 -2.32 28.125 1 95 29 LEU B CA 1
ATOM 3178 C C . LEU B 1 29 ? -28.734 -2.477 28.469 1 95 29 LEU B C 1
ATOM 3180 O O . LEU B 1 29 ? -29.172 -2.102 29.562 1 95 29 LEU B O 1
ATOM 3184 N N . TYR B 1 30 ? -29.453 -2.961 27.531 1 94.06 30 TYR B N 1
ATOM 3185 C CA . TYR B 1 30 ? -30.891 -3.057 27.766 1 94.06 30 TYR B CA 1
ATOM 3186 C C . TYR B 1 30 ? -31.297 -4.496 28.047 1 94.06 30 TYR B C 1
ATOM 3188 O O . TYR B 1 30 ? -32.062 -4.754 28.984 1 94.06 30 TYR B O 1
ATOM 3196 N N . GLU B 1 31 ? -30.734 -5.43 27.328 1 94.94 31 GLU B N 1
ATOM 3197 C CA . GLU B 1 31 ? -31.109 -6.828 27.484 1 94.94 31 GLU B CA 1
ATOM 3198 C C . GLU B 1 31 ? -30.172 -7.559 28.438 1 94.94 31 GLU B C 1
ATOM 3200 O O . GLU B 1 31 ? -30.5 -8.648 28.906 1 94.94 31 GLU B O 1
ATOM 3205 N N . PHE B 1 32 ? -29.109 -7.047 28.688 1 95.44 32 PHE B N 1
ATOM 3206 C CA . PHE B 1 32 ? -28.125 -7.625 29.594 1 95.44 32 PHE B CA 1
ATOM 3207 C C . PHE B 1 32 ? -27.75 -9.031 29.156 1 95.44 32 PHE B C 1
ATOM 3209 O O . PHE B 1 32 ? -27.719 -9.953 29.969 1 95.44 32 PHE B O 1
ATOM 3216 N N . CYS B 1 33 ? -27.594 -9.172 27.812 1 94.62 33 CYS B N 1
ATOM 3217 C CA . CYS B 1 33 ? -27.188 -10.438 27.203 1 94.62 33 CYS B CA 1
ATOM 3218 C C . CYS B 1 33 ? -25.906 -10.258 26.391 1 94.62 33 CYS B C 1
ATOM 3220 O O . CYS B 1 33 ? -25.5 -9.133 26.094 1 94.62 33 CYS B O 1
ATOM 3222 N N . ILE B 1 34 ? -25.328 -11.414 26.203 1 94.62 34 ILE B N 1
ATOM 3223 C CA . ILE B 1 34 ? -24.172 -11.414 25.312 1 94.62 34 ILE B CA 1
ATOM 3224 C C . ILE B 1 34 ? -24.625 -11.305 23.859 1 94.62 34 ILE B C 1
ATOM 3226 O O . ILE B 1 34 ? -25.422 -12.125 23.391 1 94.62 34 ILE B O 1
ATOM 3230 N N . PRO B 1 35 ? -24.141 -10.289 23.203 1 94.12 35 PRO B N 1
ATOM 3231 C CA . PRO B 1 35 ? -24.578 -10.109 21.812 1 94.12 35 PRO B CA 1
ATOM 3232 C C . PRO B 1 35 ? -24.172 -11.266 20.906 1 94.12 35 PRO B C 1
ATOM 3234 O O . PRO B 1 35 ? -23.109 -11.859 21.109 1 94.12 35 PRO B O 1
ATOM 3237 N N . TRP B 1 36 ? -24.906 -11.477 19.891 1 92.69 36 TRP B N 1
ATOM 3238 C CA . TRP B 1 36 ? -24.703 -12.602 18.969 1 92.69 36 TRP B CA 1
ATOM 3239 C C . TRP B 1 36 ? -23.391 -12.438 18.219 1 92.69 36 TRP B C 1
ATOM 3241 O O . TRP B 1 36 ? -22.828 -13.422 17.719 1 92.69 36 TRP B O 1
ATOM 3251 N N . ILE B 1 37 ? -22.906 -11.25 18.094 1 94.5 37 ILE B N 1
ATOM 3252 C CA . ILE B 1 37 ? -21.641 -11.031 17.406 1 94.5 37 ILE B CA 1
ATOM 3253 C C . ILE B 1 37 ? -20.531 -11.805 18.109 1 94.5 37 ILE B C 1
ATOM 3255 O O . ILE B 1 37 ? -19.594 -12.289 17.469 1 94.5 37 ILE B O 1
ATOM 3259 N N . VAL B 1 38 ? -20.594 -11.992 19.406 1 95.56 38 VAL B N 1
ATOM 3260 C CA . VAL B 1 38 ? -19.609 -12.734 20.172 1 95.56 38 VAL B CA 1
ATOM 3261 C C . VAL B 1 38 ? -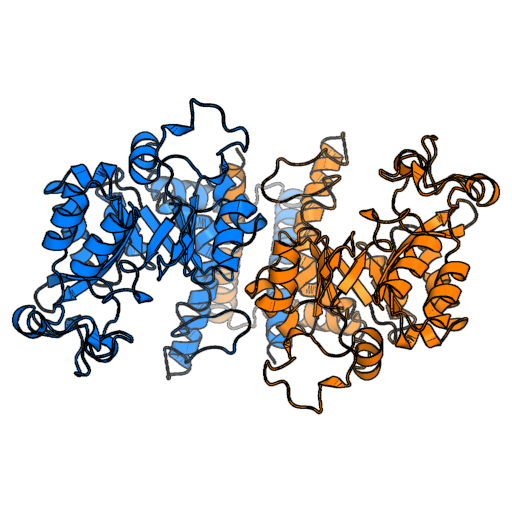19.688 -14.219 19.812 1 95.56 38 VAL B C 1
ATOM 3263 O O . VAL B 1 38 ? -18.672 -14.844 19.484 1 95.56 38 VAL B O 1
ATOM 3266 N N . TRP B 1 39 ? -20.906 -14.727 19.797 1 95.44 39 TRP B N 1
ATOM 3267 C CA . TRP B 1 39 ? -21.109 -16.141 19.5 1 95.44 39 TRP B CA 1
ATOM 3268 C C . TRP B 1 39 ? -20.766 -16.453 18.047 1 95.44 39 TRP B C 1
ATOM 3270 O O . TRP B 1 39 ? -20.109 -17.453 17.75 1 95.44 39 TRP B O 1
ATOM 3280 N N . GLY B 1 40 ? -21.281 -15.57 17.172 1 96.19 40 GLY B N 1
ATOM 3281 C CA . GLY B 1 40 ? -20.984 -15.766 15.766 1 96.19 40 GLY B CA 1
ATOM 3282 C C . GLY B 1 40 ? -19.5 -15.734 15.461 1 96.19 40 GLY B C 1
ATOM 3283 O O . GLY B 1 40 ? -19.016 -16.547 14.68 1 96.19 40 GLY B O 1
ATOM 3284 N N . SER B 1 41 ? -18.828 -14.828 16.078 1 96.44 41 SER B N 1
ATOM 3285 C CA . SER B 1 41 ? -17.391 -14.734 15.898 1 96.44 41 SER B CA 1
ATOM 3286 C C . SER B 1 41 ? -16.672 -15.984 16.406 1 96.44 41 SER B C 1
ATOM 3288 O O . SER B 1 41 ? -15.742 -16.469 15.766 1 96.44 41 SER B O 1
ATOM 3290 N N . LEU B 1 42 ? -17.109 -16.453 17.547 1 96.81 42 LEU B N 1
ATOM 3291 C CA . LEU B 1 42 ? -16.516 -17.656 18.125 1 96.81 42 LEU B CA 1
ATOM 3292 C C . LEU B 1 42 ? -16.719 -18.844 17.203 1 96.81 42 LEU B C 1
ATOM 3294 O O . LEU B 1 42 ? -15.797 -19.641 17.016 1 96.81 42 LEU B O 1
ATOM 3298 N N . ILE B 1 43 ? -17.875 -18.953 16.656 1 97.5 43 ILE B N 1
ATOM 3299 C CA . ILE B 1 43 ? -18.188 -20.047 15.734 1 97.5 43 ILE B CA 1
ATOM 3300 C C . ILE B 1 43 ? -17.266 -19.969 14.516 1 97.5 43 ILE B C 1
ATOM 3302 O O . ILE B 1 43 ? -16.719 -20.984 14.086 1 97.5 43 ILE B O 1
ATOM 3306 N N . ILE B 1 44 ? -17.062 -18.797 14.031 1 97.31 44 ILE B N 1
ATOM 3307 C CA . ILE B 1 44 ? -16.234 -18.609 12.844 1 97.31 44 ILE B CA 1
ATOM 3308 C C . ILE B 1 44 ? -14.781 -18.938 13.18 1 97.31 44 ILE B C 1
ATOM 3310 O O . ILE B 1 44 ? -14.102 -19.625 12.414 1 97.31 44 ILE B O 1
ATOM 3314 N N . VAL B 1 45 ? -14.344 -18.484 14.344 1 96.81 45 VAL B N 1
ATOM 3315 C CA . VAL B 1 45 ? -12.969 -18.766 14.75 1 96.81 45 VAL B CA 1
ATOM 3316 C C . VAL B 1 45 ? -12.75 -20.266 14.867 1 96.81 45 VAL B C 1
ATOM 3318 O O . VAL B 1 45 ? -11.734 -20.781 14.398 1 96.81 45 VAL B O 1
ATOM 3321 N N . ILE B 1 46 ? -13.695 -20.938 15.453 1 96.88 46 ILE B N 1
ATOM 3322 C CA . ILE B 1 46 ? -13.594 -22.391 15.625 1 96.88 46 ILE B CA 1
ATOM 3323 C C . ILE B 1 46 ? -13.602 -23.078 14.266 1 96.88 46 ILE B C 1
ATOM 3325 O O . ILE B 1 46 ? -12.797 -23.969 14.008 1 96.88 46 ILE B O 1
ATOM 3329 N N . ALA B 1 47 ? -14.438 -22.609 13.398 1 97.06 47 ALA B N 1
ATOM 3330 C CA . ALA B 1 47 ? -14.492 -23.172 12.055 1 97.06 47 ALA B CA 1
ATOM 3331 C C . ALA B 1 47 ? -13.18 -22.969 11.312 1 97.06 47 ALA B C 1
ATOM 3333 O O . ALA B 1 47 ? -12.703 -23.875 10.617 1 97.06 47 ALA B O 1
ATOM 3334 N N . LEU B 1 48 ? -12.602 -21.828 11.477 1 96.06 48 LEU B N 1
ATOM 3335 C CA . LEU B 1 48 ? -11.32 -21.516 10.836 1 96.06 48 LEU B CA 1
ATOM 3336 C C . LEU B 1 48 ? -10.219 -22.422 11.375 1 96.06 48 LEU B C 1
ATOM 3338 O O . LEU B 1 48 ? -9.391 -22.922 10.609 1 96.06 48 LEU B O 1
ATOM 3342 N N . ARG B 1 49 ? -10.234 -22.656 12.641 1 94.56 49 ARG B N 1
ATOM 3343 C CA . ARG B 1 49 ? -9.211 -23.5 13.25 1 94.56 49 ARG B CA 1
ATOM 3344 C C . ARG B 1 49 ? -9.359 -24.953 12.797 1 94.56 49 ARG B C 1
ATOM 3346 O O . ARG B 1 49 ? -8.359 -25.656 12.625 1 94.56 49 ARG B O 1
ATOM 3353 N N . LEU B 1 50 ? -10.555 -25.328 12.562 1 96.31 50 LEU B N 1
ATOM 3354 C CA . LEU B 1 50 ? -10.82 -26.703 12.164 1 96.31 50 LEU B CA 1
ATOM 3355 C C . LEU B 1 50 ? -10.469 -26.922 10.695 1 96.31 50 LEU B C 1
ATOM 3357 O O . LEU B 1 50 ? -10.109 -28.031 10.297 1 96.31 50 LEU B O 1
ATOM 3361 N N . THR B 1 51 ? -10.516 -25.875 9.922 1 96.44 51 THR B N 1
ATOM 3362 C CA . THR B 1 51 ? -10.32 -26.016 8.484 1 96.44 51 THR B CA 1
ATOM 3363 C C . THR B 1 51 ? -8.883 -25.688 8.094 1 96.44 51 THR B C 1
ATOM 3365 O O . THR B 1 51 ? -8.43 -26.031 7 1 96.44 51 THR B O 1
ATOM 3368 N N . ARG B 1 52 ? -8.227 -25.109 8.945 1 97 52 ARG B N 1
ATOM 3369 C CA . ARG B 1 52 ? -6.895 -24.594 8.641 1 97 52 ARG B CA 1
ATOM 3370 C C . ARG B 1 52 ? -5.895 -25.734 8.477 1 97 52 ARG B C 1
ATOM 3372 O O . ARG B 1 52 ? -6.004 -26.766 9.156 1 97 52 ARG B O 1
ATOM 3379 N N . VAL B 1 53 ? -4.98 -25.562 7.523 1 98 53 VAL B N 1
ATOM 3380 C CA . VAL B 1 53 ? -3.779 -26.391 7.426 1 98 53 VAL B CA 1
ATOM 3381 C C . VAL B 1 53 ? -2.607 -25.672 8.094 1 98 53 VAL B C 1
ATOM 3383 O O . VAL B 1 53 ? -2.287 -24.531 7.75 1 98 53 VAL B O 1
ATOM 3386 N N . SER B 1 54 ? -2.02 -26.281 9.086 1 96.12 54 SER B N 1
ATOM 3387 C CA . SER B 1 54 ? -0.908 -25.641 9.789 1 96.12 54 SER B CA 1
ATOM 3388 C C . SER B 1 54 ? 0.236 -25.312 8.836 1 96.12 54 SER B C 1
ATOM 3390 O O . SER B 1 54 ? 0.541 -26.094 7.93 1 96.12 54 SER B O 1
ATOM 3392 N N . PRO B 1 55 ? 0.819 -24.156 9.086 1 96.69 55 PRO B N 1
ATOM 3393 C CA . PRO B 1 55 ? 2.012 -23.875 8.289 1 96.69 55 PRO B CA 1
ATOM 3394 C C . PRO B 1 55 ? 3.09 -24.953 8.438 1 96.69 55 PRO B C 1
ATOM 3396 O O . PRO B 1 55 ? 3.135 -25.641 9.461 1 96.69 55 PRO B O 1
ATOM 3399 N N . PRO B 1 56 ? 3.9 -25.062 7.41 1 97.94 56 PRO B N 1
ATOM 3400 C CA . PRO B 1 56 ? 4.992 -26.016 7.555 1 97.94 56 PRO B CA 1
ATOM 3401 C C . PRO B 1 56 ? 5.949 -25.672 8.688 1 97.94 56 PRO B C 1
ATOM 3403 O O . PRO B 1 56 ? 6.105 -24.484 9.023 1 97.94 56 PRO B O 1
ATOM 3406 N N . PRO B 1 57 ? 6.539 -26.719 9.297 1 96.12 57 PRO B N 1
ATOM 3407 C CA . PRO B 1 57 ? 7.57 -26.422 10.297 1 96.12 57 PRO B CA 1
ATOM 3408 C C . PRO B 1 57 ? 8.672 -25.516 9.758 1 96.12 57 PRO B C 1
ATOM 3410 O O . PRO B 1 57 ? 9.031 -25.594 8.578 1 96.12 57 PRO B O 1
ATOM 3413 N N . MET B 1 58 ? 9.172 -24.75 10.586 1 94.12 58 MET B N 1
ATOM 3414 C CA . MET B 1 58 ? 10.133 -23.719 10.219 1 94.12 58 MET B CA 1
ATOM 3415 C C . MET B 1 58 ? 11.375 -24.328 9.586 1 94.12 58 MET B C 1
ATOM 3417 O O . MET B 1 58 ? 12 -23.703 8.719 1 94.12 58 MET B O 1
ATOM 3421 N N . LYS B 1 59 ? 11.695 -25.484 9.961 1 95 59 LYS B N 1
ATOM 3422 C CA . LYS B 1 59 ? 12.867 -26.141 9.391 1 95 59 LYS B CA 1
ATOM 3423 C C . LYS B 1 59 ? 12.719 -26.281 7.875 1 95 59 LYS B C 1
ATOM 3425 O O . LYS B 1 59 ? 13.68 -26.094 7.133 1 95 59 LYS B O 1
ATOM 3430 N N . PHE B 1 60 ? 11.5 -26.609 7.395 1 96 60 PHE B N 1
ATOM 3431 C CA . PHE B 1 60 ? 11.25 -26.75 5.969 1 96 60 PHE B CA 1
ATOM 3432 C C . PHE B 1 60 ? 11.297 -25.391 5.27 1 96 60 PHE B C 1
ATOM 3434 O O . PHE B 1 60 ? 11.891 -25.266 4.191 1 96 60 PHE B O 1
ATOM 3441 N N . VAL B 1 61 ? 10.719 -24.422 5.918 1 97.19 61 VAL B N 1
ATOM 3442 C CA . VAL B 1 61 ? 10.688 -23.078 5.348 1 97.19 61 VAL B CA 1
ATOM 3443 C C . VAL B 1 61 ? 12.102 -22.547 5.219 1 97.19 61 VAL B C 1
ATOM 3445 O O . VAL B 1 61 ? 12.469 -21.969 4.188 1 97.19 61 VAL B O 1
ATOM 3448 N N . GLN B 1 62 ? 12.922 -22.781 6.184 1 95.25 62 GLN B N 1
ATOM 3449 C CA . GLN B 1 62 ? 14.305 -22.297 6.188 1 95.25 62 GLN B CA 1
ATOM 3450 C C . GLN B 1 62 ? 15.133 -23 5.125 1 95.25 62 GLN B C 1
ATOM 3452 O O . GLN B 1 62 ? 16.016 -22.391 4.512 1 95.25 62 GLN B O 1
ATOM 3457 N N . GLU B 1 63 ? 14.859 -24.234 4.961 1 96 63 GLU B N 1
ATOM 3458 C CA . GLU B 1 63 ? 15.586 -24.984 3.943 1 96 63 GLU B CA 1
ATOM 3459 C C . GLU B 1 63 ? 15.25 -24.484 2.541 1 96 63 GLU B C 1
ATOM 3461 O O . GLU B 1 63 ? 16.125 -24.422 1.669 1 96 63 GLU B O 1
ATOM 3466 N N . VAL B 1 64 ? 14.016 -24.109 2.312 1 97.56 64 VAL B N 1
ATOM 3467 C CA . VAL B 1 64 ? 13.547 -23.719 0.986 1 97.56 64 VAL B CA 1
ATOM 3468 C C . VAL B 1 64 ? 13.844 -22.234 0.746 1 97.56 64 VAL B C 1
ATOM 3470 O O . VAL B 1 64 ? 14.453 -21.875 -0.262 1 97.56 64 VAL B O 1
ATOM 3473 N N . LEU B 1 65 ? 13.508 -21.375 1.729 1 97.19 65 LEU B N 1
ATOM 3474 C CA . LEU B 1 65 ? 13.547 -19.938 1.519 1 97.19 65 LEU B CA 1
ATOM 3475 C C . LEU B 1 65 ? 14.82 -19.344 2.102 1 97.19 65 LEU B C 1
ATOM 3477 O O . LEU B 1 65 ? 15.203 -18.219 1.743 1 97.19 65 LEU B O 1
ATOM 3481 N N . GLY B 1 66 ? 15.453 -20.031 2.977 1 96.38 66 GLY B N 1
ATOM 3482 C CA . GLY B 1 66 ? 16.594 -19.453 3.676 1 96.38 66 GLY B CA 1
ATOM 3483 C C . GLY B 1 66 ? 16.203 -18.391 4.688 1 96.38 66 GLY B C 1
ATOM 3484 O O . GLY B 1 66 ? 15.047 -18.344 5.117 1 96.38 66 GLY B O 1
ATOM 3485 N N . VAL B 1 67 ? 17.156 -17.641 5.055 1 94.19 67 VAL B N 1
ATOM 3486 C CA . VAL B 1 67 ? 16.922 -16.594 6.035 1 94.19 67 VAL B CA 1
ATOM 3487 C C . VAL B 1 67 ? 16.062 -15.492 5.418 1 94.19 67 VAL B C 1
ATOM 3489 O O . VAL B 1 67 ? 16.156 -15.227 4.215 1 94.19 67 VAL B O 1
ATOM 3492 N N . ASN B 1 68 ? 15.242 -14.938 6.25 1 93.88 68 ASN B N 1
ATOM 3493 C CA . ASN B 1 68 ? 14.445 -13.797 5.816 1 93.88 68 ASN B CA 1
ATOM 3494 C C . ASN B 1 68 ? 15.312 -12.562 5.594 1 93.88 68 ASN B C 1
ATOM 3496 O O . ASN B 1 68 ? 15.977 -12.094 6.516 1 93.88 68 ASN B O 1
ATOM 3500 N N . PRO B 1 69 ? 15.289 -12.086 4.395 1 93.25 69 PRO B N 1
ATOM 3501 C CA . PRO B 1 69 ? 16.125 -10.914 4.125 1 93.25 69 PRO B CA 1
ATOM 3502 C C . PRO B 1 69 ? 15.812 -9.734 5.047 1 93.25 69 PRO B C 1
ATOM 3504 O O . PRO B 1 69 ? 16.688 -8.906 5.309 1 93.25 69 PRO B O 1
ATOM 3507 N N . LEU B 1 70 ? 14.688 -9.625 5.523 1 90.5 70 LEU B N 1
ATOM 3508 C CA . LEU B 1 70 ? 14.273 -8.547 6.41 1 90.5 70 LEU B CA 1
ATOM 3509 C C . LEU B 1 70 ? 15.07 -8.57 7.711 1 90.5 70 LEU B C 1
ATOM 3511 O O . LEU B 1 70 ? 15.227 -7.539 8.367 1 90.5 70 LEU B O 1
ATOM 3515 N N . LEU B 1 71 ? 15.516 -9.719 8.07 1 87.5 71 LEU B N 1
ATOM 3516 C CA . LEU B 1 71 ? 16.141 -9.914 9.375 1 87.5 71 LEU B CA 1
ATOM 3517 C C . LEU B 1 71 ? 17.672 -9.852 9.258 1 87.5 71 LEU B C 1
ATOM 3519 O O . LEU B 1 71 ? 18.375 -9.961 10.258 1 87.5 71 LEU B O 1
ATOM 3523 N N . LEU B 1 72 ? 18.062 -9.789 8.117 1 81.69 72 LEU B N 1
ATOM 3524 C CA . LEU B 1 72 ? 19.5 -9.742 7.918 1 81.69 72 LEU B CA 1
ATOM 3525 C C . LEU B 1 72 ? 20.062 -8.383 8.328 1 81.69 72 LEU B C 1
ATOM 3527 O O . LEU B 1 72 ? 19.5 -7.344 7.996 1 81.69 72 LEU B O 1
ATOM 3531 N N . ASN B 1 73 ? 20.516 -8.289 9.688 1 62.94 73 ASN B N 1
ATOM 3532 C CA . ASN B 1 73 ? 21.141 -7.078 10.219 1 62.94 73 ASN B CA 1
ATOM 3533 C C . ASN B 1 73 ? 22.266 -6.594 9.32 1 62.94 73 ASN B C 1
ATOM 3535 O O . ASN B 1 73 ? 22.922 -7.395 8.648 1 62.94 73 ASN B O 1
ATOM 3539 N N . LYS B 1 74 ? 22.25 -5.203 9.031 1 53 74 LYS B N 1
ATOM 3540 C CA . LYS B 1 74 ? 23.375 -4.609 8.312 1 53 74 LYS B CA 1
ATOM 3541 C C . LYS B 1 74 ? 24.703 -5.125 8.852 1 53 74 LYS B C 1
ATOM 3543 O O . LYS B 1 74 ? 25.766 -4.84 8.289 1 53 74 LYS B O 1
ATOM 3548 N N . ASP B 1 75 ? 24.734 -5.43 10.125 1 48.5 75 ASP B N 1
ATOM 3549 C CA . ASP B 1 75 ? 26.047 -5.727 10.672 1 48.5 75 ASP B CA 1
ATOM 3550 C C . ASP B 1 75 ? 26.609 -7.027 10.094 1 48.5 75 ASP B C 1
ATOM 3552 O O . ASP B 1 75 ? 25.953 -8.07 10.156 1 48.5 75 ASP B O 1
ATOM 3556 N N . ASN B 1 76 ? 27.219 -7.035 9.062 1 45.44 76 ASN B N 1
ATOM 3557 C CA . ASN B 1 76 ? 28.125 -8.008 8.445 1 45.44 76 ASN B CA 1
ATOM 3558 C C . ASN B 1 76 ? 28.688 -8.969 9.477 1 45.44 76 ASN B C 1
ATOM 3560 O O . ASN B 1 76 ? 29.906 -9.016 9.68 1 45.44 76 ASN B O 1
ATOM 3564 N N . SER B 1 77 ? 28.109 -9.234 10.523 1 43.19 77 SER B N 1
ATOM 3565 C CA . SER B 1 77 ? 28.922 -10.156 11.305 1 43.19 77 SER B CA 1
ATOM 3566 C C . SER B 1 77 ? 29.125 -11.469 10.555 1 43.19 77 SER B C 1
ATOM 3568 O O . SER B 1 77 ? 28.297 -11.859 9.727 1 43.19 77 SER B O 1
ATOM 3570 N N . GLU B 1 78 ? 30.281 -12.094 10.555 1 48.81 78 GLU B N 1
ATOM 3571 C CA . GLU B 1 78 ? 30.891 -13.273 9.953 1 48.81 78 GLU B CA 1
ATOM 3572 C C . GLU B 1 78 ? 29.906 -14.445 9.938 1 48.81 78 GLU B C 1
ATOM 3574 O O . GLU B 1 78 ? 30.062 -15.383 9.148 1 48.81 78 GLU B O 1
ATOM 3579 N N . LYS B 1 79 ? 29.203 -14.57 10.922 1 48.53 79 LYS B N 1
ATOM 3580 C CA . LYS B 1 79 ? 28.469 -15.82 11.102 1 48.53 79 LYS B CA 1
ATOM 3581 C C . LYS B 1 79 ? 27.344 -15.938 10.078 1 48.53 79 LYS B C 1
ATOM 3583 O O . LYS B 1 79 ? 26.969 -17.047 9.688 1 48.53 79 LYS B O 1
ATOM 3588 N N . HIS B 1 80 ? 26.594 -14.82 9.719 1 55.22 80 HIS B N 1
ATOM 3589 C CA . HIS B 1 80 ? 25.406 -14.906 8.875 1 55.22 80 HIS B CA 1
ATOM 3590 C C . HIS B 1 80 ? 25.781 -15.055 7.406 1 55.22 80 HIS B C 1
ATOM 3592 O O . HIS B 1 80 ? 24.906 -15.281 6.562 1 55.22 80 HIS B O 1
ATOM 3598 N N . LYS B 1 81 ? 27.047 -14.812 7.125 1 54.72 81 LYS B N 1
ATOM 3599 C CA . LYS B 1 81 ? 27.562 -14.906 5.758 1 54.72 81 LYS B CA 1
ATOM 3600 C C . LYS B 1 81 ? 27.391 -16.312 5.191 1 54.72 81 LYS B C 1
ATOM 3602 O O . LYS B 1 81 ? 27.234 -16.484 3.98 1 54.72 81 LYS B O 1
ATOM 3607 N N . GLU B 1 82 ? 27.125 -17.188 6.07 1 65.94 82 GLU B N 1
ATOM 3608 C CA . GLU B 1 82 ? 27.172 -18.547 5.52 1 65.94 82 GLU B CA 1
ATOM 3609 C C . GLU B 1 82 ? 25.766 -19.094 5.297 1 65.94 82 GLU B C 1
ATOM 3611 O O . GLU B 1 82 ? 25.594 -20.125 4.633 1 65.94 82 GLU B O 1
ATOM 3616 N N . GLN B 1 83 ? 24.703 -18.312 5.637 1 83.38 83 GLN B N 1
ATOM 3617 C CA . GLN B 1 83 ? 23.391 -18.922 5.527 1 83.38 83 GLN B CA 1
ATOM 3618 C C . GLN B 1 83 ? 22.688 -18.484 4.242 1 83.38 83 GLN B C 1
ATOM 3620 O O . GLN B 1 83 ? 22.812 -17.344 3.812 1 83.38 83 GLN B O 1
ATOM 3625 N N . TYR B 1 84 ? 22.031 -19.422 3.57 1 91.69 84 TYR B N 1
ATOM 3626 C CA . TYR B 1 84 ? 21.297 -19.172 2.33 1 91.69 84 TYR B CA 1
ATOM 3627 C C . TYR B 1 84 ? 20.219 -18.125 2.543 1 91.69 84 TYR B C 1
ATOM 3629 O O . TYR B 1 84 ? 19.516 -18.156 3.559 1 91.69 84 TYR B O 1
ATOM 3637 N N . CYS B 1 85 ? 20.188 -17.141 1.604 1 93.19 85 CYS B N 1
ATOM 3638 C CA . CYS B 1 85 ? 19.141 -16.125 1.556 1 93.19 85 CYS B CA 1
ATOM 3639 C C . CYS B 1 85 ? 18.625 -15.953 0.135 1 93.19 85 CYS B C 1
ATOM 3641 O O . CYS B 1 85 ? 19.391 -15.641 -0.778 1 93.19 85 CYS B O 1
ATOM 3643 N N . MET B 1 86 ? 17.391 -16.266 -0.033 1 94.75 86 MET B N 1
ATOM 3644 C CA . MET B 1 86 ? 16.797 -16.094 -1.354 1 94.75 86 MET B CA 1
ATOM 3645 C C . MET B 1 86 ? 16.547 -14.617 -1.646 1 94.75 86 MET B C 1
ATOM 3647 O O . MET B 1 86 ? 15.555 -14.047 -1.185 1 94.75 86 MET B O 1
ATOM 3651 N N . ARG B 1 87 ? 17.375 -14.031 -2.422 1 93.25 87 ARG B N 1
ATOM 3652 C CA . ARG B 1 87 ? 17.25 -12.602 -2.693 1 93.25 87 ARG B CA 1
ATOM 3653 C C . ARG B 1 87 ? 16.625 -12.359 -4.062 1 93.25 87 ARG B C 1
ATOM 3655 O O . ARG B 1 87 ? 15.797 -11.461 -4.215 1 93.25 87 ARG B O 1
ATOM 3662 N N . VAL B 1 88 ? 17.078 -13.219 -4.965 1 96.56 88 VAL B N 1
ATOM 3663 C CA . VAL B 1 88 ? 16.656 -13.039 -6.352 1 96.56 88 VAL B CA 1
ATOM 3664 C C . VAL B 1 88 ? 16.141 -14.367 -6.91 1 96.56 88 VAL B C 1
ATOM 3666 O O . VAL B 1 88 ? 16.719 -15.422 -6.66 1 96.56 88 VAL B O 1
ATOM 3669 N N . VAL B 1 89 ? 15.047 -14.297 -7.57 1 98.06 89 VAL B N 1
ATOM 3670 C CA . VAL B 1 89 ? 14.477 -15.453 -8.266 1 98.06 89 VAL B CA 1
ATOM 3671 C C . VAL B 1 89 ? 14.352 -15.148 -9.758 1 98.06 89 VAL B C 1
ATOM 3673 O O . VAL B 1 89 ? 13.828 -14.102 -10.141 1 98.06 89 VAL B O 1
ATOM 3676 N N . ALA B 1 90 ? 14.859 -16.031 -10.562 1 98.12 90 ALA B N 1
ATOM 3677 C CA . ALA B 1 90 ? 14.711 -15.867 -12.008 1 98.12 90 ALA B CA 1
ATOM 3678 C C . ALA B 1 90 ? 13.297 -16.219 -12.453 1 98.12 90 ALA B C 1
ATOM 3680 O O . ALA B 1 90 ? 12.945 -17.391 -12.578 1 98.12 90 ALA B O 1
ATOM 3681 N N . HIS B 1 91 ? 12.492 -15.18 -12.719 1 98.56 91 HIS B N 1
ATOM 3682 C CA . HIS B 1 91 ? 11.109 -15.328 -13.141 1 98.56 91 HIS B CA 1
ATOM 3683 C C . HIS B 1 91 ? 11.016 -16 -14.508 1 98.56 91 HIS B C 1
ATOM 3685 O O . HIS B 1 91 ? 11.578 -15.508 -15.484 1 98.56 91 HIS B O 1
ATOM 3691 N N . ARG B 1 92 ? 10.422 -17.156 -14.539 1 98.31 92 ARG B N 1
ATOM 3692 C CA . ARG B 1 92 ? 10.344 -17.984 -15.742 1 98.31 92 ARG B CA 1
ATOM 3693 C C . ARG B 1 92 ? 11.734 -18.297 -16.281 1 98.31 92 ARG B C 1
ATOM 3695 O O . ARG B 1 92 ? 11.938 -18.359 -17.5 1 98.31 92 ARG B O 1
ATOM 3702 N N . GLY B 1 93 ? 12.703 -18.312 -15.422 1 97.06 93 GLY B N 1
ATOM 3703 C CA . GLY B 1 93 ? 14.086 -18.594 -15.773 1 97.06 93 GLY B CA 1
ATOM 3704 C C . GLY B 1 93 ? 14.82 -17.375 -16.328 1 97.06 93 GLY B C 1
ATOM 3705 O O . GLY B 1 93 ? 15.852 -17.516 -16.984 1 97.06 93 GLY B O 1
ATOM 37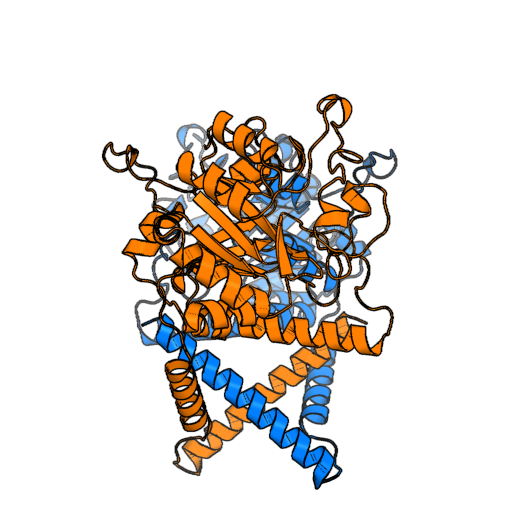06 N N . GLY B 1 94 ? 14.297 -16.188 -16.109 1 96.31 94 GLY B N 1
ATOM 3707 C CA . GLY B 1 94 ? 14.867 -15.016 -16.75 1 96.31 94 GLY B CA 1
ATOM 3708 C C . GLY B 1 94 ? 14.367 -14.82 -18.172 1 96.31 94 GLY B C 1
ATOM 3709 O O . GLY B 1 94 ? 15.164 -14.727 -19.109 1 96.31 94 GLY B O 1
ATOM 3710 N N . GLY B 1 95 ? 13.133 -14.641 -18.312 1 94.5 95 GLY B N 1
ATOM 3711 C CA . GLY B 1 95 ? 12.422 -14.734 -19.578 1 94.5 95 GLY B CA 1
ATOM 3712 C C . GLY B 1 95 ? 12.82 -13.656 -20.562 1 94.5 95 GLY B C 1
ATOM 3713 O O . GLY B 1 95 ? 12.555 -13.773 -21.766 1 94.5 95 GLY B O 1
ATOM 3714 N N . LEU B 1 96 ? 13.484 -12.602 -20.125 1 94.56 96 LEU B N 1
ATOM 3715 C CA . LEU B 1 96 ? 13.945 -11.562 -21.047 1 94.56 96 LEU B CA 1
ATOM 3716 C C . LEU B 1 96 ? 15.305 -11.922 -21.625 1 94.56 96 LEU B C 1
ATOM 3718 O O . LEU B 1 96 ? 15.672 -11.445 -22.703 1 94.56 96 LEU B O 1
ATOM 3722 N N . ASP B 1 97 ? 16.047 -12.805 -20.984 1 94.75 97 ASP B N 1
ATOM 3723 C CA . ASP B 1 97 ? 17.391 -13.164 -21.391 1 94.75 97 ASP B CA 1
ATOM 3724 C C . ASP B 1 97 ? 17.391 -14.43 -22.25 1 94.75 97 ASP B C 1
ATOM 3726 O O . ASP B 1 97 ? 18.203 -14.555 -23.172 1 94.75 97 ASP B O 1
ATOM 3730 N N . TYR B 1 98 ? 16.578 -15.398 -21.953 1 96.25 98 TYR B N 1
ATOM 3731 C CA . TYR B 1 98 ? 16.453 -16.688 -22.625 1 96.25 98 TYR B CA 1
ATOM 3732 C C . TYR B 1 98 ? 14.977 -17.062 -22.797 1 96.25 98 TYR B C 1
ATOM 3734 O O . TYR B 1 98 ? 14.102 -16.438 -22.188 1 96.25 98 TYR B O 1
ATOM 3742 N N . PRO B 1 99 ? 14.734 -18.062 -23.672 1 97.12 99 PRO B N 1
ATOM 3743 C CA . PRO B 1 99 ? 13.328 -18.469 -23.781 1 97.12 99 PRO B CA 1
ATOM 3744 C C . PRO B 1 99 ? 12.727 -18.891 -22.438 1 97.12 99 PRO B C 1
ATOM 3746 O O . PRO B 1 99 ? 13.281 -19.734 -21.75 1 97.12 99 PRO B O 1
ATOM 3749 N N . GLU B 1 100 ? 11.633 -18.203 -22.094 1 98 100 GLU B N 1
ATOM 3750 C CA . GLU B 1 100 ? 11.023 -18.422 -20.781 1 98 100 GLU B CA 1
ATOM 3751 C C . GLU B 1 100 ? 10.664 -19.891 -20.578 1 98 100 GLU B C 1
ATOM 3753 O O . GLU B 1 100 ? 10.336 -20.594 -21.531 1 98 100 GLU B O 1
ATOM 3758 N N . ASN B 1 101 ? 10.766 -20.359 -19.344 1 98.25 101 ASN B N 1
ATOM 3759 C CA . ASN B 1 101 ? 10.32 -21.688 -18.938 1 98.25 101 ASN B CA 1
ATOM 3760 C C . ASN B 1 101 ? 11.016 -22.781 -19.75 1 98.25 101 ASN B C 1
ATOM 3762 O O . ASN B 1 101 ? 10.375 -23.734 -20.188 1 98.25 101 ASN B O 1
ATOM 3766 N N . SER B 1 102 ? 12.344 -22.594 -19.938 1 97.69 102 SER B N 1
ATOM 3767 C CA . SER B 1 102 ? 13.141 -23.547 -20.703 1 97.69 102 SER B CA 1
ATOM 3768 C C . SER B 1 102 ? 14.336 -24.047 -19.891 1 97.69 102 SER B C 1
ATOM 3770 O O . SER B 1 102 ? 14.781 -23.375 -18.969 1 97.69 102 SER B O 1
ATOM 3772 N N . LEU B 1 103 ? 14.781 -25.219 -20.297 1 97.12 103 LEU B N 1
ATOM 3773 C CA . LEU B 1 103 ? 15.969 -25.766 -19.641 1 97.12 103 LEU B CA 1
ATOM 3774 C C . LEU B 1 103 ? 17.172 -24.875 -19.875 1 97.12 103 LEU B C 1
ATOM 3776 O O . LEU B 1 103 ? 18.016 -24.703 -18.984 1 97.12 103 LEU B O 1
ATOM 3780 N N . LEU B 1 104 ? 17.203 -24.297 -21.047 1 96.06 104 LEU B N 1
ATOM 3781 C CA . LEU B 1 104 ? 18.281 -23.375 -21.375 1 96.06 104 LEU B CA 1
ATOM 3782 C C . LEU B 1 104 ? 18.281 -22.188 -20.422 1 96.06 104 LEU B C 1
ATOM 3784 O O . LEU B 1 104 ? 19.344 -21.766 -19.953 1 96.06 104 LEU B O 1
ATOM 3788 N N . ALA B 1 105 ? 17.141 -21.625 -20.188 1 96.94 105 ALA B N 1
ATOM 3789 C CA . ALA B 1 105 ? 17.016 -20.5 -19.281 1 96.94 105 ALA B CA 1
ATOM 3790 C C . ALA B 1 105 ? 17.469 -20.875 -17.875 1 96.94 105 ALA B C 1
ATOM 3792 O O . ALA B 1 105 ? 18.125 -20.078 -17.188 1 96.94 105 ALA B O 1
ATOM 3793 N N . PHE B 1 106 ? 17.156 -22.078 -17.453 1 97.5 106 PHE B N 1
ATOM 3794 C CA . PHE B 1 106 ? 17.5 -22.531 -16.109 1 97.5 106 PHE B CA 1
ATOM 3795 C C . PHE B 1 106 ? 19.016 -22.734 -15.977 1 97.5 106 PHE B C 1
ATOM 3797 O O . PHE B 1 106 ? 19.609 -22.359 -14.969 1 97.5 106 PHE B O 1
ATOM 3804 N N . ARG B 1 107 ? 19.547 -23.281 -16.984 1 95.5 107 ARG B N 1
ATOM 3805 C CA . ARG B 1 107 ? 21 -23.453 -16.984 1 95.5 107 ARG B CA 1
ATOM 3806 C C . ARG B 1 107 ? 21.703 -22.109 -16.969 1 95.5 107 ARG B C 1
ATOM 3808 O O . ARG B 1 107 ? 22.703 -21.938 -16.266 1 95.5 107 ARG B O 1
ATOM 3815 N N . ASN B 1 108 ? 21.156 -21.188 -17.734 1 94.38 108 ASN B N 1
ATOM 3816 C CA . ASN B 1 108 ? 21.734 -19.859 -17.734 1 94.38 108 ASN B CA 1
ATOM 3817 C C . ASN B 1 108 ? 21.641 -19.203 -16.359 1 94.38 108 ASN B C 1
ATOM 3819 O O . ASN B 1 108 ? 22.594 -18.547 -15.922 1 94.38 108 ASN B O 1
ATOM 3823 N N . SER B 1 109 ? 20.484 -19.312 -15.75 1 94.75 109 SER B N 1
ATOM 3824 C CA . SER B 1 109 ? 20.297 -18.734 -14.414 1 94.75 109 SER B CA 1
ATOM 3825 C C . SER B 1 109 ? 21.344 -19.281 -13.438 1 94.75 109 SER B C 1
ATOM 3827 O O . SER B 1 109 ? 21.938 -18.516 -12.68 1 94.75 109 SER B O 1
ATOM 3829 N N . LYS B 1 110 ? 21.578 -20.531 -13.492 1 94.06 110 LYS B N 1
ATOM 3830 C CA . LYS B 1 110 ? 22.594 -21.141 -12.648 1 94.06 110 LYS B CA 1
ATOM 3831 C C . LYS B 1 110 ? 23.984 -20.594 -12.984 1 94.06 110 LYS B C 1
ATOM 3833 O O . LYS B 1 110 ? 24.766 -20.266 -12.086 1 94.06 110 LYS B O 1
ATOM 3838 N N . GLY B 1 111 ? 24.234 -20.547 -14.219 1 93.25 111 GLY B N 1
ATOM 3839 C CA . GLY B 1 111 ? 25.516 -20.047 -14.664 1 93.25 111 GLY B CA 1
ATOM 3840 C C . GLY B 1 111 ? 25.797 -18.625 -14.203 1 93.25 111 GLY B C 1
ATOM 3841 O O . GLY B 1 111 ? 26.953 -18.266 -13.953 1 93.25 111 GLY B O 1
ATOM 3842 N N . LYS B 1 112 ? 24.766 -17.875 -14.031 1 93.06 112 LYS B N 1
ATOM 3843 C CA . LYS B 1 112 ? 24.906 -16.484 -13.617 1 93.06 112 LYS B CA 1
ATOM 3844 C C . LYS B 1 112 ? 24.938 -16.359 -12.094 1 93.06 112 LYS B C 1
ATOM 3846 O O . LYS B 1 112 ? 25.016 -15.25 -11.555 1 93.06 112 LYS B O 1
ATOM 3851 N N . GLY B 1 113 ? 24.734 -17.453 -11.445 1 92.06 113 GLY B N 1
ATOM 3852 C CA . GLY B 1 113 ? 24.812 -17.453 -10 1 92.06 113 GLY B CA 1
ATOM 3853 C C . GLY B 1 113 ? 23.469 -17.312 -9.312 1 92.06 113 GLY B C 1
ATOM 3854 O O . GLY B 1 113 ? 23.406 -17.188 -8.094 1 92.06 113 GLY B O 1
ATOM 3855 N N . CYS B 1 114 ? 22.438 -17.312 -10.07 1 93.94 114 CYS B N 1
ATOM 3856 C CA . CYS B 1 114 ? 21.109 -17.266 -9.492 1 93.94 114 CYS B CA 1
ATOM 3857 C C . CYS B 1 114 ? 20.641 -18.656 -9.078 1 93.94 114 CYS B C 1
ATOM 3859 O O . CYS B 1 114 ? 20.406 -19.516 -9.93 1 93.94 114 CYS B O 1
ATOM 3861 N N . ASN B 1 115 ? 20.422 -18.859 -7.84 1 93.62 115 ASN B N 1
ATOM 3862 C CA . ASN B 1 115 ? 20.172 -20.203 -7.324 1 93.62 115 ASN B CA 1
ATOM 3863 C C . ASN B 1 115 ? 18.688 -20.438 -7.066 1 93.62 115 ASN B C 1
ATOM 3865 O O . ASN B 1 115 ? 18.312 -21.406 -6.395 1 93.62 115 ASN B O 1
ATOM 3869 N N . ALA B 1 116 ? 17.859 -19.531 -7.535 1 97.69 116 ALA B N 1
ATOM 3870 C CA . ALA B 1 116 ? 16.422 -19.703 -7.43 1 97.69 116 ALA B CA 1
ATOM 3871 C C . ALA B 1 116 ? 15.727 -19.375 -8.742 1 97.69 116 ALA B C 1
ATOM 3873 O O . ALA B 1 116 ? 16.031 -18.359 -9.375 1 97.69 116 ALA B O 1
ATOM 3874 N N . ILE B 1 117 ? 14.852 -20.234 -9.141 1 98.12 117 ILE B N 1
ATOM 3875 C CA . ILE B 1 117 ? 14.109 -20.016 -10.375 1 98.12 117 ILE B CA 1
ATOM 3876 C C . ILE B 1 117 ? 12.609 -20.188 -10.117 1 98.12 117 ILE B C 1
ATOM 3878 O O . ILE B 1 117 ? 12.211 -20.844 -9.156 1 98.12 117 ILE B O 1
ATOM 3882 N N . GLU B 1 118 ? 11.836 -19.516 -10.867 1 98.81 118 GLU B N 1
ATOM 3883 C CA . GLU B 1 118 ? 10.398 -19.734 -10.914 1 98.81 118 GLU B CA 1
ATOM 3884 C C . GLU B 1 118 ? 9.969 -20.297 -12.266 1 98.81 118 GLU B C 1
ATOM 3886 O O . GLU B 1 118 ? 10.445 -19.859 -13.312 1 98.81 118 GLU B O 1
ATOM 3891 N N . LEU B 1 119 ? 9.227 -21.312 -12.273 1 98.75 119 LEU B N 1
ATOM 3892 C CA . LEU B 1 119 ? 8.703 -21.891 -13.5 1 98.75 119 LEU B CA 1
ATOM 3893 C C . LEU B 1 119 ? 7.184 -22 -13.445 1 98.75 119 LEU B C 1
A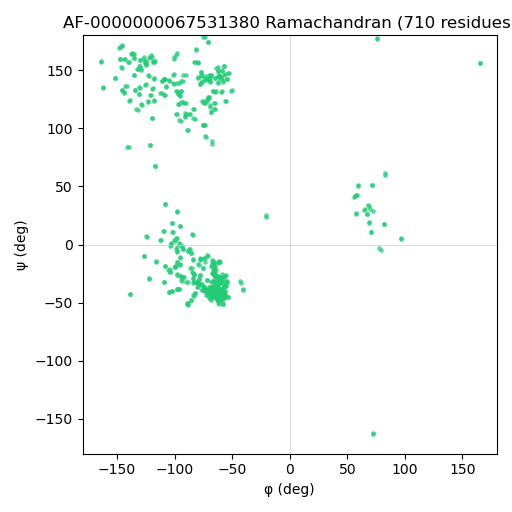TOM 3895 O O . LEU B 1 119 ? 6.598 -22.062 -12.359 1 98.75 119 LEU B O 1
ATOM 3899 N N . ASP B 1 120 ? 6.531 -22 -14.602 1 98.81 120 ASP B N 1
ATOM 3900 C CA . ASP B 1 120 ? 5.086 -22.125 -14.75 1 98.81 120 ASP B CA 1
ATOM 3901 C C . ASP B 1 120 ? 4.699 -23.531 -15.234 1 98.81 120 ASP B C 1
ATOM 3903 O O . ASP B 1 120 ? 5.367 -24.094 -16.094 1 98.81 120 ASP B O 1
ATOM 3907 N N . ILE B 1 121 ? 3.613 -24.016 -14.695 1 98.69 121 ILE B N 1
ATOM 3908 C CA . ILE B 1 121 ? 3.221 -25.359 -15.094 1 98.69 121 ILE B CA 1
ATOM 3909 C C . ILE B 1 121 ? 1.781 -25.359 -15.602 1 98.69 121 ILE B C 1
ATOM 3911 O O . ILE B 1 121 ? 0.924 -24.672 -15.039 1 98.69 121 ILE B O 1
ATOM 3915 N N . ARG B 1 122 ? 1.572 -26.047 -16.656 1 98.69 122 ARG B N 1
ATOM 3916 C CA . ARG B 1 122 ? 0.261 -26.375 -17.203 1 98.69 122 ARG B CA 1
ATOM 3917 C C . ARG B 1 122 ? 0.183 -27.844 -17.609 1 98.69 122 ARG B C 1
ATOM 3919 O O . ARG B 1 122 ? 1.21 -28.5 -17.734 1 98.69 122 ARG B O 1
ATOM 3926 N N . LEU B 1 123 ? -1.037 -28.281 -17.797 1 98.75 123 LEU B N 1
ATOM 3927 C CA . LEU B 1 123 ? -1.248 -29.656 -18.234 1 98.75 123 LEU B CA 1
ATOM 3928 C C . LEU B 1 123 ? -1.7 -29.703 -19.688 1 98.75 123 LEU B C 1
ATOM 3930 O O . LEU B 1 123 ? -2.521 -28.875 -20.109 1 98.75 123 LEU B O 1
ATOM 3934 N N . THR B 1 124 ? -1.082 -30.625 -20.375 1 98.62 124 THR B N 1
ATOM 3935 C CA . THR B 1 124 ? -1.562 -30.922 -21.734 1 98.62 124 THR B CA 1
ATOM 3936 C C . THR B 1 124 ? -2.906 -31.641 -21.672 1 98.62 124 THR B C 1
ATOM 3938 O O . THR B 1 124 ? -3.391 -32 -20.594 1 98.62 124 THR B O 1
ATOM 3941 N N . LYS B 1 125 ? -3.467 -31.844 -22.844 1 98.25 125 LYS B N 1
ATOM 3942 C CA . LYS B 1 125 ? -4.727 -32.562 -22.969 1 98.25 125 LYS B CA 1
ATOM 3943 C C . LYS B 1 125 ? -4.625 -33.938 -22.328 1 98.25 125 LYS B C 1
ATOM 3945 O O . LYS B 1 125 ? -5.57 -34.406 -21.688 1 98.25 125 LYS B O 1
ATOM 3950 N N . ASP B 1 126 ? -3.508 -34.594 -22.406 1 98 126 ASP B N 1
ATOM 3951 C CA . ASP B 1 126 ? -3.279 -35.938 -21.906 1 98 126 ASP B CA 1
ATOM 3952 C C . ASP B 1 126 ? -2.668 -35.906 -20.5 1 98 126 ASP B C 1
ATOM 3954 O O . ASP B 1 126 ? -2.004 -36.875 -20.078 1 98 126 ASP B O 1
ATOM 3958 N N . ASN B 1 127 ? -2.723 -34.781 -19.797 1 97.88 127 ASN B N 1
ATOM 3959 C CA . ASN B 1 127 ? -2.389 -34.594 -18.391 1 97.88 127 ASN B CA 1
ATOM 3960 C C . ASN B 1 127 ? -0.884 -34.719 -18.141 1 97.88 127 ASN B C 1
ATOM 3962 O O . ASN B 1 127 ? -0.449 -35.219 -17.109 1 97.88 127 ASN B O 1
ATOM 3966 N N . ILE B 1 128 ? -0.146 -34.344 -19.141 1 98.44 128 ILE B N 1
ATOM 3967 C CA . ILE B 1 128 ? 1.302 -34.281 -18.969 1 98.44 128 ILE B CA 1
ATOM 3968 C C . ILE B 1 128 ? 1.695 -32.875 -18.516 1 98.44 128 ILE B C 1
ATOM 3970 O O . ILE B 1 128 ? 1.345 -31.875 -19.172 1 98.44 128 ILE B O 1
ATOM 3974 N N . PRO B 1 129 ? 2.354 -32.781 -17.344 1 98.75 129 PRO B N 1
ATOM 3975 C CA . PRO B 1 129 ? 2.775 -31.453 -16.875 1 98.75 129 PRO B CA 1
ATOM 3976 C C . PRO B 1 129 ? 3.936 -30.891 -17.688 1 98.75 129 PRO B C 1
ATOM 3978 O O . PRO B 1 129 ? 4.988 -31.516 -17.797 1 98.75 129 PRO B O 1
ATOM 3981 N N . ILE B 1 130 ? 3.76 -29.703 -18.266 1 98.81 130 ILE B N 1
ATOM 3982 C CA . ILE B 1 130 ? 4.773 -29.016 -19.062 1 98.81 130 ILE B CA 1
ATOM 3983 C C . ILE B 1 130 ? 5.02 -27.625 -18.5 1 98.81 130 ILE B C 1
ATOM 3985 O O . ILE B 1 130 ? 4.203 -27.094 -17.75 1 98.81 130 ILE B O 1
ATOM 3989 N N . LEU B 1 131 ? 6.168 -27.078 -18.812 1 98.75 131 LEU B N 1
ATOM 3990 C CA . LEU B 1 131 ? 6.469 -25.703 -18.453 1 98.75 131 LEU B CA 1
ATOM 3991 C C . LEU B 1 131 ? 5.898 -24.734 -19.484 1 98.75 131 LEU B C 1
ATOM 3993 O O . LEU B 1 131 ? 6.379 -24.672 -20.625 1 98.75 131 LEU B O 1
ATOM 3997 N N . PHE B 1 132 ? 4.875 -24.031 -19.094 1 98.62 132 PHE B N 1
ATOM 3998 C CA . PHE B 1 132 ? 4.215 -23.094 -19.984 1 98.62 132 PHE B CA 1
ATOM 3999 C C . PHE B 1 132 ? 3.365 -22.109 -19.203 1 98.62 132 PHE B C 1
ATOM 4001 O O . PHE B 1 132 ? 2.625 -22.5 -18.297 1 98.62 132 PHE B O 1
ATOM 4008 N N . HIS B 1 133 ? 3.457 -20.859 -19.547 1 98.06 133 HIS B N 1
ATOM 4009 C CA . HIS B 1 133 ? 2.777 -19.828 -18.797 1 98.06 133 HIS B CA 1
ATOM 4010 C C . HIS B 1 133 ? 1.364 -19.594 -19.312 1 98.06 133 HIS B C 1
ATOM 4012 O O . HIS B 1 133 ? 0.4 -19.625 -18.547 1 98.06 133 HIS B O 1
ATOM 4018 N N . ASP B 1 134 ? 1.226 -19.375 -20.625 1 96.94 134 ASP B N 1
ATOM 4019 C CA . ASP B 1 134 ? -0.026 -18.938 -21.234 1 96.94 134 ASP B CA 1
ATOM 4020 C C . ASP B 1 134 ? -0.961 -20.125 -21.484 1 96.94 134 ASP B C 1
ATOM 4022 O O . ASP B 1 134 ? -0.506 -21.25 -21.672 1 96.94 134 ASP B O 1
ATOM 4026 N N . PRO B 1 135 ? -2.25 -19.828 -21.578 1 97.12 135 PRO B N 1
ATOM 4027 C CA . PRO B 1 135 ? -3.172 -20.906 -21.938 1 97.12 135 PRO B CA 1
ATOM 4028 C C . PRO B 1 135 ? -3.109 -21.281 -23.422 1 97.12 135 PRO B C 1
ATOM 4030 O O . PRO B 1 135 ? -3.502 -22.375 -23.812 1 97.12 135 PRO B O 1
ATOM 4033 N N . THR B 1 136 ? -2.584 -20.328 -24.172 1 97.5 136 THR B N 1
ATOM 4034 C CA . THR B 1 136 ? -2.457 -20.547 -25.609 1 97.5 136 THR B CA 1
ATOM 4035 C C . THR B 1 136 ? -0.999 -20.453 -26.031 1 97.5 136 THR B C 1
ATOM 4037 O O . THR B 1 136 ? -0.171 -19.875 -25.328 1 97.5 136 THR B O 1
ATOM 4040 N N . ILE B 1 137 ? -0.696 -20.969 -27.219 1 97.81 137 ILE B N 1
ATOM 4041 C CA . ILE B 1 137 ? 0.707 -21.141 -27.594 1 97.81 137 ILE B CA 1
ATOM 4042 C C . ILE B 1 137 ? 1.118 -20.047 -28.562 1 97.81 137 ILE B C 1
ATOM 4044 O O . ILE B 1 137 ? 2.277 -19.984 -28.984 1 97.81 137 ILE B O 1
ATOM 4048 N N . GLU B 1 138 ? 0.217 -19.125 -28.938 1 96.81 138 GLU B N 1
ATOM 4049 C CA . GLU B 1 138 ? 0.433 -18.156 -30.016 1 96.81 138 GLU B CA 1
ATOM 4050 C C . GLU B 1 138 ? 1.6 -17.234 -29.688 1 96.81 138 GLU B C 1
ATOM 4052 O O . GLU B 1 138 ? 2.451 -16.969 -30.547 1 96.81 138 GLU B O 1
ATOM 4057 N N . ARG B 1 139 ? 1.664 -16.734 -28.469 1 95.75 139 ARG B N 1
ATOM 4058 C CA . ARG B 1 139 ? 2.654 -15.734 -28.094 1 95.75 139 ARG B CA 1
ATOM 4059 C C . ARG B 1 139 ? 4.07 -16.266 -28.281 1 95.75 139 ARG B C 1
ATOM 4061 O O . ARG B 1 139 ? 4.941 -15.562 -28.812 1 95.75 139 ARG B O 1
ATOM 4068 N N . LEU B 1 140 ? 4.328 -17.531 -27.953 1 96.56 140 LEU B N 1
ATOM 4069 C CA . LEU B 1 140 ? 5.684 -18.062 -27.938 1 96.56 140 LEU B CA 1
ATOM 4070 C C . LEU B 1 140 ? 6.012 -18.734 -29.266 1 96.56 140 LEU B C 1
ATOM 4072 O O . LEU B 1 140 ? 7.172 -18.75 -29.688 1 96.56 140 LEU B O 1
ATOM 4076 N N . THR B 1 141 ? 5.004 -19.312 -29.953 1 96.12 141 THR B N 1
ATOM 4077 C CA . THR B 1 141 ? 5.324 -20.219 -31.062 1 96.12 141 THR B CA 1
ATOM 4078 C C . THR B 1 141 ? 4.812 -19.641 -32.375 1 96.12 141 THR B C 1
ATOM 4080 O O . THR B 1 141 ? 5.16 -20.141 -33.469 1 96.12 141 THR B O 1
ATOM 4083 N N . GLY B 1 142 ? 3.949 -18.656 -32.375 1 95 142 GLY B N 1
ATOM 4084 C CA . GLY B 1 142 ? 3.348 -18.109 -33.562 1 95 142 GLY B CA 1
ATOM 4085 C C . GLY B 1 142 ? 2.221 -18.969 -34.125 1 95 142 GLY B C 1
ATOM 4086 O O . GLY B 1 142 ? 1.532 -18.562 -35.062 1 95 142 GLY B O 1
ATOM 4087 N N . GLN B 1 143 ? 2.037 -20.047 -33.5 1 95.81 143 GLN B N 1
ATOM 4088 C CA . GLN B 1 143 ? 0.967 -20.953 -33.906 1 95.81 143 GLN B CA 1
ATOM 4089 C C . GLN B 1 143 ? -0.26 -20.797 -33 1 95.81 143 GLN B C 1
ATOM 4091 O O . GLN B 1 143 ? -0.169 -20.25 -31.906 1 95.81 143 GLN B O 1
ATOM 4096 N N . THR B 1 144 ? -1.359 -21.25 -33.562 1 96.75 144 THR B N 1
ATOM 4097 C CA . THR B 1 144 ? -2.592 -21.172 -32.781 1 96.75 144 THR B CA 1
ATOM 4098 C C . THR B 1 144 ? -2.873 -22.484 -32.062 1 96.75 144 THR B C 1
ATOM 4100 O O . THR B 1 144 ? -2.645 -23.562 -32.625 1 96.75 144 THR B O 1
ATOM 4103 N N . GLY B 1 145 ? -3.316 -22.391 -30.828 1 97.5 145 GLY B N 1
ATOM 4104 C CA . GLY B 1 145 ? -3.688 -23.562 -30.062 1 97.5 145 GLY B CA 1
ATOM 4105 C C . GLY B 1 145 ? -3.828 -23.297 -28.578 1 97.5 145 GLY B C 1
ATOM 4106 O O . GLY B 1 145 ? -3.314 -22.297 -28.062 1 97.5 145 GLY B O 1
ATOM 4107 N N . THR B 1 146 ? -4.613 -24.172 -27.984 1 98.12 146 THR B N 1
ATOM 4108 C CA . THR B 1 146 ? -4.793 -24.125 -26.531 1 98.12 146 THR B CA 1
ATOM 4109 C C . THR B 1 146 ? -4.078 -25.312 -25.875 1 98.12 146 THR B C 1
ATOM 4111 O O . THR B 1 146 ? -4.289 -26.453 -26.25 1 98.12 146 THR B O 1
ATOM 4114 N N . VAL B 1 147 ? -3.279 -25.047 -24.906 1 98.5 147 VAL B N 1
ATOM 4115 C CA . VAL B 1 147 ? -2.426 -26.047 -24.281 1 98.5 147 VAL B CA 1
ATOM 4116 C C . VAL B 1 147 ? -3.281 -27.203 -23.75 1 98.5 147 VAL B C 1
ATOM 4118 O O . VAL B 1 147 ? -2.982 -28.375 -24 1 98.5 147 VAL B O 1
ATOM 4121 N N . SER B 1 148 ? -4.414 -26.891 -23.109 1 98.12 148 SER B N 1
ATOM 4122 C CA . SER B 1 148 ? -5.254 -27.891 -22.453 1 98.12 148 SER B CA 1
ATOM 4123 C C . SER B 1 148 ? -5.977 -28.75 -23.484 1 98.12 148 SER B C 1
ATOM 4125 O O . SER B 1 148 ? -6.559 -29.781 -23.141 1 98.12 148 SER B O 1
ATOM 4127 N N . GLU B 1 149 ? -5.895 -28.359 -24.766 1 98.31 149 GLU B N 1
ATOM 4128 C CA . GLU B 1 149 ? -6.582 -29.078 -25.828 1 98.31 149 GLU B CA 1
ATOM 4129 C C . GLU B 1 149 ? -5.586 -29.766 -26.766 1 98.31 149 GLU B C 1
ATOM 4131 O O . GLU B 1 149 ? -5.977 -30.328 -27.797 1 98.31 149 GLU B O 1
ATOM 4136 N N . MET B 1 150 ? -4.324 -29.656 -26.422 1 98.44 150 MET B N 1
ATOM 4137 C CA . MET B 1 150 ? -3.275 -30.25 -27.234 1 98.44 150 MET B CA 1
ATOM 4138 C C . MET B 1 150 ? -2.508 -31.312 -26.469 1 98.44 150 MET B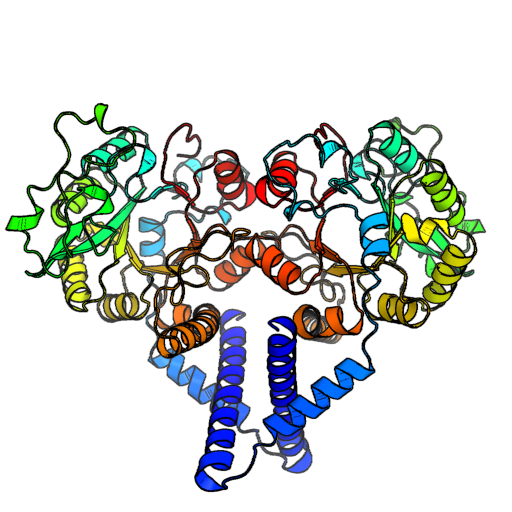 C 1
ATOM 4140 O O . MET B 1 150 ? -2.268 -31.172 -25.266 1 98.44 150 MET B O 1
ATOM 4144 N N . THR B 1 151 ? -2.145 -32.375 -27.172 1 98.44 151 THR B N 1
ATOM 4145 C CA . THR B 1 151 ? -1.376 -33.438 -26.547 1 98.44 151 THR B CA 1
ATOM 4146 C C . THR B 1 151 ? 0.106 -33.094 -26.484 1 98.44 151 THR B C 1
ATOM 4148 O O . THR B 1 151 ? 0.546 -32.125 -27.156 1 98.44 151 THR B O 1
ATOM 4151 N N . TRP B 1 152 ? 0.819 -33.906 -25.688 1 98.31 152 TRP B N 1
ATOM 4152 C CA . TRP B 1 152 ? 2.264 -33.719 -25.609 1 98.31 152 TRP B CA 1
ATOM 4153 C C . TRP B 1 152 ? 2.914 -33.906 -26.969 1 98.31 152 TRP B C 1
ATOM 4155 O O . TRP B 1 152 ? 3.795 -33.156 -27.375 1 98.31 152 TRP B O 1
ATOM 4165 N N . GLU B 1 153 ? 2.463 -34.875 -27.703 1 97.94 153 GLU B N 1
ATOM 4166 C CA . GLU B 1 153 ? 3.016 -35.188 -29.016 1 97.94 153 GLU B CA 1
ATOM 4167 C C . GLU B 1 153 ? 2.883 -34 -29.969 1 97.94 153 GLU B C 1
ATOM 4169 O O . GLU B 1 153 ? 3.771 -33.75 -30.781 1 97.94 153 GLU B O 1
ATOM 4174 N N . GLU B 1 154 ? 1.849 -33.25 -29.812 1 97.56 154 GLU B N 1
ATOM 4175 C CA . GLU B 1 154 ? 1.606 -32.062 -30.656 1 97.56 154 GLU B CA 1
ATOM 4176 C C . GLU B 1 154 ? 2.465 -30.891 -30.203 1 97.56 154 GLU B C 1
ATOM 4178 O O . GLU B 1 154 ? 2.865 -30.062 -31.031 1 97.56 154 GLU B O 1
ATOM 4183 N N . LEU B 1 155 ? 2.766 -30.859 -28.938 1 98.19 155 LEU B N 1
ATOM 4184 C CA . LEU B 1 155 ? 3.393 -29.672 -28.359 1 98.19 155 LEU B CA 1
ATOM 4185 C C . LEU B 1 155 ? 4.91 -29.828 -28.312 1 98.19 155 LEU B C 1
ATOM 4187 O O . LEU B 1 155 ? 5.637 -28.828 -28.375 1 98.19 155 LEU B O 1
ATOM 4191 N N . ARG B 1 156 ? 5.414 -31.031 -28.234 1 96.69 156 ARG B N 1
ATOM 4192 C CA . ARG B 1 156 ? 6.805 -31.297 -27.891 1 96.69 156 ARG B CA 1
ATOM 4193 C C . ARG B 1 156 ? 7.75 -30.781 -28.969 1 96.69 156 ARG B C 1
ATOM 4195 O O . ARG B 1 156 ? 8.914 -30.484 -28.688 1 96.69 156 ARG B O 1
ATOM 4202 N N . GLU B 1 157 ? 7.242 -30.594 -30.188 1 93.62 157 GLU B N 1
ATOM 4203 C CA . GLU B 1 157 ? 8.125 -30.203 -31.281 1 93.62 157 GLU B CA 1
ATOM 4204 C C . GLU B 1 157 ? 8.086 -28.703 -31.516 1 93.62 157 GLU B C 1
ATOM 4206 O O . GLU B 1 157 ? 8.844 -28.172 -32.344 1 93.62 157 GLU B O 1
ATOM 4211 N N . LEU B 1 158 ? 7.277 -28.031 -30.781 1 96.56 158 LEU B N 1
ATOM 4212 C CA . LEU B 1 158 ? 7.109 -26.594 -31 1 96.56 158 LEU B CA 1
ATOM 4213 C C . LEU B 1 158 ? 8.32 -25.828 -30.484 1 96.56 158 LEU B C 1
ATOM 4215 O O . LEU B 1 158 ? 8.891 -26.172 -29.453 1 96.56 158 LEU B O 1
ATOM 4219 N N . ASP B 1 159 ? 8.664 -24.797 -31.281 1 96.56 159 ASP B N 1
ATOM 4220 C CA . ASP B 1 159 ? 9.781 -23.922 -30.938 1 96.56 159 ASP B CA 1
ATOM 4221 C C . ASP B 1 159 ? 9.297 -22.703 -30.156 1 96.56 159 ASP B C 1
ATOM 4223 O O . ASP B 1 159 ? 8.555 -21.875 -30.688 1 96.56 159 ASP B O 1
ATOM 4227 N N . ILE B 1 160 ? 9.82 -22.469 -28.953 1 97.25 160 ILE B N 1
ATOM 4228 C CA . ILE B 1 160 ? 9.32 -21.406 -28.094 1 97.25 160 ILE B CA 1
ATOM 4229 C C . ILE B 1 160 ? 10.219 -20.172 -28.219 1 97.25 160 ILE B C 1
ATOM 4231 O O . ILE B 1 160 ? 10.047 -19.203 -27.5 1 97.25 160 ILE B O 1
ATOM 4235 N N . THR B 1 161 ? 11.18 -20.203 -29.125 1 96.12 161 THR B N 1
ATOM 4236 C CA . THR B 1 161 ? 12.055 -19.047 -29.344 1 96.12 161 THR B CA 1
ATOM 4237 C C . THR B 1 161 ? 11.492 -18.156 -30.453 1 96.12 161 THR B C 1
ATOM 4239 O O . THR B 1 161 ? 12.016 -17.062 -30.703 1 96.12 161 THR B O 1
ATOM 4242 N N . TYR B 1 162 ? 10.445 -18.578 -31.031 1 92.19 162 TYR B N 1
ATOM 4243 C CA . TYR B 1 162 ? 9.93 -17.984 -32.25 1 92.19 162 TYR B CA 1
ATOM 4244 C C . TYR B 1 162 ? 9.742 -16.469 -32.094 1 92.19 162 TYR B C 1
ATOM 4246 O O . TYR B 1 162 ? 10.195 -15.688 -32.938 1 92.19 162 TYR B O 1
ATOM 4254 N N . ASN B 1 163 ? 9.18 -16.016 -31.031 1 91.19 163 ASN B N 1
ATOM 4255 C CA . ASN B 1 163 ? 8.867 -14.609 -30.828 1 91.19 163 ASN B CA 1
ATOM 4256 C C . ASN B 1 163 ? 9.766 -13.977 -29.766 1 91.19 163 ASN B C 1
ATOM 4258 O O . ASN B 1 163 ? 9.492 -12.875 -29.297 1 91.19 163 ASN B O 1
ATOM 4262 N N . HIS B 1 164 ? 10.773 -14.672 -29.406 1 93.56 164 HIS B N 1
ATOM 4263 C CA . HIS B 1 164 ? 11.672 -14.109 -28.406 1 93.56 164 HIS B CA 1
ATOM 4264 C C . HIS B 1 164 ? 12.453 -12.922 -28.969 1 93.56 164 HIS B C 1
ATOM 4266 O O . HIS B 1 164 ? 12.898 -12.953 -30.125 1 93.56 164 HIS B O 1
ATOM 4272 N N . PRO B 1 165 ? 12.625 -11.906 -28.203 1 90.25 165 PRO B N 1
ATOM 4273 C CA . PRO B 1 165 ? 13.344 -10.727 -28.688 1 90.25 165 PRO B CA 1
ATOM 4274 C C . PRO B 1 165 ? 14.766 -11.047 -29.141 1 90.25 165 PRO B C 1
ATOM 4276 O O . PRO B 1 165 ? 15.297 -10.375 -30.031 1 90.25 165 PRO B O 1
ATOM 4279 N N . LEU B 1 166 ? 15.391 -12.078 -28.578 1 92.5 166 LEU B N 1
ATOM 4280 C CA . LEU B 1 166 ? 16.75 -12.477 -28.938 1 92.5 166 LEU B CA 1
ATOM 4281 C C . LEU B 1 166 ? 16.734 -13.781 -29.734 1 92.5 166 LEU B C 1
ATOM 4283 O O . LEU B 1 166 ? 17.625 -14.609 -29.578 1 92.5 166 LEU B O 1
ATOM 4287 N N . ARG B 1 167 ? 15.812 -13.977 -30.5 1 91.44 167 ARG B N 1
ATOM 4288 C CA . ARG B 1 167 ? 15.617 -15.227 -31.219 1 91.44 167 ARG B CA 1
ATOM 4289 C C . ARG B 1 167 ? 16.859 -15.594 -32.031 1 91.44 167 ARG B C 1
ATOM 4291 O O . ARG B 1 167 ? 17.188 -16.781 -32.156 1 91.44 167 ARG B O 1
ATOM 4298 N N . ASP B 1 168 ? 17.594 -14.633 -32.5 1 92.25 168 ASP B N 1
ATOM 4299 C CA . ASP B 1 168 ? 18.75 -14.867 -33.344 1 92.25 168 ASP B CA 1
ATOM 4300 C C . ASP B 1 168 ? 19.875 -15.555 -32.562 1 92.25 168 ASP B C 1
ATOM 4302 O O . ASP B 1 168 ? 20.75 -16.172 -33.156 1 92.25 168 ASP B O 1
ATOM 4306 N N . LYS B 1 169 ? 19.766 -15.453 -31.281 1 92.44 169 LYS B N 1
ATOM 4307 C CA . LYS B 1 169 ? 20.797 -16.062 -30.438 1 92.44 169 LYS B CA 1
ATOM 4308 C C . LYS B 1 169 ? 20.516 -17.531 -30.203 1 92.44 169 LYS B C 1
ATOM 4310 O O . LYS B 1 169 ? 21.375 -18.281 -29.734 1 92.44 169 LYS B O 1
ATOM 4315 N N . PHE B 1 170 ? 19.312 -17.922 -30.562 1 93.56 170 PHE B N 1
ATOM 4316 C CA . PHE B 1 170 ? 18.891 -19.297 -30.312 1 93.56 170 PHE B CA 1
ATOM 4317 C C . PHE B 1 170 ? 18.609 -20.031 -31.625 1 93.56 170 PHE B C 1
ATOM 4319 O O . PHE B 1 170 ? 17.484 -20.469 -31.859 1 93.56 170 PHE B O 1
ATOM 4326 N N . SER B 1 171 ? 19.641 -20.25 -32.375 1 89.25 171 SER B N 1
ATOM 4327 C CA . SER B 1 171 ? 19.531 -20.797 -33.75 1 89.25 171 SER B CA 1
ATOM 4328 C C . SER B 1 171 ? 18.969 -22.219 -33.719 1 89.25 171 SER B C 1
ATOM 4330 O O . SER B 1 171 ? 18.25 -22.609 -34.656 1 89.25 171 SER B O 1
ATOM 4332 N N . ASP B 1 172 ? 19.25 -22.953 -32.688 1 91.44 172 ASP B N 1
ATOM 4333 C CA . ASP B 1 172 ? 18.797 -24.328 -32.625 1 91.44 172 ASP B CA 1
ATOM 4334 C C . ASP B 1 172 ? 17.375 -24.422 -32.062 1 91.44 172 ASP B C 1
ATOM 4336 O O . ASP B 1 172 ? 16.781 -25.5 -32.031 1 91.44 172 ASP B O 1
ATOM 4340 N N . GLY B 1 173 ? 16.906 -23.281 -31.609 1 93.19 173 GLY B N 1
ATOM 4341 C CA . GLY B 1 173 ? 15.594 -23.25 -31 1 93.19 173 GLY B CA 1
ATOM 4342 C C . GLY B 1 173 ? 15.57 -23.828 -29.609 1 93.19 173 GLY B C 1
ATOM 4343 O O . GLY B 1 173 ? 16.625 -24.141 -29.047 1 93.19 173 GLY B O 1
ATOM 4344 N N . GLU B 1 174 ? 14.438 -23.781 -28.984 1 96 174 GLU B N 1
ATOM 4345 C CA . GLU B 1 174 ? 14.172 -24.359 -27.688 1 96 174 GLU B CA 1
ATOM 4346 C C . GLU B 1 174 ? 12.766 -24.969 -27.625 1 96 174 GLU B C 1
ATOM 4348 O O . GLU B 1 174 ? 11.812 -24.375 -28.141 1 96 174 GLU B O 1
ATOM 4353 N N . ARG B 1 175 ? 12.703 -26.156 -27.047 1 96.31 175 ARG B N 1
ATOM 4354 C CA . ARG B 1 175 ? 11.422 -26.859 -26.969 1 96.31 175 ARG B CA 1
ATOM 4355 C C . ARG B 1 175 ? 10.773 -26.672 -25.594 1 96.31 175 ARG B C 1
ATOM 4357 O O . ARG B 1 175 ? 11.43 -26.219 -24.656 1 96.31 175 ARG B O 1
ATOM 4364 N N . ILE B 1 176 ? 9.531 -26.969 -25.609 1 98.25 176 ILE B N 1
ATOM 4365 C CA . ILE B 1 176 ? 8.797 -26.969 -24.344 1 98.25 176 ILE B CA 1
ATOM 4366 C C . ILE B 1 176 ? 9.352 -28.047 -23.422 1 98.25 176 ILE B C 1
ATOM 4368 O O . ILE B 1 176 ? 9.609 -29.172 -23.844 1 98.25 176 ILE B O 1
ATOM 4372 N N . ALA B 1 177 ? 9.602 -27.703 -22.234 1 98.38 177 ALA B N 1
ATOM 4373 C CA . ALA B 1 177 ? 10.195 -28.641 -21.281 1 98.38 177 ALA B CA 1
ATOM 4374 C C . ALA B 1 177 ? 9.109 -29.375 -20.484 1 98.38 177 ALA B C 1
ATOM 4376 O O . ALA B 1 177 ? 8.055 -28.812 -20.203 1 98.38 177 ALA B O 1
ATOM 4377 N N . LEU B 1 178 ? 9.406 -30.609 -20.172 1 98.62 178 LEU B N 1
ATOM 4378 C CA . LEU B 1 178 ? 8.609 -31.344 -19.203 1 98.62 178 LEU B CA 1
ATOM 4379 C C . LEU B 1 178 ? 8.945 -30.922 -17.781 1 98.62 178 LEU B C 1
ATOM 4381 O O . LEU B 1 178 ? 10.102 -30.609 -17.484 1 98.62 178 LEU B O 1
ATOM 4385 N N . LEU B 1 179 ? 7.957 -30.969 -16.906 1 98.75 179 LEU B N 1
ATOM 4386 C CA . LEU B 1 179 ? 8.211 -30.641 -15.5 1 98.75 179 LEU B CA 1
ATOM 4387 C C . LEU B 1 179 ? 9.305 -31.531 -14.93 1 98.75 179 LEU B C 1
ATOM 4389 O O . LEU B 1 179 ? 10.203 -31.047 -14.242 1 98.75 179 LEU B O 1
ATOM 4393 N N . GLU B 1 180 ? 9.242 -32.75 -15.219 1 98 180 GLU B N 1
ATOM 4394 C CA . GLU B 1 180 ? 10.203 -33.719 -14.664 1 98 180 GLU B CA 1
ATOM 4395 C C . GLU B 1 180 ? 11.625 -33.375 -15.086 1 98 180 GLU B C 1
ATOM 4397 O O . GLU B 1 180 ? 12.547 -33.406 -14.266 1 98 180 GLU B O 1
ATOM 4402 N N . ASP B 1 181 ? 11.797 -33.062 -16.328 1 98 181 ASP B N 1
ATOM 4403 C CA . ASP B 1 181 ? 13.125 -32.688 -16.828 1 98 181 ASP B CA 1
ATOM 4404 C C . ASP B 1 181 ? 13.641 -31.453 -16.109 1 98 181 ASP B C 1
ATOM 4406 O O . ASP B 1 181 ? 14.82 -31.375 -15.758 1 98 181 ASP B O 1
ATOM 4410 N N . ALA B 1 182 ? 12.781 -30.516 -15.953 1 98.38 182 ALA B N 1
ATOM 4411 C CA . ALA B 1 182 ? 13.156 -29.281 -15.273 1 98.38 182 ALA B CA 1
ATOM 4412 C C . ALA B 1 182 ? 13.531 -29.547 -13.82 1 98.38 182 ALA B C 1
ATOM 4414 O O . ALA B 1 182 ? 14.516 -28.984 -13.32 1 98.38 182 ALA B O 1
ATOM 4415 N N . LEU B 1 183 ? 12.758 -30.359 -13.141 1 98.5 183 LEU B N 1
ATOM 4416 C CA . LEU B 1 183 ? 13.039 -30.688 -11.75 1 98.5 183 LEU B CA 1
ATOM 4417 C C . LEU B 1 183 ? 14.398 -31.359 -11.617 1 98.5 183 LEU B C 1
ATOM 4419 O O . LEU B 1 183 ? 15.188 -31.016 -10.742 1 98.5 183 LEU B O 1
ATOM 4423 N N . GLN B 1 184 ? 14.625 -32.281 -12.477 1 97.62 184 GLN B N 1
ATOM 4424 C CA . GLN B 1 184 ? 15.906 -32.969 -12.445 1 97.62 184 GLN B CA 1
ATOM 4425 C C . GLN B 1 184 ? 17.062 -32 -12.648 1 97.62 184 GLN B C 1
ATOM 4427 O O . GLN B 1 184 ? 18.062 -32.031 -11.914 1 97.62 184 GLN B O 1
ATOM 4432 N N . GLU B 1 185 ? 16.875 -31.156 -13.609 1 96.31 185 GLU B N 1
ATOM 4433 C CA . GLU B 1 185 ? 17.906 -30.172 -13.914 1 96.31 185 GLU B CA 1
ATOM 4434 C C . GLU B 1 185 ? 18.188 -29.266 -12.711 1 96.31 185 GLU B C 1
ATOM 4436 O O . GLU B 1 185 ? 19.344 -29.078 -12.32 1 96.31 185 GLU B O 1
ATOM 4441 N N . CYS B 1 186 ? 17.188 -28.766 -12.094 1 97 186 CYS B N 1
ATOM 4442 C CA . CYS B 1 186 ? 17.312 -27.797 -11.016 1 97 186 CYS B CA 1
ATOM 4443 C C . CYS B 1 186 ? 17.797 -28.453 -9.734 1 97 186 CYS B C 1
ATOM 4445 O O . CYS B 1 186 ? 18.641 -27.906 -9.023 1 97 186 CYS B O 1
ATOM 4447 N N . LEU B 1 187 ? 17.297 -29.641 -9.438 1 97 187 LEU B N 1
ATOM 4448 C CA . LEU B 1 187 ? 17.672 -30.344 -8.219 1 97 187 LEU B CA 1
ATOM 4449 C C . LEU B 1 187 ? 19.125 -30.812 -8.289 1 97 187 LEU B C 1
ATOM 4451 O O . LEU B 1 187 ? 19.844 -30.766 -7.289 1 97 187 LEU B O 1
ATOM 4455 N N . ASN B 1 188 ? 19.5 -31.203 -9.469 1 95.12 188 ASN B N 1
ATOM 4456 C CA . ASN B 1 188 ? 20.891 -31.609 -9.656 1 95.12 188 ASN B CA 1
ATOM 4457 C C . ASN B 1 188 ? 21.844 -30.438 -9.469 1 95.12 188 ASN B C 1
ATOM 4459 O O . ASN B 1 188 ? 23 -30.625 -9.047 1 95.12 188 ASN B O 1
ATOM 4463 N N . SER B 1 189 ? 21.375 -29.281 -9.703 1 94.19 189 SER B N 1
ATOM 4464 C CA . SER B 1 189 ? 22.203 -28.078 -9.57 1 94.19 189 SER B CA 1
ATOM 4465 C C . SER B 1 189 ? 21.953 -27.375 -8.242 1 94.19 189 SER B C 1
ATOM 4467 O O . SER B 1 189 ? 22.391 -26.25 -8.047 1 94.19 189 SER B O 1
ATOM 4469 N N . GLU B 1 190 ? 21.172 -27.875 -7.418 1 94.38 190 GLU B N 1
ATOM 4470 C CA . GLU B 1 190 ? 20.875 -27.406 -6.07 1 94.38 190 GLU B CA 1
ATOM 4471 C C . GLU B 1 190 ? 20.141 -26.062 -6.109 1 94.38 190 GLU B C 1
ATOM 4473 O O . GLU B 1 190 ? 20.312 -25.234 -5.211 1 94.38 190 GLU B O 1
ATOM 4478 N N . GLN B 1 191 ? 19.469 -25.844 -7.16 1 96.19 191 GLN B N 1
ATOM 4479 C CA . GLN B 1 191 ? 18.688 -24.609 -7.262 1 96.19 191 GLN B CA 1
ATOM 4480 C C . GLN B 1 191 ? 17.359 -24.734 -6.5 1 96.19 191 GLN B C 1
ATOM 4482 O O . GLN B 1 191 ? 16.781 -25.812 -6.438 1 96.19 191 GLN B O 1
ATOM 4487 N N . ARG B 1 192 ? 16.969 -23.656 -5.902 1 98.06 192 ARG B N 1
ATOM 4488 C CA . ARG B 1 192 ? 15.609 -23.562 -5.375 1 98.06 192 ARG B CA 1
ATOM 4489 C C . ARG B 1 192 ? 14.602 -23.328 -6.496 1 98.06 192 ARG B C 1
ATOM 4491 O O . ARG B 1 192 ? 14.914 -22.656 -7.484 1 98.06 192 ARG B O 1
ATOM 4498 N N . ILE B 1 193 ? 13.422 -23.922 -6.316 1 98.69 193 ILE B N 1
ATOM 4499 C CA . ILE B 1 193 ? 12.438 -23.891 -7.391 1 98.69 193 ILE B CA 1
ATOM 4500 C C . ILE B 1 193 ? 11.102 -23.391 -6.852 1 98.69 193 ILE B C 1
ATOM 4502 O O . ILE B 1 193 ? 10.555 -23.953 -5.906 1 98.69 193 ILE B O 1
ATOM 4506 N N . ILE B 1 194 ? 10.609 -22.281 -7.418 1 98.88 194 ILE B N 1
ATOM 4507 C CA . ILE B 1 194 ? 9.211 -21.922 -7.238 1 98.88 194 ILE B CA 1
ATOM 4508 C C . ILE B 1 194 ? 8.367 -22.531 -8.359 1 98.88 194 ILE B C 1
ATOM 4510 O O . ILE B 1 194 ? 8.508 -22.141 -9.523 1 98.88 194 ILE B O 1
ATOM 4514 N N . ILE B 1 195 ? 7.586 -23.469 -8.031 1 98.88 195 ILE B N 1
ATOM 4515 C CA . ILE B 1 195 ? 6.676 -24.109 -8.977 1 98.88 195 ILE B CA 1
ATOM 4516 C C . ILE B 1 195 ? 5.348 -23.359 -9 1 98.88 195 ILE B C 1
ATOM 4518 O O . ILE B 1 195 ? 4.496 -23.547 -8.133 1 98.88 195 ILE B O 1
ATOM 4522 N N . ASP B 1 196 ? 5.211 -22.516 -9.977 1 98.88 196 ASP B N 1
ATOM 4523 C CA . ASP B 1 196 ? 4 -21.703 -10.086 1 98.88 196 ASP B CA 1
ATOM 4524 C C . ASP B 1 196 ? 2.938 -22.406 -10.922 1 98.88 196 ASP B C 1
ATOM 4526 O O . ASP B 1 196 ? 3.086 -22.531 -12.141 1 98.88 196 ASP B O 1
ATOM 4530 N N . ILE B 1 197 ? 1.889 -22.781 -10.312 1 98.81 197 ILE B N 1
ATOM 4531 C CA . ILE B 1 197 ? 0.841 -23.562 -10.961 1 98.81 197 ILE B CA 1
ATOM 4532 C C . ILE B 1 197 ? -0.144 -22.625 -11.656 1 98.81 197 ILE B C 1
ATOM 4534 O O . ILE B 1 197 ? -0.87 -21.875 -11 1 98.81 197 ILE B O 1
ATOM 4538 N N . LYS B 1 198 ? -0.112 -22.719 -12.961 1 98.12 198 LYS B N 1
ATOM 4539 C CA . LYS B 1 198 ? -1.038 -21.938 -13.781 1 98.12 198 LYS B CA 1
ATOM 4540 C C . LYS B 1 198 ? -2.27 -22.766 -14.148 1 98.12 198 LYS B C 1
ATOM 4542 O O . LYS B 1 198 ? -3.285 -22.219 -14.578 1 98.12 198 LYS B O 1
ATOM 4547 N N . GLU B 1 199 ? -2.172 -24.031 -13.883 1 94.38 199 GLU B N 1
ATOM 4548 C CA . GLU B 1 199 ? -3.234 -24.984 -14.219 1 94.38 199 GLU B CA 1
ATOM 4549 C C . GLU B 1 199 ? -4.434 -24.812 -13.289 1 94.38 199 GLU B C 1
ATOM 4551 O O . GLU B 1 199 ? -4.273 -24.609 -12.086 1 94.38 199 GLU B O 1
ATOM 4556 N N . ALA B 1 200 ? -5.637 -25 -13.898 1 92.44 200 ALA B N 1
ATOM 4557 C CA . ALA B 1 200 ? -6.863 -24.875 -13.109 1 92.44 200 ALA B CA 1
ATOM 4558 C C . ALA B 1 200 ? -7.461 -26.234 -12.797 1 92.44 200 ALA B C 1
ATOM 4560 O O . ALA B 1 200 ? -8.234 -26.375 -11.852 1 92.44 200 ALA B O 1
ATOM 4561 N N . ARG B 1 201 ? -7.086 -27.297 -13.609 1 94.5 201 ARG B N 1
ATOM 4562 C CA . ARG B 1 201 ? -7.617 -28.625 -13.367 1 94.5 201 ARG B CA 1
ATOM 4563 C C . ARG B 1 201 ? -7.043 -29.219 -12.078 1 94.5 201 ARG B C 1
ATOM 4565 O O . ARG B 1 201 ? -5.852 -29.078 -11.805 1 94.5 201 ARG B O 1
ATOM 4572 N N . MET B 1 202 ? -7.82 -29.875 -11.398 1 97 202 MET B N 1
ATOM 4573 C CA . MET B 1 202 ? -7.461 -30.391 -10.086 1 97 202 MET B CA 1
ATOM 4574 C C . MET B 1 202 ? -6.508 -31.562 -10.203 1 97 202 MET B C 1
ATOM 4576 O O . MET B 1 202 ? -5.879 -31.969 -9.227 1 97 202 MET B O 1
ATOM 4580 N N . ASP B 1 203 ? -6.379 -32.125 -11.336 1 97.94 203 ASP B N 1
ATOM 4581 C CA . ASP B 1 203 ? -5.43 -33.188 -11.57 1 97.94 203 ASP B CA 1
ATOM 4582 C C . ASP B 1 203 ? -4.008 -32.781 -11.195 1 97.94 203 ASP B C 1
ATOM 4584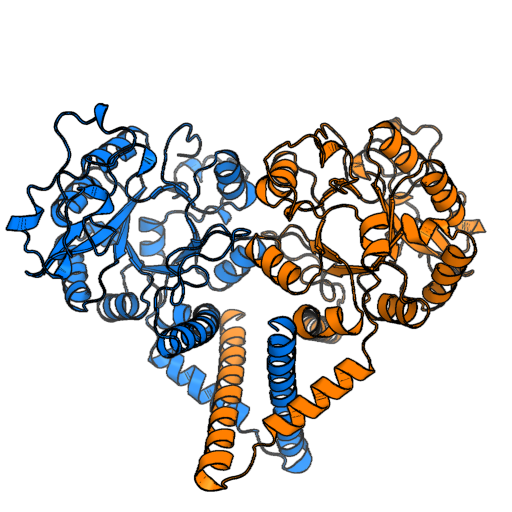 O O . ASP B 1 203 ? -3.18 -33.625 -10.836 1 97.94 203 ASP B O 1
ATOM 4588 N N . ILE B 1 204 ? -3.832 -31.516 -11.266 1 98.5 204 ILE B N 1
ATOM 4589 C CA . ILE B 1 204 ? -2.504 -30.969 -11 1 98.5 204 ILE B CA 1
ATOM 4590 C C . ILE B 1 204 ? -2.111 -31.25 -9.547 1 98.5 204 ILE B C 1
ATOM 4592 O O . ILE B 1 204 ? -0.926 -31.391 -9.234 1 98.5 204 ILE B O 1
ATOM 4596 N N . VAL B 1 205 ? -3.064 -31.391 -8.656 1 98.75 205 VAL B N 1
ATOM 4597 C CA . VAL B 1 205 ? -2.809 -31.609 -7.234 1 98.75 205 VAL B CA 1
ATOM 4598 C C . VAL B 1 205 ? -2.059 -32.938 -7.043 1 98.75 205 VAL B C 1
ATOM 4600 O O . VAL B 1 205 ? -0.986 -32.938 -6.438 1 98.75 205 VAL B O 1
ATOM 4603 N N . GLN B 1 206 ? -2.572 -33.969 -7.629 1 98.56 206 GLN B N 1
ATOM 4604 C CA . GLN B 1 206 ? -1.935 -35.281 -7.492 1 98.56 206 GLN B CA 1
ATOM 4605 C C . GLN B 1 206 ? -0.578 -35.312 -8.188 1 98.56 206 GLN B C 1
ATOM 4607 O O . GLN B 1 206 ? 0.362 -35.938 -7.707 1 98.56 206 GLN B O 1
ATOM 4612 N N . ILE B 1 207 ? -0.494 -34.656 -9.266 1 98.56 207 ILE B N 1
ATOM 4613 C CA . ILE B 1 207 ? 0.749 -34.594 -10.023 1 98.56 207 ILE B CA 1
ATOM 4614 C C . ILE B 1 207 ? 1.852 -33.969 -9.18 1 98.56 207 ILE B C 1
ATOM 4616 O O . ILE B 1 207 ? 2.965 -34.5 -9.109 1 98.56 207 ILE B O 1
ATOM 4620 N N . ILE B 1 208 ? 1.544 -32.875 -8.523 1 98.81 208 ILE B N 1
ATOM 4621 C CA . ILE B 1 208 ? 2.514 -32.219 -7.664 1 98.81 208 ILE B CA 1
ATOM 4622 C C . ILE B 1 208 ? 2.896 -33.125 -6.504 1 98.81 208 ILE B C 1
ATOM 4624 O O . ILE B 1 208 ? 4.078 -33.281 -6.184 1 98.81 208 ILE B O 1
ATOM 4628 N N . LEU B 1 209 ? 1.917 -33.781 -5.922 1 98.75 209 LEU B N 1
ATOM 4629 C CA . LEU B 1 209 ? 2.178 -34.688 -4.809 1 98.75 209 LEU B CA 1
ATOM 4630 C C . LEU B 1 209 ? 3.062 -35.844 -5.25 1 98.75 209 LEU B C 1
ATOM 4632 O O . LEU B 1 209 ? 3.979 -36.25 -4.531 1 98.75 209 LEU B O 1
ATOM 4636 N N . ASP B 1 210 ? 2.811 -36.344 -6.441 1 98.62 210 ASP B N 1
ATOM 4637 C CA . ASP B 1 210 ? 3.619 -37.406 -6.984 1 98.62 210 ASP B CA 1
ATOM 4638 C C . ASP B 1 210 ? 5.055 -36.969 -7.227 1 98.62 210 ASP B C 1
ATOM 4640 O O . ASP B 1 210 ? 6 -37.75 -7.035 1 98.62 210 ASP B O 1
ATOM 4644 N N . MET B 1 211 ? 5.234 -35.75 -7.695 1 98.69 211 MET B N 1
ATOM 4645 C CA . MET B 1 211 ? 6.578 -35.219 -7.902 1 98.69 211 MET B CA 1
ATOM 4646 C C . MET B 1 211 ? 7.34 -35.156 -6.582 1 98.69 211 MET B C 1
ATOM 4648 O O . MET B 1 211 ? 8.523 -35.5 -6.523 1 98.69 211 MET B O 1
ATOM 4652 N N . TYR B 1 212 ? 6.672 -34.688 -5.488 1 98.56 212 TYR B N 1
ATOM 4653 C CA . TYR B 1 212 ? 7.32 -34.594 -4.184 1 98.56 212 TYR B CA 1
ATOM 4654 C C . TYR B 1 212 ? 7.66 -36 -3.656 1 98.56 212 TYR B C 1
ATOM 4656 O O . TYR B 1 212 ? 8.648 -36.156 -2.941 1 98.56 212 TYR B O 1
ATOM 4664 N N . LYS B 1 213 ? 6.852 -36.969 -3.986 1 98.5 213 LYS B N 1
ATOM 4665 C CA . LYS B 1 213 ? 7.137 -38.375 -3.607 1 98.5 213 LYS B CA 1
ATOM 4666 C C . LYS B 1 213 ? 8.336 -38.906 -4.379 1 98.5 213 LYS B C 1
ATOM 4668 O O . LYS B 1 213 ? 9.219 -39.531 -3.795 1 98.5 213 LYS B O 1
ATOM 4673 N N . LYS B 1 214 ? 8.352 -38.594 -5.602 1 98.38 214 LYS B N 1
ATOM 4674 C CA . LYS B 1 214 ? 9.414 -39.094 -6.48 1 98.38 214 LYS B CA 1
ATOM 4675 C C . LYS B 1 214 ? 10.734 -38.406 -6.203 1 98.38 214 LYS B C 1
ATOM 4677 O O . LYS B 1 214 ? 11.797 -39.031 -6.277 1 98.38 214 LYS B O 1
ATOM 4682 N N . TYR B 1 215 ? 10.68 -37.094 -5.918 1 98.31 215 TYR B N 1
ATOM 4683 C CA . TYR B 1 215 ? 11.852 -36.281 -5.641 1 98.31 215 TYR B CA 1
ATOM 4684 C C . TYR B 1 215 ? 11.758 -35.656 -4.258 1 98.31 215 TYR B C 1
ATOM 4686 O O . TYR B 1 215 ? 11.484 -34.469 -4.137 1 98.31 215 TYR B O 1
ATOM 4694 N N . PRO B 1 216 ? 12.156 -36.312 -3.25 1 97.81 216 PRO B N 1
ATOM 4695 C CA . PRO B 1 216 ? 12 -35.812 -1.88 1 97.81 216 PRO B CA 1
ATOM 4696 C C . PRO B 1 216 ? 12.812 -34.531 -1.614 1 97.81 216 PRO B C 1
ATOM 4698 O O . PRO B 1 216 ? 12.5 -33.781 -0.693 1 97.81 216 PRO B O 1
ATOM 4701 N N . LYS B 1 217 ? 13.789 -34.312 -2.416 1 98.06 217 LYS B N 1
ATOM 4702 C CA . LYS B 1 217 ? 14.609 -33.125 -2.273 1 98.06 217 LYS B CA 1
ATOM 4703 C C . LYS B 1 217 ? 13.773 -31.859 -2.475 1 98.06 217 LYS B C 1
ATOM 4705 O O . LYS B 1 217 ? 14.188 -30.766 -2.092 1 98.06 217 LYS B O 1
ATOM 4710 N N . LEU B 1 218 ? 12.617 -32.031 -3.016 1 98.5 218 LEU B N 1
ATOM 4711 C CA . LEU B 1 218 ? 11.711 -30.906 -3.223 1 98.5 218 LEU B CA 1
ATOM 4712 C C . LEU B 1 218 ? 11.266 -30.312 -1.889 1 98.5 218 LEU B C 1
ATOM 4714 O O . LEU B 1 218 ? 10.992 -29.109 -1.8 1 98.5 218 LEU B O 1
ATOM 4718 N N . PHE B 1 219 ? 11.258 -31.078 -0.848 1 98.12 219 PHE B N 1
ATOM 4719 C CA . PHE B 1 219 ? 10.883 -30.578 0.466 1 98.12 219 PHE B CA 1
ATOM 4720 C C . PHE B 1 219 ? 11.922 -29.578 0.979 1 98.12 219 PHE B C 1
ATOM 4722 O O . PHE B 1 219 ? 11.633 -28.781 1.865 1 98.12 219 PHE B O 1
ATOM 4729 N N . GLU B 1 220 ? 13.07 -29.594 0.346 1 97.62 220 GLU B N 1
ATOM 4730 C CA . GLU B 1 220 ? 14.164 -28.719 0.763 1 97.62 220 GLU B CA 1
ATOM 4731 C C . GLU B 1 220 ? 14.383 -27.594 -0.248 1 97.62 220 GLU B C 1
ATOM 4733 O O . GLU B 1 220 ? 14.984 -26.578 0.079 1 97.62 220 GLU B O 1
ATOM 4738 N N . ARG B 1 221 ? 13.859 -27.844 -1.416 1 98.25 221 ARG B N 1
ATOM 4739 C CA . ARG B 1 221 ? 14.25 -26.922 -2.488 1 98.25 221 ARG B CA 1
ATOM 4740 C C . ARG B 1 221 ? 13.031 -26.344 -3.189 1 98.25 221 ARG B C 1
ATOM 4742 O O . ARG B 1 221 ? 13.141 -25.359 -3.932 1 98.25 221 ARG B O 1
ATOM 4749 N N . GLY B 1 222 ? 11.906 -26.859 -2.904 1 98.62 222 GLY B N 1
ATOM 4750 C CA . GLY B 1 222 ? 10.742 -26.484 -3.691 1 98.62 222 GLY B CA 1
ATOM 4751 C C . GLY B 1 222 ? 9.742 -25.656 -2.922 1 98.62 222 GLY B C 1
ATOM 4752 O O . GLY B 1 222 ? 9.516 -25.875 -1.729 1 98.62 222 GLY B O 1
ATOM 4753 N N . LEU B 1 223 ? 9.141 -24.672 -3.52 1 98.69 223 LEU B N 1
ATOM 4754 C CA . LEU B 1 223 ? 8.008 -23.859 -3.102 1 98.69 223 LEU B CA 1
ATOM 4755 C C . LEU B 1 223 ? 6.883 -23.922 -4.133 1 98.69 223 LEU B C 1
ATOM 4757 O O . LEU B 1 223 ? 7.117 -23.703 -5.324 1 98.69 223 LEU B O 1
ATOM 4761 N N . VAL B 1 224 ? 5.719 -24.328 -3.717 1 98.94 224 VAL B N 1
ATOM 4762 C CA . VAL B 1 224 ? 4.586 -24.391 -4.637 1 98.94 224 VAL B CA 1
ATOM 4763 C C . VAL B 1 224 ? 3.76 -23.109 -4.523 1 98.94 224 VAL B C 1
ATOM 4765 O O . VAL B 1 224 ? 3.404 -22.688 -3.422 1 98.94 224 VAL B O 1
ATOM 4768 N N . SER B 1 225 ? 3.5 -22.5 -5.648 1 98.88 225 SER B N 1
ATOM 4769 C CA . SER B 1 225 ? 2.783 -21.219 -5.684 1 98.88 225 SER B CA 1
ATOM 4770 C C . SER B 1 225 ? 1.647 -21.266 -6.699 1 98.88 225 SER B C 1
ATOM 4772 O O . SER B 1 225 ? 1.689 -22.031 -7.66 1 98.88 225 SER B O 1
ATOM 4774 N N . SER B 1 226 ? 0.623 -20.469 -6.484 1 98.81 226 SER B N 1
ATOM 4775 C CA . SER B 1 226 ? -0.483 -20.328 -7.426 1 98.81 226 SER B CA 1
ATOM 4776 C C . SER B 1 226 ? -1.3 -19.078 -7.129 1 98.81 226 SER B C 1
ATOM 4778 O O . SER B 1 226 ? -1.284 -18.562 -6.008 1 98.81 226 SER B O 1
ATOM 4780 N N . PHE B 1 227 ? -1.991 -18.594 -8.102 1 98.25 227 PHE B N 1
ATOM 4781 C CA . PHE B 1 227 ? -3.014 -17.578 -7.895 1 98.25 227 PHE B CA 1
ATOM 4782 C C . PHE B 1 227 ? -4.301 -18.188 -7.367 1 98.25 227 PHE B C 1
ATOM 4784 O O . PHE B 1 227 ? -5.18 -17.484 -6.871 1 98.25 227 PHE B O 1
ATOM 4791 N N . ASN B 1 228 ? -4.426 -19.484 -7.523 1 97.94 228 ASN B N 1
ATOM 4792 C CA . ASN B 1 228 ? -5.617 -20.219 -7.098 1 97.94 228 ASN B CA 1
ATOM 4793 C C . ASN B 1 228 ? -5.445 -20.812 -5.703 1 97.94 228 ASN B C 1
ATOM 4795 O O . ASN B 1 228 ? -4.766 -21.812 -5.531 1 97.94 228 ASN B O 1
ATOM 4799 N N . PRO B 1 229 ? -6.105 -20.234 -4.723 1 98.31 229 PRO B N 1
ATOM 4800 C CA . PRO B 1 229 ? -5.902 -20.688 -3.348 1 98.31 229 PRO B CA 1
ATOM 4801 C C . PRO B 1 229 ? -6.426 -22.109 -3.117 1 98.31 229 PRO B C 1
ATOM 4803 O O . PRO B 1 229 ? -5.938 -22.812 -2.23 1 98.31 229 PRO B O 1
ATOM 4806 N N . ILE B 1 230 ? -7.359 -22.531 -3.914 1 98.44 230 ILE B N 1
ATOM 4807 C CA . ILE B 1 230 ? -7.961 -23.844 -3.725 1 98.44 230 ILE B CA 1
ATOM 4808 C C . ILE B 1 230 ? -6.938 -24.938 -4.047 1 98.44 230 ILE B C 1
ATOM 4810 O O . ILE B 1 230 ? -6.832 -25.938 -3.328 1 98.44 230 ILE B O 1
ATOM 4814 N N . ILE B 1 231 ? -6.141 -24.688 -5.066 1 98.62 231 ILE B N 1
ATOM 4815 C CA . ILE B 1 231 ? -5.125 -25.656 -5.484 1 98.62 231 ILE B CA 1
ATOM 4816 C C . ILE B 1 231 ? -4.082 -25.812 -4.387 1 98.62 231 ILE B C 1
ATOM 4818 O O . ILE B 1 231 ? -3.734 -26.938 -4.012 1 98.62 231 ILE B O 1
ATOM 4822 N N . ILE B 1 232 ? -3.623 -24.734 -3.828 1 98.81 232 ILE B N 1
ATOM 4823 C CA . ILE B 1 232 ? -2.607 -24.781 -2.781 1 98.81 232 ILE B CA 1
ATOM 4824 C C . ILE B 1 232 ? -3.182 -25.453 -1.535 1 98.81 232 ILE B C 1
ATOM 4826 O O . ILE B 1 232 ? -2.514 -26.266 -0.897 1 98.81 232 ILE B O 1
ATOM 4830 N N . TYR B 1 233 ? -4.406 -25.141 -1.199 1 98.75 233 TYR B N 1
ATOM 4831 C CA . TYR B 1 233 ? -5.059 -25.734 -0.039 1 98.75 233 TYR B CA 1
ATOM 4832 C C . TYR B 1 233 ? -5.133 -27.25 -0.172 1 98.75 233 TYR B C 1
ATOM 4834 O O . TYR B 1 233 ? -4.812 -27.969 0.77 1 98.75 233 TYR B O 1
ATOM 4842 N N . MET B 1 234 ? -5.523 -27.672 -1.35 1 98.75 234 MET B N 1
ATOM 4843 C CA . MET B 1 234 ? -5.695 -29.109 -1.577 1 98.75 234 MET B CA 1
ATOM 4844 C C . MET B 1 234 ? -4.355 -29.828 -1.514 1 98.75 234 MET B C 1
ATOM 4846 O O . MET B 1 234 ? -4.277 -30.953 -1.01 1 98.75 234 MET B O 1
ATOM 4850 N N . ILE B 1 235 ? -3.354 -29.203 -2.018 1 98.81 235 ILE B N 1
ATOM 4851 C CA . ILE B 1 235 ? -2.02 -29.797 -1.968 1 98.81 235 ILE B CA 1
ATOM 4852 C C . ILE B 1 235 ? -1.553 -29.906 -0.518 1 98.81 235 ILE B C 1
ATOM 4854 O O . ILE B 1 235 ? -1.126 -30.969 -0.07 1 98.81 235 ILE B O 1
ATOM 4858 N N . ARG B 1 236 ? -1.753 -28.906 0.224 1 98.75 236 ARG B N 1
ATOM 4859 C CA . ARG B 1 236 ? -1.227 -28.859 1.585 1 98.75 236 ARG B CA 1
ATOM 4860 C C . ARG B 1 236 ? -2.066 -29.719 2.525 1 98.75 236 ARG B C 1
ATOM 4862 O O . ARG B 1 236 ? -1.548 -30.281 3.488 1 98.75 236 ARG B O 1
ATOM 4869 N N . LYS B 1 237 ? -3.32 -29.734 2.258 1 98.31 237 LYS B N 1
ATOM 4870 C CA . LYS B 1 237 ? -4.172 -30.609 3.068 1 98.31 237 LYS B CA 1
ATOM 4871 C C . LYS B 1 237 ? -3.666 -32.031 3.041 1 98.31 237 LYS B C 1
ATOM 4873 O O . LYS B 1 237 ? -3.727 -32.75 4.055 1 98.31 237 LYS B O 1
ATOM 4878 N N . LYS B 1 238 ? -3.109 -32.438 1.95 1 98.44 238 LYS B N 1
ATOM 4879 C CA . LYS B 1 238 ? -2.613 -33.781 1.775 1 98.44 238 LYS B CA 1
ATOM 4880 C C . LYS B 1 238 ? -1.162 -33.906 2.232 1 98.44 238 LYS B C 1
ATOM 4882 O O . LYS B 1 238 ? -0.73 -34.969 2.674 1 98.44 238 LYS B O 1
ATOM 4887 N N . GLU B 1 239 ? -0.382 -32.844 2.078 1 98.5 239 GLU B N 1
ATOM 4888 C CA . GLU B 1 239 ? 1.021 -32.844 2.484 1 98.5 239 GLU B CA 1
ATOM 4889 C C . GLU B 1 239 ? 1.402 -31.5 3.105 1 98.5 239 GLU B C 1
ATOM 4891 O O . GLU B 1 239 ? 1.977 -30.641 2.434 1 98.5 239 GLU B O 1
ATOM 4896 N N . PRO B 1 240 ? 1.16 -31.312 4.332 1 98.06 240 PRO B N 1
ATOM 4897 C CA . PRO B 1 240 ? 1.322 -30.016 5.008 1 98.06 240 PRO B CA 1
ATOM 4898 C C . PRO B 1 240 ? 2.783 -29.578 5.098 1 98.06 240 PRO B C 1
ATOM 4900 O O . PRO B 1 240 ? 3.064 -28.406 5.387 1 98.06 240 PRO B O 1
ATOM 4903 N N . ARG B 1 241 ? 3.754 -30.5 4.816 1 97.62 241 ARG B N 1
ATOM 4904 C CA . ARG B 1 241 ? 5.172 -30.172 4.883 1 97.62 241 ARG B CA 1
ATOM 4905 C C . ARG B 1 241 ? 5.582 -29.312 3.689 1 97.62 241 ARG B C 1
ATOM 4907 O O . ARG B 1 241 ? 6.656 -28.703 3.695 1 97.62 241 ARG B O 1
ATOM 4914 N N . ILE B 1 242 ? 4.777 -29.172 2.689 1 98.81 242 ILE B N 1
ATOM 4915 C CA . ILE B 1 242 ? 5.113 -28.422 1.476 1 98.81 242 ILE B CA 1
ATOM 4916 C C . ILE B 1 242 ? 5.066 -26.922 1.753 1 98.81 242 ILE B C 1
ATOM 4918 O O . ILE B 1 242 ? 4.055 -26.406 2.223 1 98.81 242 ILE B O 1
ATOM 4922 N N . VAL B 1 243 ? 6.211 -26.281 1.503 1 98.81 243 VAL B N 1
ATOM 4923 C CA . VAL B 1 243 ? 6.266 -24.828 1.566 1 98.81 243 VAL B CA 1
ATOM 4924 C C . VAL B 1 243 ? 5.504 -24.234 0.385 1 98.81 243 VAL B C 1
ATOM 4926 O O . VAL B 1 243 ? 5.715 -24.625 -0.763 1 98.81 243 VAL B O 1
ATOM 4929 N N . SER B 1 244 ? 4.539 -23.328 0.683 1 98.81 244 SER B N 1
ATOM 4930 C CA . SER B 1 244 ? 3.682 -22.828 -0.388 1 98.81 244 SER B CA 1
ATOM 4931 C C . SER B 1 244 ? 3.506 -21.312 -0.304 1 98.81 244 SER B C 1
ATOM 4933 O O . SER B 1 244 ? 3.832 -20.703 0.714 1 98.81 244 SER B O 1
ATOM 4935 N N . SER B 1 245 ? 3.113 -20.75 -1.395 1 98.81 245 SER B N 1
ATOM 4936 C CA . SER B 1 245 ? 2.807 -19.328 -1.497 1 98.81 245 SER B CA 1
ATOM 4937 C C . SER B 1 245 ? 1.576 -19.078 -2.367 1 98.81 245 SER B C 1
ATOM 4939 O O . SER B 1 245 ? 1.16 -19.969 -3.119 1 98.81 245 SER B O 1
ATOM 4941 N N . LEU B 1 246 ? 0.962 -17.969 -2.16 1 98.81 246 LEU B N 1
ATOM 4942 C CA . LEU B 1 246 ? -0.041 -17.438 -3.074 1 98.81 246 LEU B CA 1
ATOM 4943 C C . LEU B 1 246 ? 0.493 -16.219 -3.811 1 98.81 246 LEU B C 1
ATOM 4945 O O . LEU B 1 246 ? 1.296 -15.461 -3.264 1 98.81 246 LEU B O 1
ATOM 4949 N N . ALA B 1 247 ? 0.132 -16.141 -5.008 1 98.62 247 ALA B N 1
ATOM 4950 C CA . ALA B 1 247 ? 0.399 -14.93 -5.781 1 98.62 247 ALA B CA 1
ATOM 4951 C C . ALA B 1 247 ? -0.846 -14.055 -5.879 1 98.62 247 ALA B C 1
ATOM 4953 O O . ALA B 1 247 ? -1.97 -14.555 -5.891 1 98.62 247 ALA B O 1
ATOM 4954 N N . TRP B 1 248 ? -0.617 -12.773 -5.902 1 98.38 248 TRP B N 1
ATOM 4955 C CA . TRP B 1 248 ? -1.772 -11.883 -5.984 1 98.38 248 TRP B CA 1
ATOM 4956 C C . TRP B 1 248 ? -1.405 -10.578 -6.68 1 98.38 248 TRP B C 1
ATOM 4958 O O . TRP B 1 248 ? -0.29 -10.078 -6.523 1 98.38 248 TRP B O 1
ATOM 4968 N N . ARG B 1 249 ? -2.301 -10.062 -7.438 1 97.88 249 ARG B N 1
ATOM 4969 C CA . ARG B 1 249 ? -2.266 -8.742 -8.047 1 97.88 249 ARG B CA 1
ATOM 4970 C C . ARG B 1 249 ? -3.658 -8.117 -8.094 1 97.88 249 ARG B C 1
ATOM 4972 O O . ARG B 1 249 ? -4.664 -8.828 -8.023 1 97.88 249 ARG B O 1
ATOM 4979 N N . PRO B 1 250 ? -3.705 -6.785 -8.227 1 96.62 250 PRO B N 1
ATOM 4980 C CA . PRO B 1 250 ? -5.012 -6.164 -8.445 1 96.62 250 PRO B CA 1
ATOM 4981 C C . PRO B 1 250 ? -5.648 -6.578 -9.773 1 96.62 250 PRO B C 1
ATOM 4983 O O . PRO B 1 250 ? -4.938 -6.84 -10.75 1 96.62 250 PRO B O 1
ATOM 4986 N N . TYR B 1 251 ? -7.012 -6.738 -9.773 1 96.5 251 TYR B N 1
ATOM 4987 C CA . TYR B 1 251 ? -7.828 -6.941 -10.961 1 96.5 251 TYR B CA 1
ATOM 4988 C C . TYR B 1 251 ? -7.484 -8.258 -11.648 1 96.5 251 TYR B C 1
ATOM 4990 O O . TYR B 1 251 ? -7.496 -8.352 -12.875 1 96.5 251 TYR B O 1
ATOM 4998 N N . TYR B 1 252 ? -7.059 -9.227 -10.891 1 96.12 252 TYR B N 1
ATOM 4999 C CA . TYR B 1 252 ? -6.684 -10.516 -11.453 1 96.12 252 TYR B CA 1
ATOM 5000 C C . TYR B 1 252 ? -7.871 -11.18 -12.141 1 96.12 252 TYR B C 1
ATOM 5002 O O . TYR B 1 252 ? -7.734 -11.734 -13.234 1 96.12 252 TYR B O 1
ATOM 5010 N N . PHE B 1 253 ? -9.078 -11.062 -11.562 1 96.81 253 PHE B N 1
ATOM 5011 C CA . PHE B 1 253 ? -10.242 -11.781 -12.078 1 96.81 253 PHE B CA 1
ATOM 5012 C C . PHE B 1 253 ? -10.875 -11.016 -13.234 1 96.81 253 PHE B C 1
ATOM 5014 O O . PHE B 1 253 ? -11.477 -11.617 -14.125 1 96.81 253 PHE B O 1
ATOM 5021 N N . SER B 1 254 ? -10.711 -9.703 -13.273 1 96.75 254 SER B N 1
ATOM 5022 C CA . SER B 1 254 ? -11.5 -8.906 -14.203 1 96.75 254 SER B CA 1
ATOM 5023 C C . SER B 1 254 ? -10.672 -8.477 -15.406 1 96.75 254 SER B C 1
ATOM 5025 O O . SER B 1 254 ? -11.219 -8.195 -16.469 1 96.75 254 SER B O 1
ATOM 5027 N N . ARG B 1 255 ? -9.32 -8.445 -15.172 1 96.94 255 ARG B N 1
ATOM 5028 C CA . ARG B 1 255 ? -8.484 -7.906 -16.234 1 96.94 255 ARG B CA 1
ATOM 5029 C C . ARG B 1 255 ? -7.367 -8.883 -16.609 1 96.94 255 ARG B C 1
ATOM 5031 O O . ARG B 1 255 ? -6.957 -9.703 -15.781 1 96.94 255 ARG B O 1
ATOM 5038 N N . VAL B 1 256 ? -6.785 -8.695 -17.781 1 94.5 256 VAL B N 1
ATOM 5039 C CA . VAL B 1 256 ? -5.805 -9.625 -18.344 1 94.5 256 VAL B CA 1
ATOM 5040 C C . VAL B 1 256 ? -4.434 -9.359 -17.719 1 94.5 256 VAL B C 1
ATOM 5042 O O . VAL B 1 256 ? -3.666 -10.297 -17.484 1 94.5 256 VAL B O 1
ATOM 5045 N N . SER B 1 257 ? -4.129 -8.164 -17.469 1 93.88 257 SER B N 1
ATOM 5046 C CA . SER B 1 257 ? -2.855 -7.758 -16.875 1 93.88 257 SER B CA 1
ATOM 5047 C C . SER B 1 257 ? -3.027 -6.555 -15.961 1 93.88 257 SER B C 1
ATOM 5049 O O . SER B 1 257 ? -4.125 -5.996 -15.859 1 93.88 257 SER B O 1
ATOM 5051 N N . TYR B 1 258 ? -2.027 -6.273 -15.305 1 95.69 258 TYR B N 1
ATOM 5052 C CA . TYR B 1 258 ? -2.053 -5.133 -14.391 1 95.69 258 TYR B CA 1
ATOM 5053 C C . TYR B 1 258 ? -0.705 -4.422 -14.375 1 95.69 258 TYR B C 1
ATOM 5055 O O . TYR B 1 258 ? 0.343 -5.066 -14.281 1 95.69 258 TYR B O 1
ATOM 5063 N N . THR B 1 259 ? -0.707 -3.174 -14.508 1 93.06 259 THR B N 1
ATOM 5064 C CA . THR B 1 259 ? 0.404 -2.252 -14.297 1 93.06 259 THR B CA 1
ATOM 5065 C C . THR B 1 259 ? -0.071 -0.986 -13.594 1 93.06 259 THR B C 1
ATOM 5067 O O . THR B 1 259 ? -0.97 -0.297 -14.078 1 93.06 259 THR B O 1
ATOM 5070 N N . GLY B 1 260 ? 0.556 -0.752 -12.523 1 91.88 260 GLY B N 1
ATOM 5071 C CA . GLY B 1 260 ? 0.167 0.44 -11.781 1 91.88 260 GLY B CA 1
ATOM 5072 C C . GLY B 1 260 ? 0.377 1.722 -12.57 1 91.88 260 GLY B C 1
ATOM 5073 O O . GLY B 1 260 ? 1.333 1.834 -13.336 1 91.88 260 GLY B O 1
ATOM 5074 N N . LEU B 1 261 ? -0.514 2.707 -12.406 1 91.19 261 LEU B N 1
ATOM 5075 C CA . LEU B 1 261 ? -0.41 4.062 -12.93 1 91.19 261 LEU B CA 1
ATOM 5076 C C . LEU B 1 261 ? -0.59 4.078 -14.438 1 91.19 261 LEU B C 1
ATOM 5078 O O . LEU B 1 261 ? -0.216 5.047 -15.109 1 91.19 261 LEU B O 1
ATOM 5082 N N . VAL B 1 262 ? -1.024 2.918 -14.938 1 87.81 262 VAL B N 1
ATOM 5083 C CA . VAL B 1 262 ? -1.372 2.816 -16.344 1 87.81 262 VAL B CA 1
ATOM 5084 C C . VAL B 1 262 ? -2.852 2.463 -16.5 1 87.81 262 VAL B C 1
ATOM 5086 O O . VAL B 1 262 ? -3.459 1.917 -15.57 1 87.81 262 VAL B O 1
ATOM 5089 N N . ALA B 1 263 ? -3.355 2.777 -17.578 1 85.31 263 ALA B N 1
ATOM 5090 C CA . ALA B 1 263 ? -4.758 2.48 -17.844 1 85.31 263 ALA B CA 1
ATOM 5091 C C . ALA B 1 263 ? -5.035 0.984 -17.734 1 85.31 263 ALA B C 1
ATOM 5093 O O . ALA B 1 263 ? -4.152 0.163 -18 1 85.31 263 ALA B O 1
ATOM 5094 N N . PRO B 1 264 ? -6.242 0.693 -17.344 1 87.31 264 PRO B N 1
ATOM 5095 C CA . PRO B 1 264 ? -6.586 -0.722 -17.203 1 87.31 264 PRO B CA 1
ATOM 5096 C C . PRO B 1 264 ? -6.441 -1.511 -18.5 1 87.31 264 PRO B C 1
ATOM 5098 O O . PRO B 1 264 ? -6.73 -0.988 -19.578 1 87.31 264 PRO B O 1
ATOM 5101 N N . SER B 1 265 ? -5.992 -2.689 -18.281 1 92.62 265 SER B N 1
ATOM 5102 C CA . SER B 1 265 ? -5.875 -3.586 -19.422 1 92.62 265 SER B CA 1
ATOM 5103 C C . SER B 1 265 ? -7.242 -4.094 -19.875 1 92.62 265 SER B C 1
ATOM 5105 O O . SER B 1 265 ? -8.266 -3.713 -19.297 1 92.62 265 SER B O 1
ATOM 5107 N N . ALA B 1 266 ? -7.219 -4.891 -20.922 1 93.62 266 ALA B N 1
ATOM 5108 C CA . ALA B 1 266 ? -8.461 -5.434 -21.453 1 93.62 266 ALA B CA 1
ATOM 5109 C C . ALA B 1 266 ? -9.18 -6.293 -20.422 1 93.62 266 ALA B C 1
ATOM 5111 O O . ALA B 1 266 ? -8.539 -6.969 -19.609 1 93.62 266 ALA B O 1
ATOM 5112 N N . ALA B 1 267 ? -10.531 -6.215 -20.5 1 95.88 267 ALA B N 1
ATOM 5113 C CA . ALA B 1 267 ? -11.336 -7.059 -19.625 1 95.88 267 ALA B CA 1
ATOM 5114 C C . ALA B 1 267 ? -11.211 -8.531 -20.016 1 95.88 267 ALA B C 1
ATOM 5116 O O . ALA B 1 267 ? -11.133 -8.859 -21.203 1 95.88 267 ALA B O 1
ATOM 5117 N N . ARG B 1 268 ? -11.266 -9.398 -19.016 1 95.31 268 ARG B N 1
ATOM 5118 C CA . ARG B 1 268 ? -11.195 -10.828 -19.297 1 95.31 268 ARG B CA 1
ATOM 5119 C C . ARG B 1 268 ? -12.484 -11.32 -19.938 1 95.31 268 ARG B C 1
ATOM 5121 O O . ARG B 1 268 ? -12.469 -12.273 -20.734 1 95.31 268 ARG B O 1
ATOM 5128 N N . PHE B 1 269 ? -13.586 -10.602 -19.531 1 96.56 269 PHE B N 1
ATOM 5129 C CA . PHE B 1 269 ? -14.891 -11.016 -20.031 1 96.56 269 PHE B CA 1
ATOM 5130 C C . PHE B 1 269 ? -15.555 -9.898 -20.828 1 96.56 269 PHE B C 1
ATOM 5132 O O . PHE B 1 269 ? -15.625 -8.758 -20.359 1 96.56 269 PHE B O 1
ATOM 5139 N N . HIS B 1 270 ? -16.078 -10.219 -21.938 1 95.44 270 HIS B N 1
ATOM 5140 C CA . HIS B 1 270 ? -16.812 -9.25 -22.766 1 95.44 270 HIS B CA 1
ATOM 5141 C C . HIS B 1 270 ? -18.25 -9.109 -22.297 1 95.44 270 HIS B C 1
ATOM 5143 O O . HIS B 1 270 ? -18.844 -8.031 -22.406 1 95.44 270 HIS B O 1
ATOM 5149 N N . ASN B 1 271 ? -18.75 -10.195 -21.812 1 97.06 271 ASN B N 1
ATOM 5150 C CA . ASN B 1 271 ? -20.094 -10.164 -21.234 1 97.06 271 ASN B CA 1
ATOM 5151 C C . ASN B 1 271 ? -20.156 -9.289 -19.984 1 97.06 271 ASN B C 1
ATOM 5153 O O . ASN B 1 271 ? -19.438 -9.539 -19.016 1 97.06 271 ASN B O 1
ATOM 5157 N N . PRO B 1 272 ? -21 -8.336 -20.062 1 96 272 PRO B N 1
ATOM 5158 C CA . PRO B 1 272 ? -21.031 -7.391 -18.953 1 96 272 PRO B CA 1
ATOM 5159 C C . PRO B 1 272 ? -21.406 -8.047 -17.625 1 96 272 PRO B C 1
ATOM 5161 O O . PRO B 1 272 ? -20.922 -7.629 -16.562 1 96 272 PRO B O 1
ATOM 5164 N N . PHE B 1 273 ? -22.203 -9.016 -17.656 1 97.25 273 PHE B N 1
ATOM 5165 C CA . PHE B 1 273 ? -22.594 -9.695 -16.422 1 97.25 273 PHE B CA 1
ATOM 5166 C C . PHE B 1 273 ? -21.453 -10.523 -15.859 1 97.25 273 PHE B C 1
ATOM 5168 O O . PHE B 1 273 ? -21.219 -10.539 -14.648 1 97.25 273 PHE B O 1
ATOM 5175 N N . LYS B 1 274 ? -20.703 -11.172 -16.688 1 97.38 274 LYS B N 1
ATOM 5176 C CA . LYS B 1 274 ? -19.531 -11.938 -16.266 1 97.38 274 LYS B CA 1
ATOM 5177 C C . LYS B 1 274 ? -18.438 -11.008 -15.734 1 97.38 274 LYS B C 1
ATOM 5179 O O . LYS B 1 274 ? -17.766 -11.336 -14.766 1 97.38 274 LYS B O 1
ATOM 5184 N N . HIS B 1 275 ? -18.359 -9.906 -16.438 1 97.12 275 HIS B N 1
ATOM 5185 C CA . HIS B 1 275 ? -17.375 -8.922 -16 1 97.12 275 HIS B CA 1
ATOM 5186 C C . HIS B 1 275 ? -17.719 -8.375 -14.625 1 97.12 275 HIS B C 1
ATOM 5188 O O . HIS B 1 275 ? -16.844 -8.266 -13.766 1 97.12 275 HIS B O 1
ATOM 5194 N N . LEU B 1 276 ? -18.984 -8.102 -14.43 1 96.19 276 LEU B N 1
ATOM 5195 C CA . LEU B 1 276 ? -19.422 -7.594 -13.133 1 96.19 276 LEU B CA 1
ATOM 5196 C C . LEU B 1 276 ? -19.188 -8.633 -12.039 1 96.19 276 LEU B C 1
ATOM 5198 O O . LEU B 1 276 ? -18.75 -8.297 -10.945 1 96.19 276 LEU B O 1
ATOM 5202 N N . ALA B 1 277 ? -19.484 -9.828 -12.375 1 97.38 277 ALA B N 1
ATOM 5203 C CA . ALA B 1 277 ? -19.266 -10.914 -11.43 1 97.38 277 ALA B CA 1
ATOM 5204 C C . ALA B 1 277 ? -17.781 -11.031 -11.07 1 97.38 277 ALA B C 1
ATOM 5206 O O . ALA B 1 277 ? -17.438 -11.242 -9.906 1 97.38 277 ALA B O 1
ATOM 5207 N N . ALA B 1 278 ? -16.953 -10.875 -12.047 1 97.69 278 ALA B N 1
ATOM 5208 C CA . ALA B 1 278 ? -15.5 -10.922 -11.828 1 97.69 278 ALA B CA 1
ATOM 5209 C C . ALA B 1 278 ? -15.047 -9.773 -10.922 1 97.69 278 ALA B C 1
ATOM 5211 O O . ALA B 1 278 ? -14.203 -9.969 -10.047 1 97.69 278 ALA B O 1
ATOM 5212 N N . CYS B 1 279 ? -15.633 -8.664 -11.109 1 96 279 CYS B N 1
ATOM 5213 C CA . CYS B 1 279 ? -15.305 -7.496 -10.297 1 96 279 CYS B CA 1
ATOM 5214 C C . CYS B 1 279 ? -15.703 -7.711 -8.844 1 96 279 CYS B C 1
ATOM 5216 O O . CYS B 1 279 ? -14.938 -7.383 -7.93 1 96 279 CYS B O 1
ATOM 5218 N N . VAL B 1 280 ? -16.844 -8.297 -8.641 1 95.12 280 VAL B N 1
ATOM 5219 C CA . VAL B 1 280 ? -17.344 -8.57 -7.293 1 95.12 280 VAL B CA 1
ATOM 5220 C C . VAL B 1 280 ? -16.438 -9.602 -6.617 1 95.12 280 VAL B C 1
ATOM 5222 O O . VAL B 1 280 ? -16.047 -9.438 -5.461 1 95.12 280 VAL B O 1
ATOM 5225 N N . LEU B 1 281 ? -16.094 -10.609 -7.398 1 97 281 LEU B N 1
ATOM 5226 C CA . LEU B 1 281 ? -15.227 -11.656 -6.875 1 97 281 LEU B CA 1
ATOM 5227 C C . LEU B 1 281 ? -13.867 -11.086 -6.484 1 97 281 LEU B C 1
ATOM 5229 O O . LEU B 1 281 ? -13.266 -11.516 -5.492 1 97 281 LEU B O 1
ATOM 5233 N N . GLU B 1 282 ? -13.461 -10.156 -7.246 1 96.12 282 GLU B N 1
ATOM 5234 C CA . GLU B 1 282 ? -12.195 -9.477 -6.992 1 96.12 282 GLU B CA 1
ATOM 5235 C C . GLU B 1 282 ? -12.203 -8.781 -5.637 1 96.12 282 GLU B C 1
ATOM 5237 O O . GLU B 1 282 ? -11.266 -8.938 -4.848 1 96.12 282 GLU B O 1
ATOM 5242 N N . ILE B 1 283 ? -13.203 -8.086 -5.355 1 94.69 283 ILE B N 1
ATOM 5243 C CA . ILE B 1 283 ? -13.336 -7.336 -4.117 1 94.69 283 ILE B CA 1
ATOM 5244 C C . ILE B 1 283 ? -13.422 -8.297 -2.934 1 94.69 283 ILE B C 1
ATOM 5246 O O . ILE B 1 283 ? -12.727 -8.117 -1.929 1 94.69 283 ILE B O 1
ATOM 5250 N N . LEU B 1 284 ? -14.164 -9.32 -3.098 1 95.94 284 LEU B N 1
ATOM 5251 C CA . LEU B 1 284 ? -14.359 -10.312 -2.043 1 95.94 284 LEU B CA 1
ATOM 5252 C C . LEU B 1 284 ? -13.062 -11.055 -1.742 1 95.94 284 LEU B C 1
ATOM 5254 O O . LEU B 1 284 ? -12.688 -11.203 -0.579 1 95.94 284 LEU B O 1
ATOM 5258 N N . TYR B 1 285 ? -12.391 -11.453 -2.791 1 97.81 285 TYR B N 1
ATOM 5259 C CA . TYR B 1 285 ? -11.18 -12.25 -2.598 1 97.81 285 TYR B CA 1
ATOM 5260 C C . TYR B 1 285 ? -10.078 -11.414 -1.97 1 97.81 285 TYR B C 1
ATOM 5262 O O . TYR B 1 285 ? -9.344 -11.898 -1.097 1 97.81 285 TYR B O 1
ATOM 5270 N N . GLU B 1 286 ? -9.938 -10.211 -2.453 1 96.69 286 GLU B N 1
ATOM 5271 C CA . GLU B 1 286 ? -8.938 -9.336 -1.854 1 96.69 286 GLU B CA 1
ATOM 5272 C C . GLU B 1 286 ? -9.172 -9.172 -0.354 1 96.69 286 GLU B C 1
ATOM 5274 O O . GLU B 1 286 ? -8.227 -9.211 0.436 1 96.69 286 GLU B O 1
ATOM 5279 N N . TRP B 1 287 ? -10.414 -9.055 0.028 1 96.44 287 TRP B N 1
ATOM 5280 C CA . TRP B 1 287 ? -10.797 -8.922 1.431 1 96.44 287 TRP B CA 1
ATOM 5281 C C . TRP B 1 287 ? -10.508 -10.203 2.197 1 96.44 287 TRP B C 1
ATOM 5283 O O . TRP B 1 287 ? -10.016 -10.164 3.324 1 96.44 287 TRP B O 1
ATOM 5293 N N . LEU B 1 288 ? -10.688 -11.312 1.623 1 97.69 288 LEU B N 1
ATOM 5294 C CA . LEU B 1 288 ? -10.562 -12.609 2.273 1 97.69 288 LEU B CA 1
ATOM 5295 C C . LEU B 1 288 ? -9.102 -13.039 2.359 1 97.69 288 LEU B C 1
ATOM 5297 O O . LEU B 1 288 ? -8.703 -13.719 3.307 1 97.69 288 LEU B O 1
ATOM 5301 N N . LEU B 1 289 ? -8.336 -12.633 1.372 1 98.25 289 LEU B N 1
ATOM 5302 C CA . LEU B 1 289 ? -6.973 -13.125 1.226 1 98.25 289 LEU B CA 1
ATOM 5303 C C . LEU B 1 289 ? -6.152 -12.82 2.475 1 98.25 289 LEU B C 1
ATOM 5305 O O . LEU B 1 289 ? -5.621 -13.734 3.109 1 98.25 289 LEU B O 1
ATOM 5309 N N . SER B 1 290 ? -6.176 -11.531 2.908 1 96.44 290 SER B N 1
ATOM 5310 C CA . SER B 1 290 ? -5.316 -11.117 4.012 1 96.44 290 SER B CA 1
ATOM 5311 C C . SER B 1 290 ? -5.988 -11.359 5.359 1 96.44 290 SER B C 1
ATOM 5313 O O . SER B 1 290 ? -5.367 -11.188 6.41 1 96.44 290 SER B O 1
ATOM 5315 N N . ARG B 1 291 ? -7.246 -11.812 5.363 1 97 291 ARG B N 1
ATOM 5316 C CA . ARG B 1 291 ? -7.949 -11.953 6.633 1 97 291 ARG B CA 1
ATOM 5317 C C . ARG B 1 291 ? -8.133 -13.422 7 1 97 291 ARG B C 1
ATOM 5319 O O . ARG B 1 291 ? -8.078 -13.781 8.18 1 97 291 ARG B O 1
ATOM 5326 N N . PHE B 1 292 ? -8.281 -14.242 5.918 1 97.62 292 PHE B N 1
ATOM 5327 C CA . PHE B 1 292 ? -8.648 -15.609 6.262 1 97.62 292 PHE B CA 1
ATOM 5328 C C . PHE B 1 292 ? -7.887 -16.609 5.398 1 97.62 292 PHE B C 1
ATOM 5330 O O . PHE B 1 292 ? -7.383 -17.609 5.906 1 97.62 292 PHE B O 1
ATOM 5337 N N . VAL B 1 293 ? -7.75 -16.359 4.09 1 98.38 293 VAL B N 1
ATOM 5338 C CA . VAL B 1 293 ? -7.273 -17.344 3.127 1 98.38 293 VAL B CA 1
ATOM 5339 C C . VAL B 1 293 ? -5.844 -17.75 3.469 1 98.38 293 VAL B C 1
ATOM 5341 O O . VAL B 1 293 ? -5.523 -18.953 3.514 1 98.38 293 VAL B O 1
ATOM 5344 N N . TYR B 1 294 ? -5.004 -16.781 3.715 1 98.06 294 TYR B N 1
ATOM 5345 C CA . TYR B 1 294 ? -3.621 -17.094 4.043 1 98.06 294 TYR B CA 1
ATOM 5346 C C . TYR B 1 294 ? -3.543 -18 5.266 1 98.06 294 TYR B C 1
ATOM 5348 O O . TYR B 1 294 ? -2.713 -18.906 5.324 1 98.06 294 TYR B O 1
ATOM 5356 N N . TYR B 1 295 ? -4.422 -17.781 6.254 1 97.31 295 TYR B N 1
ATOM 5357 C CA . TYR B 1 295 ? -4.453 -18.5 7.52 1 97.31 295 TYR B CA 1
ATOM 5358 C C . TYR B 1 295 ? -4.957 -19.922 7.328 1 97.31 295 TYR B C 1
ATOM 5360 O O . TYR B 1 295 ? -4.371 -20.875 7.848 1 97.31 295 TYR B O 1
ATOM 5368 N N . ILE B 1 296 ? -6.008 -20.047 6.535 1 98 296 ILE B N 1
ATOM 5369 C CA . ILE B 1 296 ? -6.633 -21.344 6.309 1 98 296 ILE B CA 1
ATOM 5370 C C . ILE B 1 296 ? -5.656 -22.266 5.582 1 98 296 ILE B C 1
ATOM 5372 O O . ILE B 1 296 ? -5.531 -23.438 5.926 1 98 296 ILE B O 1
ATOM 5376 N N . ILE B 1 297 ? -4.91 -21.719 4.645 1 98.56 297 ILE B N 1
ATOM 5377 C CA . ILE B 1 297 ? -4.02 -22.516 3.814 1 98.56 297 ILE B CA 1
ATOM 5378 C C . ILE B 1 297 ? -2.695 -22.734 4.543 1 98.56 297 ILE B C 1
ATOM 5380 O O . ILE B 1 297 ? -2.027 -23.75 4.34 1 98.56 297 ILE B O 1
ATOM 5384 N N . GLY B 1 298 ? -2.307 -21.828 5.375 1 98 298 GLY B N 1
ATOM 5385 C CA . GLY B 1 298 ? -1.031 -21.922 6.07 1 98 298 GLY B CA 1
ATOM 5386 C C . GLY B 1 298 ? 0.16 -21.688 5.156 1 98 298 GLY B C 1
ATOM 5387 O O . GLY B 1 298 ? 1.115 -22.469 5.172 1 98 298 GLY B O 1
ATOM 5388 N N . ILE B 1 299 ? 0.096 -20.562 4.414 1 98.5 299 ILE B N 1
ATOM 5389 C CA . ILE B 1 299 ? 1.168 -20.297 3.457 1 98.5 299 ILE B CA 1
ATOM 5390 C C . ILE B 1 299 ? 2.383 -19.734 4.184 1 98.5 299 ILE B C 1
ATOM 5392 O O . ILE B 1 299 ? 2.244 -19.109 5.242 1 98.5 299 ILE B O 1
ATOM 5396 N N . SER B 1 300 ? 3.541 -19.922 3.521 1 98.5 300 SER B N 1
ATOM 5397 C CA . SER B 1 300 ? 4.809 -19.453 4.07 1 98.5 300 SER B CA 1
ATOM 5398 C C . SER B 1 300 ? 5.211 -18.109 3.457 1 98.5 300 SER B C 1
ATOM 5400 O O . SER B 1 300 ? 5.957 -17.344 4.066 1 98.5 300 SER B O 1
ATOM 5402 N N . ALA B 1 301 ? 4.723 -17.891 2.27 1 98.62 301 ALA B N 1
ATOM 5403 C CA . ALA B 1 301 ? 5.09 -16.672 1.543 1 98.62 301 ALA B CA 1
ATOM 5404 C C . ALA B 1 301 ? 3.939 -16.188 0.664 1 98.62 301 ALA B C 1
ATOM 5406 O O . ALA B 1 301 ? 2.986 -16.938 0.415 1 98.62 301 ALA B O 1
ATOM 5407 N N . ILE B 1 302 ? 3.992 -14.977 0.328 1 98.81 302 ILE B N 1
ATOM 5408 C CA . ILE B 1 302 ? 3.064 -14.398 -0.639 1 98.81 302 ILE B CA 1
ATOM 5409 C C . ILE B 1 302 ? 3.84 -13.617 -1.696 1 98.81 302 ILE B C 1
ATOM 5411 O O . ILE B 1 302 ? 4.777 -12.883 -1.372 1 98.81 302 ILE B O 1
ATOM 5415 N N . ILE B 1 303 ? 3.551 -13.891 -2.895 1 98.88 303 ILE B N 1
ATOM 5416 C CA . ILE B 1 303 ? 4.168 -13.188 -4.012 1 98.88 303 ILE B CA 1
ATOM 5417 C C . ILE B 1 303 ? 3.23 -12.086 -4.512 1 98.88 303 ILE B C 1
ATOM 5419 O O . ILE B 1 303 ? 2.193 -12.383 -5.109 1 98.88 303 ILE B O 1
ATOM 5423 N N . LEU B 1 304 ? 3.627 -10.844 -4.312 1 98.81 304 LEU B N 1
ATOM 5424 C CA . LEU B 1 304 ? 2.771 -9.711 -4.629 1 98.81 304 LEU B CA 1
ATOM 5425 C C . LEU B 1 304 ? 3.297 -8.953 -5.848 1 98.81 304 LEU B C 1
ATOM 5427 O O . LEU B 1 304 ? 4.512 -8.82 -6.023 1 98.81 304 LEU B O 1
ATOM 5431 N N . HIS B 1 305 ? 2.332 -8.5 -6.641 1 98.62 305 HIS B N 1
ATOM 5432 C CA . HIS B 1 305 ? 2.74 -7.59 -7.699 1 98.62 305 HIS B CA 1
ATOM 5433 C C . HIS B 1 305 ? 3.514 -6.402 -7.137 1 98.62 305 HIS B C 1
ATOM 5435 O O . HIS B 1 305 ? 3.141 -5.848 -6.102 1 98.62 305 HIS B O 1
ATOM 5441 N N . LYS B 1 306 ? 4.496 -5.973 -7.828 1 97.94 306 LYS B N 1
ATOM 5442 C CA . LYS B 1 306 ? 5.43 -4.969 -7.324 1 97.94 306 LYS B CA 1
ATOM 5443 C C . LYS B 1 306 ? 4.715 -3.652 -7.031 1 97.94 306 LYS B C 1
ATOM 5445 O O . LYS B 1 306 ? 5.129 -2.9 -6.145 1 97.94 306 LYS B O 1
ATOM 5450 N N . ASP B 1 307 ? 3.648 -3.361 -7.727 1 97.75 307 ASP B N 1
ATOM 5451 C CA . ASP B 1 307 ? 3.01 -2.049 -7.684 1 97.75 307 ASP B CA 1
ATOM 5452 C C . ASP B 1 307 ? 2.049 -1.944 -6.5 1 97.75 307 ASP B C 1
ATOM 5454 O O . ASP B 1 307 ? 1.338 -0.948 -6.359 1 97.75 307 ASP B O 1
ATOM 5458 N N . ILE B 1 308 ? 2.047 -2.945 -5.594 1 97.88 308 ILE B N 1
ATOM 5459 C CA . ILE B 1 308 ? 1.208 -2.85 -4.406 1 97.88 308 ILE B CA 1
ATOM 5460 C C . ILE B 1 308 ? 2.066 -3.018 -3.154 1 97.88 308 ILE B C 1
ATOM 5462 O O . ILE B 1 308 ? 1.543 -3.098 -2.041 1 97.88 308 ILE B O 1
ATOM 5466 N N . VAL B 1 309 ? 3.359 -3.062 -3.357 1 98.06 309 VAL B N 1
ATOM 5467 C CA . VAL B 1 309 ? 4.25 -3.352 -2.236 1 98.06 309 VAL B CA 1
ATOM 5468 C C . VAL B 1 309 ? 4.824 -2.049 -1.685 1 98.06 309 VAL B C 1
ATOM 5470 O O . VAL B 1 309 ? 5.227 -1.168 -2.447 1 98.06 309 VAL B O 1
ATOM 5473 N N . ASN B 1 310 ? 4.785 -1.881 -0.462 1 97.38 310 ASN B N 1
ATOM 5474 C CA . ASN B 1 310 ? 5.453 -0.856 0.336 1 97.38 310 ASN B CA 1
ATOM 5475 C C . ASN B 1 310 ? 5.824 -1.378 1.722 1 97.38 310 ASN B C 1
ATOM 5477 O O . ASN B 1 310 ? 5.484 -2.51 2.074 1 97.38 310 ASN B O 1
ATOM 5481 N N . PRO B 1 311 ? 6.602 -0.665 2.508 1 97.25 311 PRO B N 1
ATOM 5482 C CA . PRO B 1 311 ? 7.047 -1.169 3.811 1 97.25 311 PRO B CA 1
ATOM 5483 C C . PRO B 1 311 ? 5.883 -1.539 4.727 1 97.25 311 PRO B C 1
ATOM 5485 O O . PRO B 1 311 ? 5.961 -2.531 5.457 1 97.25 311 PRO B O 1
ATOM 5488 N N . ARG B 1 312 ? 4.832 -0.834 4.676 1 97 312 ARG B N 1
ATOM 5489 C CA . ARG B 1 312 ? 3.682 -1.134 5.523 1 97 312 ARG B CA 1
ATOM 5490 C C . ARG B 1 312 ? 3.064 -2.479 5.156 1 97 312 ARG B C 1
ATOM 5492 O O . ARG B 1 312 ? 2.715 -3.27 6.035 1 97 312 ARG B O 1
ATOM 5499 N N . VAL B 1 313 ? 2.955 -2.752 3.871 1 97.88 313 VAL B N 1
ATOM 5500 C CA . VAL B 1 313 ? 2.424 -4.023 3.387 1 97.88 313 VAL B CA 1
ATOM 5501 C C . VAL B 1 313 ? 3.336 -5.164 3.828 1 97.88 313 VAL B C 1
ATOM 5503 O O . VAL B 1 313 ? 2.859 -6.203 4.293 1 97.88 313 VAL B O 1
ATOM 5506 N N . ILE B 1 314 ? 4.582 -4.957 3.725 1 98.12 314 ILE B N 1
ATOM 5507 C CA . ILE B 1 314 ? 5.562 -5.961 4.129 1 98.12 314 ILE B CA 1
ATOM 5508 C C . ILE B 1 314 ? 5.418 -6.254 5.617 1 98.12 314 ILE B C 1
ATOM 5510 O O . ILE B 1 314 ? 5.387 -7.418 6.027 1 98.12 314 ILE B O 1
ATOM 5514 N N . GLU B 1 315 ? 5.25 -5.238 6.402 1 95.81 315 GLU B N 1
ATOM 5515 C CA . GLU B 1 315 ? 5.109 -5.383 7.848 1 95.81 315 GLU B CA 1
ATOM 5516 C C . GLU B 1 315 ? 3.838 -6.152 8.203 1 95.81 315 GLU B C 1
ATOM 5518 O O . GLU B 1 315 ? 3.854 -7.012 9.086 1 95.81 315 GLU B O 1
ATOM 5523 N N . GLN B 1 316 ? 2.805 -5.863 7.504 1 95.06 316 GLN B N 1
ATOM 5524 C CA . GLN B 1 316 ? 1.522 -6.504 7.777 1 95.06 316 GLN B CA 1
ATOM 5525 C C . GLN B 1 316 ? 1.593 -8.008 7.527 1 95.06 316 GLN B C 1
ATOM 5527 O O . GLN B 1 316 ? 1.068 -8.797 8.312 1 95.06 316 GLN B O 1
ATOM 5532 N N . TRP B 1 317 ? 2.23 -8.367 6.48 1 96.94 317 TRP B N 1
ATOM 5533 C CA . TRP B 1 317 ? 2.363 -9.789 6.188 1 96.94 317 TRP B CA 1
ATOM 5534 C C . TRP B 1 317 ? 3.373 -10.445 7.121 1 96.94 317 TRP B C 1
ATOM 5536 O O . TRP B 1 317 ? 3.186 -11.586 7.543 1 96.94 317 TRP B O 1
ATOM 5546 N N . TYR B 1 318 ? 4.438 -9.719 7.465 1 95.62 318 TYR B N 1
ATOM 5547 C CA . TYR B 1 318 ? 5.422 -10.227 8.414 1 95.62 318 TYR B CA 1
ATOM 5548 C C . TYR B 1 318 ? 4.777 -10.547 9.75 1 95.62 318 TYR B C 1
ATOM 5550 O O . TYR B 1 318 ? 5.055 -11.594 10.352 1 95.62 318 TYR B O 1
ATOM 5558 N N . ASP B 1 319 ? 3.877 -9.703 10.172 1 92.69 319 ASP B N 1
ATOM 5559 C CA . ASP B 1 319 ? 3.18 -9.898 11.438 1 92.69 319 ASP B CA 1
ATOM 5560 C C . ASP B 1 319 ? 2.289 -11.133 11.391 1 92.69 319 ASP B C 1
ATOM 5562 O O . ASP B 1 319 ? 1.897 -11.664 12.438 1 92.69 319 ASP B O 1
ATOM 5566 N N . ARG B 1 320 ? 1.998 -11.578 10.188 1 93.94 320 ARG B N 1
ATOM 5567 C CA . ARG B 1 320 ? 1.186 -12.773 9.992 1 93.94 320 ARG B CA 1
ATOM 5568 C C . ARG B 1 320 ? 2.064 -14.008 9.781 1 93.94 320 ARG B C 1
ATOM 5570 O O . ARG B 1 320 ? 1.564 -15.078 9.445 1 93.94 320 ARG B O 1
ATOM 5577 N N . ASP B 1 321 ? 3.352 -13.805 9.836 1 94.25 321 ASP B N 1
ATOM 5578 C CA . ASP B 1 321 ? 4.344 -14.852 9.633 1 94.25 321 ASP B CA 1
ATOM 5579 C C . ASP B 1 321 ? 4.34 -15.344 8.188 1 94.25 321 ASP B C 1
ATOM 5581 O O . ASP B 1 321 ? 4.48 -16.547 7.938 1 94.25 321 ASP B O 1
ATOM 5585 N N . VAL B 1 322 ? 4.078 -14.492 7.285 1 97.12 322 VAL B N 1
ATOM 5586 C CA . VAL B 1 322 ? 4.125 -14.781 5.855 1 97.12 322 VAL B CA 1
ATOM 5587 C C . VAL B 1 322 ? 5.184 -13.906 5.191 1 97.12 322 VAL B C 1
ATOM 5589 O O . VAL B 1 322 ? 5.172 -12.68 5.344 1 97.12 322 VAL B O 1
ATOM 5592 N N . ARG B 1 323 ? 6.105 -14.484 4.539 1 97.44 323 ARG B N 1
ATOM 5593 C CA . ARG B 1 323 ? 7.18 -13.758 3.871 1 97.44 323 ARG B CA 1
ATOM 5594 C C . ARG B 1 323 ? 6.695 -13.156 2.559 1 97.44 323 ARG B C 1
ATOM 5596 O O . ARG B 1 323 ? 5.957 -13.789 1.808 1 97.44 323 ARG B O 1
ATOM 5603 N N . VAL B 1 324 ? 7.133 -11.883 2.318 1 98.5 324 VAL B N 1
ATOM 5604 C CA . VAL B 1 324 ? 6.699 -11.203 1.104 1 98.5 324 VAL B CA 1
ATOM 5605 C C . VAL B 1 324 ? 7.77 -11.336 0.025 1 98.5 324 VAL B C 1
ATOM 5607 O O . VAL B 1 324 ? 8.953 -11.133 0.292 1 98.5 324 VAL B O 1
ATOM 5610 N N . MET B 1 325 ? 7.371 -11.734 -1.111 1 98.69 325 MET B N 1
ATOM 5611 C CA . MET B 1 325 ? 8.125 -11.633 -2.359 1 98.69 325 MET B CA 1
ATOM 5612 C C . MET B 1 325 ? 7.383 -10.766 -3.369 1 98.69 325 MET B C 1
ATOM 5614 O O . MET B 1 325 ? 6.18 -10.531 -3.23 1 98.69 325 MET B O 1
ATOM 5618 N N . THR B 1 326 ? 8.141 -10.227 -4.344 1 98.62 326 THR B N 1
ATOM 5619 C CA . THR B 1 326 ? 7.473 -9.32 -5.27 1 98.62 326 THR B CA 1
ATOM 5620 C C . THR B 1 326 ? 7.871 -9.625 -6.711 1 98.62 326 THR B C 1
ATOM 5622 O O . THR B 1 326 ? 8.953 -10.148 -6.961 1 98.62 326 THR B O 1
ATOM 5625 N N . TRP B 1 327 ? 6.949 -9.445 -7.648 1 98.12 327 TRP B N 1
ATOM 5626 C CA . TRP B 1 327 ? 7.168 -9.641 -9.078 1 98.12 327 TRP B CA 1
ATOM 5627 C C . TRP B 1 327 ? 6.348 -8.656 -9.891 1 98.12 327 TRP B C 1
ATOM 5629 O O . TRP B 1 327 ? 5.352 -8.109 -9.406 1 98.12 327 TRP B O 1
ATOM 5639 N N . PRO B 1 328 ? 6.758 -8.305 -11.062 1 97.25 328 PRO B N 1
ATOM 5640 C CA . PRO B 1 328 ? 8.086 -8.5 -11.656 1 97.25 328 PRO B CA 1
ATOM 5641 C C . PRO B 1 328 ? 9.008 -7.305 -11.43 1 97.25 328 PRO B C 1
ATOM 5643 O O . PRO B 1 328 ? 8.562 -6.152 -11.492 1 97.25 328 PRO B O 1
ATOM 5646 N N . VAL B 1 329 ? 10.133 -7.52 -11.188 1 96.81 329 VAL B N 1
ATOM 5647 C CA . VAL B 1 329 ? 11.109 -6.457 -10.945 1 96.81 329 VAL B CA 1
ATOM 5648 C C . VAL B 1 329 ? 12.227 -6.543 -11.984 1 96.81 329 VAL B C 1
ATOM 5650 O O . VAL B 1 329 ? 13.109 -7.398 -11.883 1 96.81 329 VAL B O 1
ATOM 5653 N N . ASN B 1 330 ? 12.266 -5.57 -12.938 1 95.19 330 ASN B N 1
ATOM 5654 C CA . ASN B 1 330 ? 13.203 -5.699 -14.039 1 95.19 330 ASN B CA 1
ATOM 5655 C C . ASN B 1 330 ? 14.148 -4.5 -14.117 1 95.19 330 ASN B C 1
ATOM 5657 O O . ASN B 1 330 ? 15.305 -4.641 -14.508 1 95.19 330 ASN B O 1
ATOM 5661 N N . ARG B 1 331 ? 13.719 -3.346 -13.688 1 91.25 331 ARG B N 1
ATOM 5662 C CA . ARG B 1 331 ? 14.555 -2.15 -13.75 1 91.25 331 ARG B CA 1
ATOM 5663 C C . ARG B 1 331 ? 15.609 -2.162 -12.641 1 91.25 331 ARG B C 1
ATOM 5665 O O . ARG B 1 331 ? 15.312 -2.525 -11.5 1 91.25 331 ARG B O 1
ATOM 5672 N N . PRO B 1 332 ? 16.766 -1.73 -13.008 1 90.56 332 PRO B N 1
ATOM 5673 C CA . PRO B 1 332 ? 17.828 -1.733 -12.008 1 90.56 332 PRO B CA 1
ATOM 5674 C C . PRO B 1 332 ? 17.484 -0.912 -10.766 1 90.56 332 PRO B C 1
ATOM 5676 O O . PRO B 1 332 ? 17.781 -1.326 -9.641 1 90.56 332 PRO B O 1
ATOM 5679 N N . SER B 1 333 ? 16.875 0.187 -10.953 1 87.31 333 SER B N 1
ATOM 5680 C CA . SER B 1 333 ? 16.516 1.037 -9.82 1 87.31 333 SER B CA 1
ATOM 5681 C C . SER B 1 333 ? 15.508 0.344 -8.906 1 87.31 333 SER B C 1
ATOM 5683 O O . SER B 1 333 ? 15.586 0.459 -7.684 1 87.31 333 SER B O 1
ATOM 5685 N N . GLU B 1 334 ? 14.641 -0.409 -9.484 1 92 334 GLU B N 1
ATOM 5686 C CA . GLU B 1 334 ? 13.656 -1.15 -8.703 1 92 334 GLU B CA 1
ATOM 5687 C C . GLU B 1 334 ? 14.312 -2.305 -7.945 1 92 334 GLU B C 1
ATOM 5689 O O . GLU B 1 334 ? 13.961 -2.574 -6.793 1 92 334 GLU B O 1
ATOM 5694 N N . LYS B 1 335 ? 15.219 -2.93 -8.672 1 93 335 LYS B N 1
ATOM 5695 C CA . LYS B 1 335 ? 15.922 -4.035 -8.023 1 93 335 LYS B CA 1
ATOM 5696 C C . LYS B 1 335 ? 16.625 -3.574 -6.75 1 93 335 LYS B C 1
ATOM 5698 O O . LYS B 1 335 ? 16.484 -4.211 -5.703 1 93 335 LYS B O 1
ATOM 5703 N N . THR B 1 336 ? 17.266 -2.432 -6.852 1 88.75 336 THR B N 1
ATOM 5704 C CA . THR B 1 336 ? 17.969 -1.871 -5.699 1 88.75 336 THR B CA 1
ATOM 5705 C C . THR B 1 336 ? 16.969 -1.475 -4.609 1 88.75 336 THR B C 1
ATOM 5707 O O . THR B 1 336 ? 17.219 -1.731 -3.426 1 88.75 336 THR B O 1
ATOM 5710 N N . HIS B 1 337 ? 15.914 -0.938 -5.02 1 90.75 337 HIS B N 1
ATOM 5711 C CA . HIS B 1 337 ? 14.891 -0.474 -4.086 1 90.75 337 HIS B CA 1
ATOM 5712 C C . HIS B 1 337 ? 14.297 -1.637 -3.299 1 90.75 337 HIS B C 1
ATOM 5714 O O . HIS B 1 337 ? 14.25 -1.603 -2.068 1 90.75 337 HIS B O 1
ATOM 5720 N N . PHE B 1 338 ? 13.961 -2.719 -3.918 1 93.69 338 PHE B N 1
ATOM 5721 C CA . PHE B 1 338 ? 13.297 -3.844 -3.275 1 93.69 338 PHE B CA 1
ATOM 5722 C C . PHE B 1 338 ? 14.289 -4.684 -2.482 1 93.69 338 PHE B C 1
ATOM 5724 O O . PHE B 1 338 ? 13.953 -5.219 -1.424 1 93.69 338 PHE B O 1
ATOM 5731 N N . SER B 1 339 ? 15.523 -4.77 -2.969 1 91.19 339 SER B N 1
ATOM 5732 C CA . SER B 1 339 ? 16.516 -5.617 -2.312 1 91.19 339 SER B CA 1
ATOM 5733 C C . SER B 1 339 ? 17.156 -4.898 -1.134 1 91.19 339 SER B C 1
ATOM 5735 O O . SER B 1 339 ? 17.328 -5.48 -0.059 1 91.19 339 SER B O 1
ATOM 5737 N N . ARG B 1 340 ? 17.469 -3.613 -1.298 1 88.62 340 ARG B N 1
ATOM 5738 C CA . ARG B 1 340 ? 18.281 -2.938 -0.286 1 88.62 340 ARG B CA 1
ATOM 5739 C C . ARG B 1 340 ? 17.391 -2.143 0.674 1 88.62 340 ARG B C 1
ATOM 5741 O O . ARG B 1 340 ? 17.672 -2.094 1.876 1 88.62 340 ARG B O 1
ATOM 5748 N N . LEU B 1 341 ? 16.406 -1.563 0.113 1 89.88 341 LEU B N 1
ATOM 5749 C CA . LEU B 1 341 ? 15.562 -0.723 0.964 1 89.88 341 LEU B CA 1
ATOM 5750 C C . LEU B 1 341 ? 14.438 -1.538 1.599 1 89.88 341 LEU B C 1
ATOM 5752 O O . LEU B 1 341 ? 14.266 -1.515 2.818 1 89.88 341 LEU B O 1
ATOM 5756 N N . PHE B 1 342 ? 13.719 -2.281 0.792 1 94.38 342 PHE B N 1
ATOM 5757 C CA . PHE B 1 342 ? 12.602 -3.053 1.319 1 94.38 342 PHE B CA 1
ATOM 5758 C C . PHE B 1 342 ? 13.078 -4.391 1.875 1 94.38 342 PHE B C 1
ATOM 5760 O O . PHE B 1 342 ? 12.383 -5.02 2.676 1 94.38 342 PHE B O 1
ATOM 5767 N N . LYS B 1 343 ? 14.195 -4.895 1.439 1 93.75 343 LYS B N 1
ATOM 5768 C CA . LYS B 1 343 ? 14.82 -6.125 1.92 1 93.75 343 LYS B CA 1
ATOM 5769 C C . LYS B 1 343 ? 13.891 -7.32 1.74 1 93.75 343 LYS B C 1
ATOM 5771 O O . LYS B 1 343 ? 13.664 -8.086 2.684 1 93.75 343 LYS B O 1
ATOM 5776 N N . ILE B 1 344 ? 13.391 -7.438 0.509 1 97 344 ILE B N 1
ATOM 5777 C CA . ILE B 1 344 ? 12.547 -8.586 0.211 1 97 344 ILE B CA 1
ATOM 5778 C C . ILE B 1 344 ? 13.023 -9.266 -1.071 1 97 344 ILE B C 1
ATOM 5780 O O . ILE B 1 344 ? 13.758 -8.656 -1.862 1 97 344 ILE B O 1
ATOM 5784 N N . THR B 1 345 ? 12.656 -10.531 -1.246 1 97.69 345 THR B N 1
ATOM 5785 C CA . THR B 1 345 ? 12.93 -11.297 -2.455 1 97.69 345 THR B CA 1
ATOM 5786 C C . THR B 1 345 ? 12.148 -10.742 -3.641 1 97.69 345 THR B C 1
ATOM 5788 O O . THR B 1 345 ? 10.977 -10.398 -3.512 1 97.69 345 THR B O 1
ATOM 5791 N N . TYR B 1 346 ? 12.852 -10.555 -4.742 1 97.69 346 TYR B N 1
ATOM 5792 C CA . TYR B 1 346 ? 12.117 -10.148 -5.934 1 97.69 346 TYR B CA 1
ATOM 5793 C C . TYR B 1 346 ? 12.344 -11.133 -7.078 1 97.69 346 TYR B C 1
ATOM 5795 O O . TYR B 1 346 ? 13.383 -11.797 -7.137 1 97.69 346 TYR B O 1
ATOM 5803 N N . LEU B 1 347 ? 11.352 -11.336 -7.875 1 98.56 347 LEU B N 1
ATOM 5804 C CA . LEU B 1 347 ? 11.414 -12.117 -9.102 1 98.56 347 LEU B CA 1
ATOM 5805 C C . LEU B 1 347 ? 11.664 -11.219 -10.305 1 98.56 347 LEU B C 1
ATOM 5807 O O . LEU B 1 347 ? 11.016 -10.18 -10.461 1 98.56 347 LEU B O 1
ATOM 5811 N N . THR B 1 348 ? 12.609 -11.578 -11.164 1 97.94 348 THR B N 1
ATOM 5812 C CA . THR B 1 348 ? 13.023 -10.727 -12.273 1 97.94 348 THR B CA 1
ATOM 5813 C C . THR B 1 348 ? 13.086 -11.531 -13.57 1 97.94 348 THR B C 1
ATOM 5815 O O . THR B 1 348 ? 13.406 -12.727 -13.555 1 97.94 348 THR B O 1
ATOM 5818 N N . ASP B 1 349 ? 12.859 -10.844 -14.672 1 97.25 349 ASP B N 1
ATOM 5819 C CA . ASP B 1 349 ? 12.906 -11.477 -15.992 1 97.25 349 ASP B CA 1
ATOM 5820 C C . ASP B 1 349 ? 14.289 -11.328 -16.625 1 97.25 349 ASP B C 1
ATOM 5822 O O . ASP B 1 349 ? 14.531 -11.852 -17.719 1 97.25 349 ASP B O 1
ATOM 5826 N N . THR B 1 350 ? 15.172 -10.656 -15.945 1 96.62 350 THR B N 1
ATOM 5827 C CA . THR B 1 350 ? 16.516 -10.461 -16.5 1 96.62 350 THR B CA 1
ATOM 5828 C C . THR B 1 350 ? 17.562 -10.461 -15.383 1 96.62 350 THR B C 1
ATOM 5830 O O . THR B 1 350 ? 17.359 -9.812 -14.352 1 96.62 350 THR B O 1
ATOM 5833 N N . LEU B 1 351 ? 18.562 -11.172 -15.625 1 94.56 351 LEU B N 1
ATOM 5834 C CA . LEU B 1 351 ? 19.656 -11.258 -14.664 1 94.56 351 LEU B CA 1
ATOM 5835 C C . LEU B 1 351 ? 20.828 -10.391 -15.094 1 94.56 351 LEU B C 1
ATOM 5837 O O . LEU B 1 351 ? 21.922 -10.5 -14.539 1 94.56 351 LEU B O 1
ATOM 5841 N N . HIS B 1 352 ? 20.484 -9.516 -15.945 1 84.62 352 HIS B N 1
ATOM 5842 C CA . HIS B 1 352 ? 21.531 -8.609 -16.406 1 84.62 352 HIS B CA 1
ATOM 5843 C C . HIS B 1 352 ? 21.938 -7.645 -15.297 1 84.62 352 HIS B C 1
ATOM 5845 O O . HIS B 1 352 ? 21.094 -7.004 -14.68 1 84.62 352 HIS B O 1
ATOM 5851 N N . LEU B 1 353 ? 23.172 -7.469 -14.906 1 69.25 353 LEU B N 1
ATOM 5852 C CA . LEU B 1 353 ? 23.781 -6.562 -13.938 1 69.25 353 LEU B CA 1
ATOM 5853 C C . LEU B 1 353 ? 23.375 -6.926 -12.516 1 69.25 353 LEU B C 1
ATOM 5855 O O . LEU B 1 353 ? 23.453 -6.098 -11.609 1 69.25 353 LEU B O 1
ATOM 5859 N N . GLU B 1 354 ? 22.922 -8.102 -12.398 1 70.75 354 GLU B N 1
ATOM 5860 C CA . GLU B 1 354 ? 22.5 -8.508 -11.062 1 70.75 354 GLU B CA 1
ATOM 5861 C C . GLU B 1 354 ? 23.703 -8.641 -10.125 1 70.75 354 GLU B C 1
ATOM 5863 O O . GLU B 1 354 ? 24.672 -9.328 -10.453 1 70.75 354 GLU B O 1
ATOM 5868 N N . LYS B 1 355 ? 23.766 -7.77 -9.102 1 60.75 355 LYS B N 1
ATOM 5869 C CA . LYS B 1 355 ? 24.875 -7.793 -8.156 1 60.75 355 LYS B CA 1
ATOM 5870 C C . LYS B 1 355 ? 24.5 -8.516 -6.871 1 60.75 355 LYS B C 1
ATOM 5872 O O . LYS B 1 355 ? 25.359 -8.938 -6.102 1 60.75 355 LYS B O 1
ATOM 5877 N N . ASP B 1 356 ? 23.266 -8.703 -6.574 1 57.34 356 ASP B N 1
ATOM 5878 C CA . ASP B 1 356 ? 22.797 -9.148 -5.262 1 57.34 356 ASP B CA 1
ATOM 5879 C C . ASP B 1 356 ? 22.547 -10.656 -5.254 1 57.34 356 ASP B C 1
ATOM 5881 O O . ASP B 1 356 ? 21.766 -11.156 -4.441 1 57.34 356 ASP B O 1
ATOM 5885 N N . MET B 1 357 ? 23.297 -11.422 -6.117 1 52.16 357 MET B N 1
ATOM 5886 C CA . MET B 1 357 ? 22.984 -12.844 -6.172 1 52.16 357 MET B CA 1
ATOM 5887 C C . MET B 1 357 ? 23.875 -13.633 -5.211 1 52.16 357 MET B C 1
ATOM 5889 O O . MET B 1 357 ? 24.984 -13.203 -4.891 1 52.16 357 MET B O 1
#

Secondary structure (DSSP, 8-state):
-HHHHHHHHHHHHHHHHHHHHHHHHIIIIIS-S--HHHHHHHHHHHHHHHHPPPPPPHHHHHHHHBS-GGG--SS--TTGGGS-B--EEEGGGTTTTS-TT-HHHHHHHHHTT--EEEEEEEE-TT--EEE--SSBSHHHHSS--BGGGS-HHHHTT-BTTTT-TTGGG-TT--BPPBHHHHHHHHHHTT-EEEEEE---STHHHHHHHHHHHH-TTHHHHEEEEES-HHHHHHHHHH-TTS-EEEEE-TTTTTBS---TTS----BS-SSHHHHHHHHHHHHHHHHHIIIIIHHHHT-SEEEEEGGG--HHHHHHHHTTT-EEEEE---SHHHHHIIIIIS--EEEES--TT----/-HHHHHHHHHHHHHHHHHHHHHHHHIIIIIS-S--HHHHHHHHHHHHHHHHPPPPPPHHHHHHHHBS-GGG--SS--TTGGGS-B--EEEGGGTTTTS-TT-HHHHHHHHHTT--EEEEEEEE-TT--EEE--SSBSHHHHSS--BGGGS-HHHHTT-BTTTT-TTGGG-TT--BPPBHHHHHHHHHHTT-EEEEEE---STHHHHHHHHHHHH-TTHHHHEEEEES-HHHHHHHHHH-TTS-EEEEE-TTTTTBS---TTS----BS-SSHHHHHHHHHHHHHHHHHIIIIIHHHHT-SEEEEEGGG--HHHHHHHHTTT-EEEEE---SHHHHHIIIIIS--EEEES--TT----

InterPro domains:
  IPR017946 PLC-like phosphodiesterase, TIM beta/alpha-barrel domain superfamily [G3DSA:3.20.20.190] (85-354)
  IPR017946 PLC-like phosphodiesterase, TIM beta/alpha-barrel domain superfamily [SSF51695] (86-339)
  IPR030395 Glycerophosphodiester phosphodiesterase domain [PF03009] (91-338)
  IPR030395 Glycerophosphodiester phosphodiesterase domain [PS51704] (86-357)

Solvent-accessible surface area (backbone atoms only — not comparable to full-atom values): 36604 Å² total; per-residue (Å²): 109,72,57,57,53,50,43,48,54,46,24,33,52,50,39,52,52,52,52,49,51,50,51,41,48,44,27,44,75,71,62,68,42,83,44,62,60,59,56,46,14,49,51,43,46,51,50,47,64,72,63,34,31,65,52,41,57,63,71,36,45,39,53,40,46,28,50,60,56,68,68,58,63,87,69,77,54,78,76,65,73,75,56,59,58,59,42,49,29,25,32,29,21,11,40,73,75,32,48,53,30,23,64,66,10,45,52,48,33,48,73,73,52,37,51,25,34,28,38,31,30,29,42,25,50,76,67,48,54,28,31,39,76,63,66,46,43,36,78,37,46,73,41,87,52,44,42,61,78,31,39,60,82,71,46,54,75,41,42,45,28,67,61,40,94,61,32,84,80,43,80,86,51,43,48,56,30,43,46,66,60,48,49,52,56,34,56,76,67,67,27,27,37,35,45,30,45,63,52,82,60,70,67,53,42,59,51,54,52,49,48,44,68,75,39,58,64,34,54,41,24,33,32,44,29,23,70,49,64,66,59,55,34,57,39,26,69,75,40,41,63,53,40,29,30,42,41,50,58,74,54,63,62,30,21,73,51,76,55,62,85,49,80,82,49,59,61,65,42,85,50,66,67,56,29,50,51,23,47,52,49,40,57,51,46,62,58,36,39,86,60,40,48,48,60,34,43,20,39,47,29,36,36,31,33,49,41,67,49,30,36,48,52,48,45,57,35,46,71,67,61,22,44,58,30,30,35,76,41,68,50,68,71,52,44,48,43,38,46,69,71,64,23,33,28,34,24,15,33,48,71,77,86,64,77,76,101,110,71,57,56,53,50,44,48,53,45,24,33,52,50,39,51,53,52,52,49,52,51,51,41,48,44,27,44,74,70,63,68,42,83,44,63,62,59,55,46,14,50,51,44,47,50,50,46,64,71,65,33,30,65,53,41,58,62,71,39,44,39,50,40,46,27,49,60,57,68,69,58,61,88,68,77,53,77,75,64,73,74,56,59,58,59,42,48,26,24,32,29,21,11,41,74,75,32,47,53,33,23,64,67,9,45,52,47,34,47,74,72,52,37,51,24,33,28,38,29,30,30,43,25,50,76,67,48,54,27,31,39,74,62,67,46,41,36,78,36,46,74,42,86,53,44,43,60,77,30,40,60,83,72,46,54,76,40,43,45,28,67,62,42,94,63,32,84,80,43,81,86,51,41,48,57,31,44,45,68,60,49,49,53,55,34,56,76,65,67,27,26,36,36,45,32,44,64,52,82,62,69,68,54,42,57,52,53,53,49,49,43,68,76,38,60,64,33,54,39,24,32,30,43,29,22,72,49,66,66,57,55,34,56,39,26,70,75,40,41,63,54,38,30,30,41,41,50,57,75,53,61,62,30,22,74,51,74,56,61,85,48,76,81,48,57,62,65,42,88,51,65,68,58,30,49,51,23,47,51,48,41,56,53,45,61,58,36,39,86,63,40,48,48,60,33,44,21,40,47,30,35,38,31,35,49,41,68,50,30,36,47,54,47,45,58,34,46,71,68,63,23,45,58,31,30,34,76,42,70,50,69,70,52,44,49,42,38,46,69,71,63,22,33,28,36,23,15,33,48,71,76,86,65,77,77,99

Organism: Camponotus floridanus (NCBI:txid104421)

Foldseek 3Di:
DVVVVVVVVVVVVVVVVVVVVVQCCCCCVPVVDHDCVVVVVVVVVVVLVVLAQAAADVVLVCLAANDQLVPPDPPPDPPNVVIDHQAEEAEQLQCLVDPGVFLVSVVVCVVLPRQHYEFEWEAACVGFIWTDQDQFLCQQQVDTDGRNDHDCVRQFPTFRLNNHPVSVVVPVGTGIGGPLVNCVSSVVSNGAYEYEYPYDDLSVLVVVVVSCVVPVCCSRRYEYEYCDLVNLQSNCVVPVSHAYEYEDEQLVQFADDDDPPDDTHDGPDPDPVSNVVSVVVRVVCVVCVLPRSCRRSNHQEYEYELVVDDLVVQVSCVVVNYAYEYDDDEDPVSSCCCCPPSSHHYHYSHCPPPPPD/DVVVVVVVVVVVVVVVVVVVVVVCCCCCVPVVDHDCVVVVVVVVVVVLVVLAQAAAPVVLVCLAANDQLVPPPPPPDPPNVVIDHQAEEAEQLLCLVDPGVFLVSVVVCVVLPHQHYEFEWEAACVGFIWTDADQFLCQQQVDTDGRNDHDCVRQFPTFRLNNHPVSVVVVVGTGIGGPVVNCVSSVVSNGAYEYEYPYDDLSVLVVVVVVCVVPVCCSRRYEYEYQDLVNLQSNCVVPVSHAYEYEDEQLVQFADDDDPPDDTHDGPDPDPVSNVVSVVVRVVCVVCVLPRSCRRSNHQEYEYEPNVDDLVVQVSCVVVNYAYEYDDDEDPVSSCCCCPPSSHHYHYSHCPPPPPD

Sequence (714 aa):
MHRIIELILNSALLWIFLQVLLSVLITVLYEFCIPWIVWGSLIIVIALRLTRVSPPPMKFVQEVLGVNPLLLNKDNSEKHKEQYCMRVVAHRGGGLDYPENSLLAFRNSKGKGCNAIELDIRLTKDNIPILFHDPTIERLTGQTGTVSEMTWEELRELDITYNHPLRDKFSDGERIALLEDALQECLNSEQRIIIDIKEARMDIVQIILDMYKKYPKLFERGLVSSFNPIIIYMIRKKEPRIVSSLAWRPYYFSRVSYTGLVAPSAARFHNPFKHLAACVLEILYEWLLSRFVYYIIGISAIILHKDIVNPRVIEQWYDRDVRVMTWPVNRPSEKTHFSRLFKITYLTDTLHLEKDMMHRIIELILNSALLWIFLQVLLSVLITVLYEFCIPWIVWGSLIIVIALRLTRVSPPPMKFVQEVLGVNPLLLNKDNSEKHKEQYCMRVVAHRGGGLDYPENSLLAFRNSKGKGCNAIELDIRLTKDNIPILFHDPTIERLTGQTGTVSEMTWEELRELDITYNHPLRDKFSDGERIALLEDALQECLNSEQRIIIDIKEARMDIVQIILDMYKKYPKLFERGLVSSFNPIIIYMIRKKEPRIVSSLAWRPYYFSRVSYTGLVAPSAARFHNPFKHLAACVLEILYEWLLSRFVYYIIGISAIILHKDIVNPRVIEQWYDRDVRVMTWPVNRPSEKTHFSRLFKITYLTDTLHLEKDM

Radius of gyration: 28.56 Å; Cα contacts (8 Å, |Δi|>4): 1319; chains: 2; bounding box: 72×79×64 Å

Nearest PDB structures (foldseek):
  2otd-assembly4_D  TM=8.662E-01  e=1.326E-18  Shigella flexneri
  3qvq-assembly1_D  TM=8.658E-01  e=5.046E-17  Oleispira antarctica
  7e0v-assembly1_A  TM=8.469E-01  e=8.196E-17  Pyrococcus furiosus DSM 3638
  7e2b-assembly1_A  TM=8.471E-01  e=1.331E-16  Pyrococcus furiosus DSM 3638
  8ghi-assembly1_A  TM=7.232E-01  e=6.846E-16  Staphylococcus aureus

pLDDT: mean 94.13, std 9.15, range [43.19, 98.94]